Protein AF-A0A2E0E079-F1 (afdb_monomer_lite)

Structure (mmCIF, N/CA/C/O backbone):
data_AF-A0A2E0E079-F1
#
_entry.id   AF-A0A2E0E079-F1
#
loop_
_atom_site.group_PDB
_atom_site.id
_atom_site.type_symbol
_atom_site.label_atom_id
_atom_site.label_alt_id
_atom_site.label_comp_id
_atom_site.label_asym_id
_atom_site.label_entity_id
_atom_site.label_seq_id
_atom_site.pdbx_PDB_ins_code
_atom_site.Cartn_x
_atom_site.Cartn_y
_atom_site.Cartn_z
_atom_site.occupancy
_atom_site.B_iso_or_equiv
_atom_site.auth_seq_id
_atom_site.auth_comp_id
_atom_site.auth_asym_id
_atom_site.auth_atom_id
_atom_site.pdbx_PDB_model_num
ATOM 1 N N . MET A 1 1 ? -31.664 1.009 3.307 1.00 62.22 1 MET A N 1
ATOM 2 C CA . MET A 1 1 ? -31.036 -0.037 4.139 1.00 62.22 1 MET A CA 1
ATOM 3 C C . MET A 1 1 ? -30.702 0.589 5.479 1.00 62.22 1 MET A C 1
ATOM 5 O O . MET A 1 1 ? -30.611 1.810 5.529 1.00 62.22 1 MET A O 1
ATOM 9 N N . VAL A 1 2 ? -30.624 -0.203 6.547 1.00 82.69 2 VAL A N 1
ATOM 10 C CA . VAL A 1 2 ? -30.086 0.282 7.827 1.00 82.69 2 VAL A CA 1
ATOM 11 C C . VAL A 1 2 ? -28.586 0.503 7.622 1.00 82.69 2 VAL A C 1
ATOM 13 O O . VAL A 1 2 ? -27.961 -0.327 6.963 1.00 82.69 2 VAL A O 1
ATOM 16 N N . ALA A 1 3 ? -28.051 1.631 8.090 1.00 92.38 3 ALA A N 1
ATOM 17 C CA . ALA A 1 3 ? -26.624 1.921 7.981 1.00 92.38 3 ALA A CA 1
ATOM 18 C C . ALA A 1 3 ? -25.817 0.921 8.821 1.00 92.38 3 ALA A C 1
ATOM 20 O O . ALA A 1 3 ? -26.243 0.533 9.909 1.00 92.38 3 ALA A O 1
ATOM 21 N N . THR A 1 4 ? -24.658 0.511 8.317 1.00 97.06 4 THR A N 1
ATOM 22 C CA . THR A 1 4 ? -23.719 -0.346 9.040 1.00 97.06 4 THR A CA 1
ATOM 23 C C . THR A 1 4 ? -23.072 0.468 10.152 1.00 97.06 4 THR A C 1
ATOM 25 O O . THR A 1 4 ? -22.457 1.506 9.892 1.00 97.06 4 THR A O 1
ATOM 28 N N . THR A 1 5 ? -23.180 0.009 11.396 1.00 98.25 5 THR A N 1
ATOM 29 C CA . THR A 1 5 ? -22.562 0.717 12.520 1.00 98.25 5 THR A CA 1
ATOM 30 C C . THR A 1 5 ? -21.064 0.420 12.594 1.00 98.25 5 THR A C 1
ATOM 32 O O . THR A 1 5 ? -20.629 -0.723 12.429 1.00 98.25 5 THR A O 1
ATOM 35 N N . VAL A 1 6 ? -20.255 1.454 12.840 1.00 98.69 6 VAL A N 1
ATOM 36 C CA . VAL A 1 6 ? -18.789 1.376 12.833 1.00 98.69 6 VAL A CA 1
ATOM 37 C C . VAL A 1 6 ? -18.202 1.888 14.147 1.00 98.69 6 VAL A C 1
ATOM 39 O O . VAL A 1 6 ? -18.512 2.991 14.606 1.00 98.69 6 VAL A O 1
ATOM 42 N N . ALA A 1 7 ? -17.296 1.102 14.726 1.00 98.69 7 ALA A N 1
ATOM 43 C CA . ALA A 1 7 ? -16.427 1.499 15.825 1.00 98.69 7 ALA A CA 1
ATOM 44 C C . ALA A 1 7 ? -14.993 1.697 15.312 1.00 98.69 7 ALA A C 1
ATOM 46 O O . ALA A 1 7 ? -14.401 0.781 14.740 1.00 98.69 7 ALA A O 1
ATOM 47 N N . VAL A 1 8 ? -14.403 2.874 15.534 1.00 98.69 8 VAL A N 1
ATOM 48 C CA . VAL A 1 8 ? -13.041 3.197 15.070 1.00 98.69 8 VAL A CA 1
ATOM 49 C C . VAL A 1 8 ? -12.097 3.328 16.265 1.00 98.69 8 VAL A C 1
ATOM 51 O O . VAL A 1 8 ? -12.025 4.373 16.916 1.00 98.69 8 VAL A O 1
ATOM 54 N N . MET A 1 9 ? -11.342 2.266 16.551 1.00 98.25 9 MET A N 1
ATOM 55 C CA . MET A 1 9 ? -10.359 2.236 17.637 1.00 98.25 9 MET A CA 1
ATOM 56 C C . MET A 1 9 ? -8.981 2.643 17.115 1.00 98.25 9 MET A C 1
ATOM 58 O O . MET A 1 9 ? -8.453 2.045 16.179 1.00 98.25 9 MET A O 1
ATOM 62 N N . GLY A 1 10 ? -8.389 3.679 17.712 1.00 97.38 10 GLY A N 1
ATOM 63 C CA . GLY A 1 10 ? -7.248 4.382 17.114 1.00 97.38 10 GLY A CA 1
ATOM 64 C C . GLY A 1 10 ? -7.677 5.434 16.083 1.00 97.38 10 GLY A C 1
ATOM 65 O O . GLY A 1 10 ? -6.953 5.687 15.122 1.00 97.38 10 GLY A O 1
ATOM 66 N N . SER A 1 11 ? -8.847 6.050 16.290 1.00 98.12 11 SER A N 1
ATOM 67 C CA . SER A 1 11 ? -9.479 7.065 15.425 1.00 98.12 11 SER A CA 1
ATOM 68 C C . SER A 1 11 ? -8.588 8.270 15.096 1.00 98.12 11 SER A C 1
ATOM 70 O O . SER A 1 11 ? -8.676 8.831 14.007 1.00 98.12 11 SER A O 1
ATOM 72 N N . THR A 1 12 ? -7.682 8.642 15.999 1.00 97.44 12 THR A N 1
ATOM 73 C CA . THR A 1 12 ? -6.760 9.778 15.834 1.00 97.44 12 THR A CA 1
ATOM 74 C C . THR A 1 12 ? -5.439 9.405 15.149 1.00 97.44 12 THR A C 1
ATOM 76 O O . THR A 1 12 ? -4.561 10.254 15.008 1.00 97.44 12 THR A O 1
ATOM 79 N N . GLY A 1 13 ? -5.249 8.135 14.778 1.00 94.25 13 GLY A N 1
ATOM 80 C CA . GLY A 1 13 ? -4.102 7.656 14.001 1.00 94.25 13 GLY A CA 1
ATOM 81 C C . GLY A 1 13 ? -4.397 7.597 12.500 1.00 94.25 13 GLY A C 1
ATOM 82 O O . GLY A 1 13 ? -5.540 7.732 12.085 1.00 94.25 13 GLY A O 1
ATOM 83 N N . SER A 1 14 ? -3.369 7.327 11.688 1.00 92.38 14 SER A N 1
ATOM 84 C CA . SER A 1 14 ? -3.457 7.331 10.213 1.00 92.38 14 SER A CA 1
ATOM 85 C C . SER A 1 14 ? -4.583 6.449 9.642 1.00 92.38 14 SER A C 1
ATOM 87 O O . SER A 1 14 ? -5.299 6.884 8.743 1.00 92.38 14 SER A O 1
ATOM 89 N N . ILE A 1 15 ? -4.774 5.230 10.162 1.00 96.12 15 ILE A N 1
ATOM 90 C CA . ILE A 1 15 ? -5.867 4.342 9.724 1.00 96.12 15 ILE A CA 1
ATOM 91 C C . ILE A 1 15 ? -7.227 4.896 10.156 1.00 96.12 15 ILE A C 1
ATOM 93 O O . ILE A 1 15 ? -8.169 4.912 9.367 1.00 96.12 15 ILE A O 1
ATOM 97 N N . GLY A 1 16 ? -7.327 5.377 11.396 1.00 97.88 16 GLY A N 1
ATOM 98 C CA . GLY A 1 16 ? -8.561 5.923 11.949 1.00 97.88 16 GLY A CA 1
ATOM 99 C C . GLY A 1 16 ? -9.040 7.170 11.209 1.00 97.88 16 GLY A C 1
ATOM 100 O O . GLY A 1 16 ? -10.201 7.235 10.814 1.00 97.88 16 GLY A O 1
ATOM 101 N N . THR A 1 17 ? -8.145 8.121 10.934 1.00 97.50 17 THR A N 1
ATOM 102 C CA . THR A 1 17 ? -8.490 9.344 10.199 1.00 97.50 17 THR A CA 1
ATOM 103 C C . THR A 1 17 ? -8.937 9.032 8.774 1.00 97.50 17 THR A C 1
ATOM 105 O O . THR A 1 17 ? -9.964 9.546 8.345 1.00 97.50 17 THR A O 1
ATOM 108 N N . GLN A 1 18 ? -8.245 8.127 8.073 1.00 97.56 18 GLN A N 1
ATOM 109 C CA . GLN A 1 18 ? -8.638 7.685 6.727 1.00 97.56 18 GLN A CA 1
ATOM 110 C C . GLN A 1 18 ? -9.971 6.921 6.722 1.00 97.56 18 GLN A C 1
ATOM 112 O O . GLN A 1 18 ? -10.770 7.081 5.805 1.00 97.56 18 GLN A O 1
ATOM 117 N N . THR A 1 19 ? -10.248 6.129 7.762 1.00 98.50 19 THR A N 1
ATOM 118 C CA . THR A 1 19 ? -11.551 5.465 7.941 1.00 98.50 19 THR A CA 1
ATOM 119 C C . THR A 1 19 ? -12.671 6.496 8.041 1.00 98.50 19 THR A C 1
ATOM 121 O O . THR A 1 19 ? -13.687 6.387 7.360 1.00 98.50 19 THR A O 1
ATOM 124 N N . LEU A 1 20 ? -12.474 7.528 8.862 1.00 98.50 20 LEU A N 1
ATOM 125 C CA . LEU A 1 20 ? -13.449 8.600 9.032 1.00 98.50 20 LEU A CA 1
ATOM 126 C C . LEU A 1 20 ? -13.609 9.448 7.762 1.00 98.50 20 LEU A C 1
ATOM 128 O O . LEU A 1 20 ? -14.719 9.897 7.475 1.00 98.50 20 LEU A O 1
ATOM 132 N N . GLU A 1 21 ? -12.540 9.660 6.993 1.00 96.56 21 GLU A N 1
ATOM 133 C CA . GLU A 1 21 ? -12.604 10.299 5.671 1.00 96.56 21 GLU A CA 1
ATOM 134 C C . GLU A 1 21 ? -13.492 9.519 4.703 1.00 96.56 21 GLU A C 1
ATOM 136 O O . GLU A 1 21 ? -14.366 10.132 4.104 1.00 96.56 21 GLU A O 1
ATOM 141 N N . ILE A 1 22 ? -13.338 8.193 4.616 1.00 97.38 22 ILE A N 1
ATOM 142 C CA . ILE A 1 22 ? -14.220 7.345 3.800 1.00 97.38 22 ILE A CA 1
ATOM 143 C C . ILE A 1 22 ? -15.664 7.479 4.289 1.00 97.38 22 ILE A C 1
ATOM 145 O O . ILE A 1 22 ? -16.543 7.847 3.525 1.00 97.38 22 ILE A O 1
ATOM 149 N N . ILE A 1 23 ? -15.925 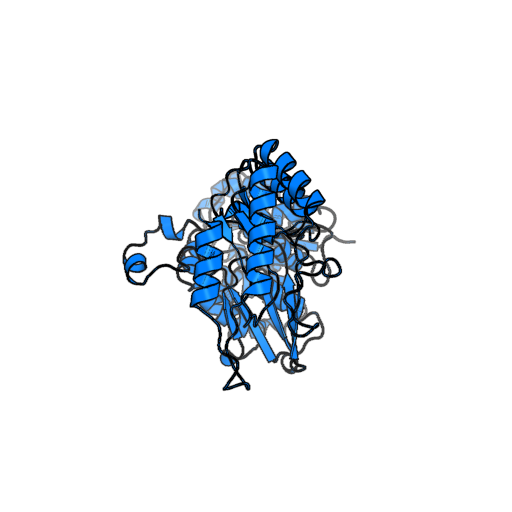7.270 5.583 1.00 97.56 23 ILE A N 1
ATOM 150 C CA . ILE A 1 23 ? -17.296 7.302 6.125 1.00 97.56 23 ILE A CA 1
ATOM 151 C C . ILE A 1 23 ? -17.985 8.654 5.889 1.00 97.56 23 ILE A C 1
ATOM 153 O O . ILE A 1 23 ? -19.190 8.702 5.644 1.00 97.56 23 ILE A O 1
ATOM 157 N N . LYS A 1 24 ? -17.229 9.757 5.917 1.00 96.25 24 LYS A N 1
ATOM 158 C CA . LYS A 1 24 ? -17.748 11.107 5.651 1.00 96.25 24 LYS A CA 1
ATOM 159 C C . LYS A 1 24 ? -18.464 11.202 4.300 1.00 96.25 24 LYS A C 1
ATOM 161 O O . LYS A 1 24 ? -19.452 11.928 4.203 1.00 96.25 24 LYS A O 1
ATOM 166 N N . ASP A 1 25 ? -17.963 10.500 3.289 1.00 95.06 25 ASP A N 1
ATOM 167 C CA . ASP A 1 25 ? -18.501 10.543 1.931 1.00 95.06 25 ASP A CA 1
ATOM 168 C C . ASP A 1 25 ? -19.649 9.524 1.731 1.00 95.06 25 ASP A C 1
ATOM 170 O O . ASP A 1 25 ? -20.378 9.599 0.743 1.00 95.06 25 ASP A O 1
ATOM 174 N N . HIS A 1 26 ? -19.903 8.657 2.727 1.00 95.94 26 HIS A N 1
ATOM 175 C CA . HIS A 1 26 ? -20.934 7.605 2.719 1.00 95.94 26 HIS A CA 1
ATOM 176 C C . HIS A 1 26 ? -21.857 7.618 3.961 1.00 95.94 26 HIS A C 1
ATOM 178 O O . HIS A 1 26 ? -22.083 6.577 4.588 1.00 95.94 26 HIS A O 1
ATOM 184 N N . PRO A 1 27 ? -22.470 8.762 4.324 1.00 93.75 27 PRO A N 1
ATOM 185 C CA . PRO A 1 27 ? -23.241 8.900 5.566 1.00 93.75 27 PRO A CA 1
ATOM 186 C C . PRO A 1 27 ? -24.548 8.089 5.598 1.00 93.75 27 PRO A C 1
ATOM 188 O O . PRO A 1 27 ? -25.141 7.917 6.656 1.00 93.75 27 PRO A O 1
ATOM 191 N N . ASN A 1 28 ? -25.028 7.611 4.444 1.00 93.94 28 ASN A N 1
ATOM 192 C CA . ASN A 1 28 ? -26.218 6.754 4.365 1.00 93.94 28 ASN A CA 1
ATOM 193 C C . ASN A 1 28 ? -25.882 5.257 4.481 1.00 93.94 28 ASN A C 1
ATOM 195 O O . ASN A 1 28 ? -26.793 4.441 4.617 1.00 93.94 28 ASN A O 1
ATOM 199 N N . GLU A 1 29 ? -24.601 4.897 4.365 1.00 95.81 29 GLU A N 1
ATOM 200 C CA . GLU A 1 29 ? -24.123 3.511 4.403 1.00 95.81 29 GLU A CA 1
ATOM 201 C C . GLU A 1 29 ? -23.478 3.177 5.748 1.00 95.81 29 GLU A C 1
ATOM 203 O O . GLU A 1 29 ? -23.593 2.040 6.199 1.00 95.81 29 GLU A O 1
ATOM 208 N N . PHE A 1 30 ? -22.853 4.162 6.404 1.00 97.69 30 PHE A N 1
ATOM 209 C CA . PHE A 1 30 ? -22.148 3.972 7.668 1.00 97.69 30 PHE A CA 1
ATOM 210 C C . PHE A 1 30 ? -22.578 4.970 8.738 1.00 97.69 30 PHE A C 1
ATOM 212 O O . PHE A 1 30 ? -22.716 6.165 8.480 1.00 97.69 30 PHE A O 1
ATOM 219 N N . GLU A 1 31 ? -22.687 4.477 9.967 1.00 97.94 31 GLU A N 1
ATOM 220 C CA . GLU A 1 31 ? -22.903 5.279 11.168 1.00 97.94 31 GLU A CA 1
ATOM 221 C C . GLU A 1 31 ? -21.751 5.038 12.148 1.00 97.94 31 GLU A C 1
ATOM 223 O O . GLU A 1 31 ? -21.512 3.907 12.569 1.00 97.94 31 GLU A O 1
ATOM 228 N N . VAL A 1 32 ? -21.017 6.086 12.528 1.00 98.31 32 VAL A N 1
ATOM 229 C CA . VAL A 1 32 ? -19.955 5.957 13.536 1.00 98.31 32 VAL A CA 1
ATOM 230 C C . VAL A 1 32 ? -20.590 5.980 14.918 1.00 98.31 32 VAL A C 1
ATOM 232 O O . VAL A 1 32 ? -21.025 7.030 15.376 1.00 98.31 32 VAL A O 1
ATOM 235 N N . ILE A 1 33 ? -20.601 4.844 15.611 1.00 98.12 33 ILE A N 1
ATOM 236 C CA . ILE A 1 33 ? -21.209 4.759 16.947 1.00 98.12 33 ILE A CA 1
ATOM 237 C C . ILE A 1 33 ? -20.179 4.815 18.078 1.00 98.12 33 ILE A C 1
ATOM 239 O O . ILE A 1 33 ? -20.540 5.145 19.208 1.00 98.12 33 ILE A O 1
ATOM 243 N N . ALA A 1 34 ? -18.903 4.539 17.783 1.00 98.44 34 ALA A N 1
ATOM 244 C CA . ALA A 1 34 ? -17.829 4.608 18.766 1.00 98.44 34 ALA A CA 1
ATOM 245 C C . ALA A 1 34 ? -16.508 5.126 18.179 1.00 98.44 34 ALA A C 1
ATOM 247 O O . ALA A 1 34 ? -16.043 4.658 17.137 1.00 98.44 34 ALA A O 1
ATOM 248 N N . LEU A 1 35 ? -15.863 6.048 18.897 1.00 98.69 35 LEU A N 1
ATOM 249 C CA . LEU A 1 35 ? -14.514 6.539 18.600 1.00 98.69 35 LEU A CA 1
ATOM 250 C C . LEU A 1 35 ? -13.582 6.259 19.775 1.00 98.69 35 LEU A C 1
ATOM 252 O O . LEU A 1 35 ? -13.890 6.612 20.907 1.00 98.69 35 LEU A O 1
ATOM 256 N N . GLY A 1 36 ? -12.421 5.663 19.511 1.00 97.94 36 GLY A N 1
ATOM 257 C CA . GLY A 1 36 ? -11.427 5.370 20.543 1.00 97.94 36 GLY A CA 1
ATOM 258 C C . GLY A 1 36 ? -10.063 5.975 20.236 1.00 97.94 36 GLY A C 1
ATOM 259 O O . GLY A 1 36 ? -9.600 5.889 19.095 1.00 97.94 36 GLY A O 1
ATOM 260 N N . ALA A 1 37 ? -9.380 6.530 21.237 1.00 97.69 37 ALA A N 1
ATOM 261 C CA . ALA A 1 37 ? -7.985 6.963 21.125 1.00 97.69 37 ALA A CA 1
ATOM 262 C C . ALA A 1 37 ? -7.209 6.768 22.436 1.00 97.69 37 ALA A C 1
ATOM 264 O O . ALA A 1 37 ? -7.786 6.636 23.508 1.00 97.69 37 ALA A O 1
ATOM 265 N N . ALA A 1 38 ? -5.875 6.774 22.369 1.00 95.06 38 ALA A N 1
ATOM 266 C CA . ALA A 1 38 ? -5.057 6.624 23.573 1.00 95.06 38 ALA A CA 1
ATOM 267 C C . ALA A 1 38 ? -5.036 7.904 24.428 1.00 95.06 38 ALA A C 1
ATOM 269 O O . ALA A 1 38 ? -5.307 7.848 25.624 1.00 95.06 38 ALA A O 1
ATOM 270 N N . LYS A 1 39 ? -4.693 9.047 23.810 1.00 95.38 39 LYS A N 1
ATOM 271 C CA . LYS A 1 39 ? -4.433 10.315 24.524 1.00 95.38 39 LYS A CA 1
ATOM 272 C C . LYS A 1 39 ? -4.737 11.613 23.759 1.00 95.38 39 LYS A C 1
ATOM 274 O O . LYS A 1 39 ? -4.578 12.689 24.319 1.00 95.38 39 LYS A O 1
ATOM 279 N N . SER A 1 40 ? -5.096 11.548 22.477 1.00 95.50 40 SER A N 1
ATOM 280 C CA . SER A 1 40 ? -5.242 12.735 21.616 1.00 95.50 40 SER A CA 1
ATOM 281 C C . SER A 1 40 ? -6.607 13.404 21.804 1.00 95.50 40 SER A C 1
ATOM 283 O O . SER A 1 40 ? -7.481 13.249 20.957 1.00 95.50 40 SER A O 1
ATOM 285 N N . VAL A 1 41 ? -6.792 14.117 22.919 1.00 97.50 41 VAL A N 1
ATOM 286 C CA . VAL A 1 41 ? -8.083 14.706 23.325 1.00 97.50 41 VAL A CA 1
ATOM 287 C C . VAL A 1 41 ? -8.630 15.668 22.275 1.00 97.50 41 VAL A C 1
ATOM 289 O O . VAL A 1 41 ? -9.780 15.527 21.884 1.00 97.50 41 VAL A O 1
ATOM 292 N N . GLU A 1 42 ? -7.828 16.617 21.792 1.00 97.81 42 GLU A N 1
ATOM 293 C CA . GLU A 1 42 ? -8.284 17.666 20.868 1.00 97.81 42 GLU A CA 1
ATOM 294 C C . GLU A 1 42 ? -8.867 17.073 19.585 1.00 97.81 42 GLU A C 1
ATOM 296 O O . GLU A 1 42 ? -10.017 17.336 19.247 1.00 97.81 42 GLU A O 1
ATOM 301 N N . LEU A 1 43 ? -8.102 16.208 18.914 1.00 97.88 43 LEU A N 1
ATOM 302 C CA . LEU A 1 43 ? -8.547 15.582 17.671 1.00 97.88 43 LEU A CA 1
ATOM 303 C C . LEU A 1 43 ? -9.735 14.639 17.903 1.00 97.88 43 LEU A C 1
ATOM 305 O O . LEU A 1 43 ? -10.622 14.554 17.060 1.00 97.88 43 LEU A O 1
ATOM 309 N N . LEU A 1 44 ? -9.781 13.948 19.045 1.00 98.00 44 LEU A N 1
ATOM 310 C CA . LEU A 1 44 ? -10.912 13.089 19.389 1.00 98.00 44 LEU A CA 1
ATOM 311 C C . LEU A 1 44 ? -12.198 13.903 19.603 1.00 98.00 44 LEU A C 1
ATOM 313 O O . LEU A 1 44 ? -13.264 13.461 19.185 1.00 98.00 44 LEU A O 1
ATOM 317 N N . VAL A 1 45 ? -12.102 15.097 20.199 1.00 98.44 45 VAL A N 1
ATOM 318 C CA . VAL A 1 45 ? -13.225 16.039 20.338 1.00 98.44 45 VAL A CA 1
ATOM 319 C C . VAL A 1 45 ? -13.694 16.524 18.970 1.00 98.44 45 VAL A C 1
ATOM 321 O O . VAL A 1 45 ? -14.879 16.411 18.678 1.00 98.44 45 VAL A O 1
ATOM 324 N N . GLU A 1 46 ? -12.781 16.972 18.103 1.00 98.06 46 GLU A N 1
ATOM 325 C CA . GLU A 1 46 ? -13.120 17.404 16.736 1.00 98.06 46 GLU A CA 1
ATOM 326 C C . GLU A 1 46 ? -13.838 16.298 15.943 1.00 98.06 46 GLU A C 1
ATOM 328 O O . GLU A 1 46 ? -14.814 16.545 15.232 1.00 98.06 46 GLU A O 1
ATOM 333 N N . GLN A 1 47 ? -13.374 15.053 16.075 1.00 98.38 47 GLN A N 1
ATOM 334 C CA . GLN A 1 47 ? -14.019 13.900 15.453 1.00 98.38 47 GLN A CA 1
ATOM 335 C C . GLN A 1 47 ? -15.400 13.632 16.071 1.00 98.38 47 GLN A C 1
ATOM 337 O O . GLN A 1 47 ? -16.370 13.443 15.340 1.00 98.38 47 GLN A O 1
ATOM 342 N N . ALA A 1 48 ? -15.525 13.651 17.396 1.00 98.06 48 ALA A N 1
ATOM 343 C CA . ALA A 1 48 ? -16.789 13.390 18.078 1.00 98.06 48 ALA A CA 1
ATOM 344 C C . ALA A 1 48 ? -17.860 14.458 17.797 1.00 98.06 48 ALA A C 1
ATOM 346 O O . ALA A 1 48 ? -19.028 14.117 17.644 1.00 98.06 48 ALA A O 1
ATOM 347 N N . GLU A 1 49 ? -17.484 15.731 17.666 1.00 96.50 49 GLU A N 1
ATOM 348 C CA . GLU A 1 49 ? -18.408 16.797 17.254 1.00 96.50 49 GLU A CA 1
ATOM 349 C C . GLU A 1 49 ? -18.924 16.598 15.826 1.00 96.50 49 GLU A C 1
ATOM 351 O O . GLU A 1 49 ? -20.068 16.927 15.524 1.00 96.50 49 GLU A O 1
ATOM 356 N N . LYS A 1 50 ? -18.083 16.055 14.941 1.00 96.50 50 LYS A N 1
ATOM 357 C CA . LYS A 1 50 ? -18.418 15.860 13.530 1.00 96.50 50 LYS A CA 1
ATOM 358 C C . LYS A 1 50 ? -19.272 14.619 13.276 1.00 96.50 50 LYS A C 1
ATOM 360 O O . LYS A 1 50 ? -20.150 14.666 12.420 1.00 96.50 50 LYS A O 1
ATOM 365 N N . TYR A 1 51 ? -18.961 13.511 13.944 1.00 97.12 51 TYR A N 1
ATOM 366 C CA . TYR A 1 51 ? -19.605 12.214 13.702 1.00 97.12 51 TYR A CA 1
ATOM 367 C C . TYR A 1 51 ? -20.665 11.855 14.748 1.00 97.12 51 TYR A C 1
ATOM 369 O O . TYR A 1 51 ? -21.391 10.891 14.545 1.00 97.12 51 TYR A O 1
ATOM 377 N N . GLU A 1 52 ? -20.754 12.620 15.841 1.00 96.69 52 GLU A N 1
ATOM 378 C CA . GLU A 1 52 ? -21.729 12.453 16.927 1.00 96.69 52 GLU A CA 1
ATOM 379 C C . GLU A 1 52 ? -21.895 11.000 17.427 1.00 96.69 52 GLU A C 1
ATOM 381 O O . GLU A 1 52 ? -23.025 10.519 17.538 1.00 96.69 52 GLU A O 1
ATOM 386 N N . PRO A 1 53 ? -20.800 10.279 17.748 1.00 97.69 53 PRO A N 1
ATOM 387 C CA . PRO A 1 53 ? -20.893 8.892 18.184 1.00 97.69 53 PRO A CA 1
ATOM 388 C C . PRO A 1 53 ? -21.630 8.770 19.520 1.00 97.69 53 PRO A C 1
ATOM 390 O O . PRO A 1 53 ? -21.641 9.690 20.342 1.00 97.69 53 PRO A O 1
ATOM 393 N N . GLN A 1 54 ? -22.173 7.583 19.782 1.00 97.69 54 GLN A N 1
ATOM 394 C CA . GLN A 1 54 ? -22.788 7.261 21.070 1.00 97.69 54 GLN A CA 1
ATOM 395 C C . GLN A 1 54 ? -21.734 7.186 22.181 1.00 97.69 54 GLN A C 1
ATOM 397 O O . GLN A 1 54 ? -21.981 7.645 23.297 1.00 97.69 54 GLN A O 1
ATOM 402 N N . THR A 1 55 ? -20.551 6.650 21.863 1.00 98.25 55 THR A N 1
ATOM 403 C CA . THR A 1 55 ? -19.469 6.441 22.829 1.00 98.25 55 THR A CA 1
ATOM 404 C C . THR A 1 55 ? -18.137 7.005 22.338 1.00 98.25 55 THR A C 1
ATOM 406 O O . THR A 1 55 ? -17.735 6.822 21.188 1.00 98.25 55 THR A O 1
ATOM 409 N N . VAL A 1 56 ? -17.404 7.656 23.238 1.00 98.44 56 VAL A N 1
ATOM 410 C CA . VAL A 1 56 ? -16.010 8.054 23.035 1.00 98.44 56 VAL A CA 1
ATOM 411 C C . VAL A 1 56 ? -15.142 7.422 24.122 1.00 98.44 56 VAL A C 1
ATOM 413 O O . VAL A 1 56 ? -15.336 7.659 25.313 1.00 98.44 56 VAL A O 1
ATOM 416 N N . ALA A 1 57 ? -14.157 6.629 23.706 1.00 98.00 57 ALA A N 1
ATOM 417 C CA . ALA A 1 57 ? -13.264 5.893 24.588 1.00 98.00 57 ALA A CA 1
ATOM 418 C C . ALA A 1 57 ? -11.853 6.497 24.611 1.00 98.00 57 ALA A C 1
ATOM 4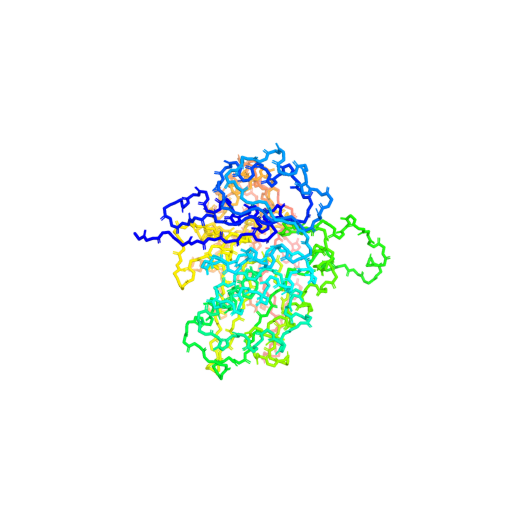20 O O . ALA A 1 57 ? -11.248 6.734 23.560 1.00 98.00 57 ALA A O 1
ATOM 421 N N . ILE A 1 58 ? -11.294 6.693 25.808 1.00 97.81 58 ILE A N 1
ATOM 422 C CA . ILE A 1 58 ? -9.911 7.152 25.987 1.00 97.81 58 ILE A CA 1
ATOM 423 C C . ILE A 1 58 ? -9.114 6.216 26.897 1.00 97.81 58 ILE A C 1
ATOM 425 O O . ILE A 1 58 ? -9.502 5.955 28.031 1.00 97.81 58 ILE A O 1
ATOM 429 N N . SER A 1 59 ? -7.979 5.692 26.425 1.00 96.38 59 SER A N 1
ATOM 430 C CA . SER A 1 59 ? -7.192 4.741 27.231 1.00 96.38 59 SER A CA 1
ATOM 431 C C . SER A 1 59 ? -6.613 5.377 28.499 1.00 96.38 59 SER A C 1
ATOM 433 O O . SER A 1 59 ? -6.529 4.732 29.542 1.00 96.38 59 SER A O 1
ATOM 435 N N . GLU A 1 60 ? -6.194 6.638 28.412 1.00 96.56 60 GLU A N 1
ATOM 436 C CA . GLU A 1 60 ? -5.575 7.370 29.515 1.00 96.56 60 GLU A CA 1
ATOM 437 C C . GLU A 1 60 ? -6.640 7.971 30.449 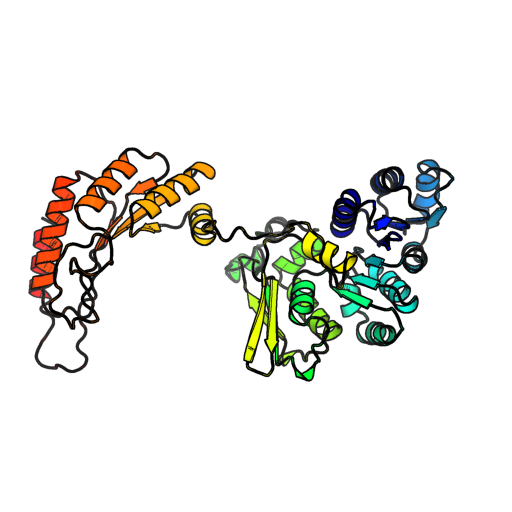1.00 96.56 60 GLU A C 1
ATOM 439 O O . GLU A 1 60 ? -7.195 9.040 30.183 1.00 96.56 60 GLU A O 1
ATOM 444 N N . SER A 1 61 ? -6.913 7.293 31.569 1.00 96.50 61 SER A N 1
ATOM 445 C CA . SER A 1 61 ? -7.943 7.700 32.539 1.00 96.50 61 SER A CA 1
ATOM 446 C C . SER A 1 61 ? -7.741 9.105 33.104 1.00 96.50 61 SER A C 1
ATOM 448 O O . SER A 1 61 ? -8.716 9.774 33.443 1.00 96.50 61 SER A O 1
ATOM 450 N N . SER A 1 62 ? -6.497 9.594 33.190 1.00 97.38 62 SER A N 1
ATOM 451 C CA . SER A 1 62 ? -6.237 10.958 33.671 1.00 97.38 62 SER A CA 1
ATOM 452 C C . SER A 1 62 ? -6.834 12.049 32.765 1.00 97.38 62 SER A C 1
ATOM 454 O O . SER A 1 62 ? -7.090 13.156 33.240 1.00 97.38 62 SER A O 1
ATOM 456 N N . LEU A 1 63 ? -7.129 11.730 31.499 1.00 97.38 63 LEU A N 1
ATOM 457 C CA . LEU A 1 63 ? -7.702 12.649 30.511 1.00 97.38 63 LEU A CA 1
ATOM 458 C C . LEU A 1 63 ? -9.237 12.610 30.450 1.00 97.38 63 LEU A C 1
ATOM 460 O O . LEU A 1 63 ? -9.841 13.446 29.779 1.00 97.38 63 LEU A O 1
ATOM 464 N N . GLU A 1 64 ? -9.896 11.693 31.168 1.00 97.00 64 GLU A N 1
ATOM 465 C CA . GLU A 1 64 ? -11.357 11.530 31.113 1.00 97.00 64 GLU A CA 1
ATOM 466 C C . GLU A 1 64 ? -12.098 12.824 31.458 1.00 97.00 64 GLU A C 1
ATOM 468 O O . GLU A 1 64 ? -13.018 13.237 30.751 1.00 97.00 64 GLU A O 1
ATOM 473 N N . LYS A 1 65 ? -11.691 13.483 32.548 1.00 97.06 65 LYS A N 1
ATOM 474 C CA . LYS A 1 65 ? -12.349 14.705 33.022 1.00 97.06 65 LYS A CA 1
ATOM 475 C C . LYS A 1 65 ? -12.262 15.822 31.986 1.00 97.06 65 LYS A C 1
ATOM 477 O O . LYS A 1 65 ? -13.238 16.539 31.788 1.00 97.06 65 LYS A O 1
ATOM 482 N N . GLU A 1 66 ? -11.103 15.969 31.352 1.00 97.38 66 GLU A N 1
ATOM 483 C CA . GLU A 1 66 ? -10.889 16.963 30.304 1.00 97.38 66 GLU A CA 1
ATOM 484 C C . GLU A 1 66 ? -11.758 16.660 29.079 1.00 97.38 66 GLU A C 1
ATOM 486 O O . GLU A 1 66 ? -12.458 17.541 28.580 1.00 97.38 66 GLU A O 1
ATOM 491 N N . LEU A 1 67 ? -11.774 15.400 28.641 1.00 97.00 67 LEU A N 1
ATOM 492 C CA . LEU A 1 67 ? -12.560 14.952 27.498 1.00 97.00 67 LEU A CA 1
ATOM 493 C C . LEU A 1 67 ? -14.067 15.158 27.726 1.00 97.00 67 LEU A C 1
ATOM 495 O O . LEU A 1 67 ? -14.742 15.740 26.880 1.00 97.00 67 LEU A O 1
ATOM 499 N N . ARG A 1 68 ? -14.589 14.786 28.904 1.00 96.81 68 ARG A N 1
ATOM 500 C CA . ARG A 1 68 ? -15.997 15.018 29.283 1.00 96.81 68 ARG A CA 1
ATOM 501 C C . ARG A 1 68 ? -16.385 16.495 29.301 1.00 96.81 68 ARG A C 1
ATOM 503 O O . ARG A 1 68 ? -17.531 16.814 29.021 1.00 96.81 68 ARG A O 1
ATOM 510 N N . GLN A 1 69 ? -15.466 17.391 29.662 1.00 97.31 69 GLN A N 1
ATOM 511 C CA . GLN A 1 69 ? -15.738 18.834 29.678 1.00 97.31 69 GLN A CA 1
ATOM 512 C C . GLN A 1 69 ? -15.835 19.434 28.273 1.00 97.31 69 GLN A C 1
ATOM 514 O O . GLN A 1 69 ? -16.529 20.433 28.095 1.00 97.31 69 GLN A O 1
ATOM 519 N N . LYS A 1 70 ? -15.127 18.849 27.301 1.00 97.69 70 LYS A N 1
ATOM 520 C CA . LYS A 1 70 ? -15.104 19.306 25.907 1.00 97.69 70 LYS A CA 1
ATOM 521 C C . LYS A 1 70 ? -16.216 18.680 25.055 1.00 97.69 70 LYS A C 1
ATOM 523 O O . LYS A 1 70 ? -16.592 19.268 24.050 1.00 97.69 70 LYS A O 1
ATOM 528 N N . LEU A 1 71 ? -16.748 17.519 25.442 1.00 96.88 71 LEU A N 1
ATOM 529 C CA . LEU A 1 71 ? -17.775 16.806 24.678 1.00 96.88 71 LEU A CA 1
ATOM 530 C C . LEU A 1 71 ? -19.214 17.149 25.106 1.00 96.88 71 LEU A C 1
ATOM 532 O O . LEU A 1 71 ? -19.471 17.432 26.279 1.00 96.88 71 LEU A O 1
ATOM 536 N N . PRO A 1 72 ? -20.192 17.064 24.183 1.00 93.25 72 PRO A N 1
ATOM 537 C CA . PRO A 1 72 ? -21.605 17.165 24.527 1.00 93.25 72 PRO A CA 1
ATOM 538 C C . PRO A 1 72 ? -22.039 16.100 25.556 1.00 93.25 72 PRO A C 1
ATOM 540 O O . PRO A 1 72 ? -21.682 14.935 25.391 1.00 93.25 72 PRO A O 1
ATOM 543 N N . PRO A 1 73 ? -22.918 16.420 26.533 1.00 92.44 73 PRO A N 1
ATOM 544 C CA . PRO A 1 73 ? -23.369 15.467 27.561 1.00 92.44 73 PRO A CA 1
ATOM 545 C C . PRO A 1 73 ? -24.096 14.215 27.047 1.00 92.44 73 PRO A C 1
ATOM 547 O O . PRO A 1 73 ? -24.327 13.289 27.816 1.00 92.44 73 PRO A O 1
ATOM 550 N N . ARG A 1 74 ? -24.515 14.213 25.774 1.00 94.81 74 ARG A N 1
ATOM 551 C CA . ARG A 1 74 ? -25.170 13.069 25.121 1.00 94.81 74 ARG A CA 1
ATOM 552 C C . ARG A 1 74 ? -24.194 11.958 24.725 1.00 94.81 74 ARG A C 1
ATOM 554 O O . ARG A 1 74 ? -24.643 10.845 24.495 1.00 94.81 74 ARG A O 1
ATOM 561 N N . ILE A 1 75 ? -22.905 12.278 24.607 1.00 97.25 75 ILE A N 1
ATOM 562 C CA . ILE A 1 75 ? -21.860 11.320 24.250 1.00 97.25 75 ILE A CA 1
ATOM 563 C C . ILE A 1 75 ? -21.377 10.661 25.536 1.00 97.25 75 ILE A C 1
ATOM 565 O O . ILE A 1 75 ? -20.906 11.350 26.447 1.00 97.25 75 ILE A O 1
ATOM 569 N N . ASP A 1 76 ? -21.479 9.337 25.612 1.00 97.12 76 ASP A N 1
ATOM 570 C CA . ASP A 1 76 ? -20.920 8.609 26.740 1.00 97.12 76 ASP A CA 1
ATOM 571 C C . ASP A 1 76 ? -19.397 8.561 26.617 1.00 97.12 76 ASP A C 1
ATOM 573 O O . ASP A 1 76 ? -18.847 8.157 25.593 1.00 97.12 76 ASP A O 1
ATOM 577 N N . VAL A 1 77 ? -18.707 8.994 27.665 1.00 97.81 77 VAL A N 1
ATOM 578 C CA . VAL A 1 77 ? -17.246 8.944 27.717 1.00 97.81 77 VAL A CA 1
ATOM 579 C C . VAL A 1 77 ? -16.857 7.788 28.609 1.00 97.81 77 VAL A C 1
ATOM 581 O O . VAL A 1 77 ? -17.286 7.726 29.760 1.00 97.81 77 VAL A O 1
ATOM 584 N N . ILE A 1 78 ? -16.002 6.908 28.113 1.00 96.56 78 ILE A N 1
ATOM 585 C CA . ILE A 1 78 ? -15.436 5.821 28.906 1.00 96.56 78 ILE A CA 1
ATOM 586 C C . ILE A 1 78 ? -13.914 5.919 28.905 1.00 96.56 78 ILE A C 1
ATOM 588 O O . ILE A 1 78 ? -13.306 6.348 27.921 1.00 96.56 78 ILE A O 1
ATOM 592 N N . SER A 1 79 ? -13.284 5.560 30.022 1.00 97.44 79 SER A N 1
ATOM 593 C CA . SER A 1 79 ? -11.835 5.667 30.156 1.00 97.44 79 SER A CA 1
ATOM 594 C C . SER A 1 79 ? -11.198 4.457 30.823 1.00 97.44 79 SER A C 1
ATOM 596 O O . SER A 1 79 ? -11.854 3.698 31.536 1.00 97.44 79 SER A O 1
ATOM 598 N N . GLY A 1 80 ? -9.899 4.291 30.586 1.00 95.94 80 GLY A N 1
ATOM 599 C CA . GLY A 1 80 ? -9.087 3.225 31.164 1.00 95.94 80 GLY A CA 1
ATOM 600 C C . GLY A 1 80 ? -8.618 2.196 30.148 1.00 95.94 80 GLY A C 1
ATOM 601 O O . GLY A 1 80 ? -8.913 2.269 28.955 1.00 95.94 80 GLY A O 1
ATOM 602 N N . SER A 1 81 ? -7.850 1.223 30.636 1.00 91.12 81 SER A N 1
ATOM 603 C CA . SER A 1 81 ? -7.147 0.255 29.788 1.00 91.12 81 SER A CA 1
ATOM 604 C C . SER A 1 81 ? -8.078 -0.602 28.928 1.00 91.12 81 SER A C 1
ATOM 606 O O . SER A 1 81 ? -7.704 -0.949 27.812 1.00 91.12 81 SER A O 1
ATOM 608 N N . GLU A 1 82 ? -9.288 -0.892 29.413 1.00 94.19 82 GLU A N 1
ATOM 609 C CA . GLU A 1 82 ? -10.285 -1.713 28.709 1.00 94.19 82 GLU A CA 1
ATOM 610 C C . GLU A 1 82 ? -11.269 -0.889 27.866 1.00 94.19 82 GLU A C 1
ATOM 612 O O . GLU A 1 82 ? -11.997 -1.450 27.053 1.00 94.19 82 GLU A O 1
ATOM 617 N N . ALA A 1 83 ? -11.260 0.444 27.983 1.00 96.25 83 ALA A N 1
ATOM 618 C CA . ALA A 1 83 ? -12.274 1.309 27.380 1.00 96.25 83 ALA A CA 1
ATOM 619 C C . ALA A 1 83 ? -12.429 1.086 25.864 1.00 96.25 83 ALA A C 1
ATOM 621 O O . ALA A 1 83 ? -13.534 0.935 25.348 1.00 96.25 83 ALA A O 1
ATOM 622 N N . LEU A 1 84 ? -11.319 1.006 25.128 1.00 96.88 84 LEU A N 1
ATOM 623 C CA . LEU A 1 84 ? -11.372 0.786 23.679 1.00 96.88 84 LEU A CA 1
ATOM 624 C C . LEU A 1 84 ? -11.914 -0.612 23.332 1.00 96.88 84 LEU A C 1
ATOM 626 O O . LEU A 1 84 ? -12.608 -0.767 22.330 1.00 96.88 84 LEU A O 1
ATOM 630 N N . ALA A 1 85 ? -11.609 -1.626 24.144 1.00 96.62 85 ALA A N 1
ATOM 631 C CA . ALA A 1 85 ? -12.100 -2.982 23.931 1.00 96.62 85 ALA A CA 1
ATOM 632 C C . ALA A 1 85 ? -13.608 -3.068 24.204 1.00 96.62 85 ALA A C 1
ATOM 634 O O . ALA A 1 85 ? -14.346 -3.570 23.356 1.00 96.62 85 ALA A O 1
ATOM 635 N N . ASP A 1 86 ? -14.079 -2.490 25.308 1.00 94.94 86 ASP A N 1
ATOM 636 C CA . ASP A 1 86 ? -15.500 -2.469 25.668 1.00 94.94 86 ASP A CA 1
ATOM 637 C C . ASP A 1 86 ? -16.341 -1.766 24.589 1.00 94.94 86 ASP A C 1
ATOM 639 O O . ASP A 1 86 ? -17.339 -2.316 24.115 1.00 94.94 86 ASP A O 1
ATOM 643 N N . SER A 1 87 ? -15.871 -0.608 24.102 1.00 94.81 87 SER A N 1
ATOM 644 C CA . SER A 1 87 ? -16.515 0.138 23.006 1.00 94.81 87 SER A CA 1
ATOM 645 C C . SER A 1 87 ? -16.516 -0.579 21.660 1.00 94.81 87 SER A C 1
ATOM 647 O O . SER A 1 87 ? -17.329 -0.255 20.801 1.00 94.81 87 SER A O 1
ATOM 649 N N . SER A 1 88 ? -15.594 -1.512 21.423 1.00 91.62 88 SER A N 1
ATOM 650 C CA . SER A 1 88 ? -15.499 -2.181 20.121 1.00 91.62 88 SER A CA 1
ATOM 651 C C . SER A 1 88 ? -16.635 -3.176 19.883 1.00 91.62 88 SER A C 1
ATOM 653 O O . SER A 1 88 ? -17.048 -3.389 18.750 1.00 91.62 88 SER A O 1
ATOM 655 N N . SER A 1 89 ? -17.182 -3.763 20.946 1.00 89.50 89 SER A N 1
ATOM 656 C CA . SER A 1 89 ? -18.160 -4.854 20.853 1.00 89.50 89 SER A CA 1
ATOM 657 C C . SER A 1 89 ? -19.564 -4.428 20.395 1.00 89.50 89 SER A C 1
ATOM 659 O O . SER A 1 89 ? -20.400 -5.284 20.097 1.00 89.50 89 SER A O 1
ATOM 661 N N . THR A 1 90 ? -19.841 -3.123 20.339 1.00 89.50 90 THR A N 1
ATOM 662 C CA . THR A 1 90 ? -21.188 -2.574 20.121 1.00 89.50 90 THR A CA 1
ATOM 663 C C . THR A 1 90 ? -21.536 -2.363 18.649 1.00 89.50 90 THR A C 1
ATOM 665 O O . THR A 1 90 ? -22.719 -2.338 18.316 1.00 89.50 90 THR A O 1
ATOM 668 N N . ALA A 1 91 ? -20.535 -2.250 17.772 1.00 96.31 91 ALA A N 1
ATOM 669 C CA . ALA A 1 91 ? -20.714 -1.978 16.345 1.00 96.31 91 ALA A CA 1
ATOM 670 C C . ALA A 1 91 ? -20.801 -3.258 15.508 1.00 96.31 91 ALA A C 1
ATOM 672 O O . ALA A 1 91 ? -20.404 -4.334 15.952 1.00 96.31 91 ALA A O 1
ATOM 673 N N . ASP A 1 92 ? -21.302 -3.148 14.280 1.00 97.31 92 ASP A N 1
ATOM 674 C CA . ASP A 1 92 ? -21.287 -4.233 13.294 1.00 97.31 92 ASP A CA 1
ATOM 675 C C . ASP A 1 92 ? -19.873 -4.453 12.744 1.00 97.31 92 ASP A C 1
ATOM 677 O O . ASP A 1 92 ? -19.417 -5.593 12.609 1.00 97.31 92 ASP A O 1
ATOM 681 N N . VAL A 1 93 ? -19.162 -3.348 12.486 1.00 98.25 93 VAL A N 1
ATOM 682 C CA . VAL A 1 93 ? -17.780 -3.334 12.000 1.00 98.25 93 VAL A CA 1
ATOM 683 C C . VAL A 1 93 ? -16.878 -2.574 12.967 1.00 98.25 93 VAL A C 1
ATOM 685 O O . VAL A 1 93 ? -17.154 -1.444 13.365 1.00 98.25 93 VAL A O 1
ATOM 688 N N . VAL A 1 94 ? -15.742 -3.173 13.306 1.00 98.62 94 VAL A N 1
ATOM 689 C CA . VAL A 1 94 ? -14.700 -2.579 14.143 1.00 98.62 94 VAL A CA 1
ATOM 690 C C . VAL A 1 94 ? -13.451 -2.371 13.304 1.00 98.62 94 VAL A C 1
ATOM 692 O O . VAL A 1 94 ? -12.912 -3.328 12.759 1.00 98.62 94 VAL A O 1
ATOM 695 N N . ILE A 1 95 ? -12.936 -1.146 13.245 1.00 98.69 95 ILE A N 1
ATOM 696 C CA . ILE A 1 95 ? -11.605 -0.870 12.699 1.00 98.69 95 ILE A CA 1
ATOM 697 C C . ILE A 1 95 ? -10.613 -0.760 13.853 1.00 98.69 95 ILE A C 1
ATOM 699 O O . ILE A 1 95 ? -10.701 0.151 14.678 1.00 98.69 95 ILE A O 1
ATOM 703 N N . ASN A 1 96 ? -9.647 -1.680 13.900 1.00 98.19 96 ASN A N 1
ATOM 704 C CA . ASN A 1 96 ? -8.560 -1.654 14.874 1.00 98.19 96 ASN A CA 1
ATOM 705 C C . ASN A 1 96 ? -7.292 -1.056 14.250 1.00 98.19 96 ASN A C 1
ATOM 707 O O . ASN A 1 96 ? -6.476 -1.769 13.660 1.00 98.19 96 ASN A O 1
ATOM 711 N N . GLY A 1 97 ? -7.148 0.263 14.393 1.00 96.44 97 GLY A N 1
ATOM 712 C CA . GLY A 1 97 ? -5.986 1.057 13.986 1.00 96.44 97 GLY A CA 1
ATOM 713 C C . GLY A 1 97 ? -5.012 1.372 15.129 1.00 96.44 97 GLY A C 1
ATOM 714 O O . GLY A 1 97 ? -4.150 2.240 14.975 1.00 96.44 97 GLY A O 1
ATOM 715 N N . VAL A 1 98 ? -5.151 0.718 16.288 1.00 95.00 98 VAL A N 1
ATOM 716 C CA . VAL A 1 98 ? -4.227 0.883 17.421 1.00 95.00 98 VAL A CA 1
ATOM 717 C C . VAL A 1 98 ? -2.878 0.246 17.083 1.00 95.00 98 VAL A C 1
ATOM 719 O O . VAL A 1 98 ? -2.813 -0.785 16.426 1.00 95.00 98 VAL A O 1
ATOM 722 N N . VAL A 1 99 ? -1.775 0.855 17.519 1.00 88.56 99 VAL A N 1
ATOM 723 C CA . VAL A 1 99 ? -0.415 0.360 17.244 1.00 88.56 99 VAL A CA 1
ATOM 724 C C . VAL A 1 99 ? 0.057 -0.579 18.356 1.00 88.56 99 VAL A C 1
ATOM 726 O O . VAL A 1 99 ? -0.103 -0.277 19.539 1.00 88.56 99 VAL A O 1
ATOM 729 N N . GLY A 1 100 ? 0.719 -1.679 17.984 1.00 88.69 100 GLY A N 1
ATOM 730 C CA . GLY A 1 100 ? 1.378 -2.577 18.932 1.00 88.69 100 GLY A CA 1
ATOM 731 C C . GLY A 1 100 ? 0.416 -3.451 19.738 1.00 88.69 100 GLY A C 1
ATOM 732 O O . GLY A 1 100 ? -0.766 -3.569 19.427 1.00 88.69 100 GLY A O 1
ATOM 733 N N . PHE A 1 101 ? 0.928 -4.065 20.807 1.00 89.31 101 PHE A N 1
ATOM 734 C CA . PHE A 1 101 ? 0.188 -5.045 21.615 1.00 89.31 101 PHE A CA 1
ATOM 735 C C . PHE A 1 101 ? -1.087 -4.486 22.275 1.00 89.31 101 PHE A C 1
ATOM 737 O O . PHE A 1 101 ? -2.004 -5.240 22.586 1.00 89.31 101 PHE A O 1
ATOM 744 N N . ALA A 1 102 ? -1.182 -3.162 22.435 1.00 92.62 102 ALA A N 1
ATOM 745 C CA . ALA A 1 102 ? -2.374 -2.492 22.953 1.00 92.62 102 ALA A CA 1
ATOM 746 C C . ALA A 1 102 ? -3.633 -2.731 22.094 1.00 92.62 102 ALA A C 1
ATOM 748 O O . ALA A 1 102 ? -4.743 -2.550 22.583 1.00 92.62 102 ALA A O 1
ATOM 749 N N . GLY A 1 103 ? -3.476 -3.154 20.833 1.00 95.75 103 GLY A N 1
A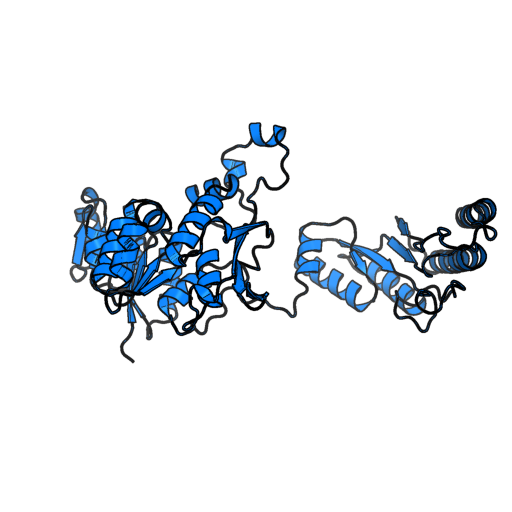TOM 750 C CA . GLY A 1 103 ? -4.591 -3.521 19.961 1.00 95.75 103 GLY A CA 1
ATOM 751 C C . GLY A 1 103 ? -5.232 -4.879 20.274 1.00 95.75 103 GLY A C 1
ATOM 752 O O . GLY A 1 103 ? -6.362 -5.116 19.850 1.00 95.75 103 GLY A O 1
ATOM 753 N N . LEU A 1 104 ? -4.558 -5.770 21.013 1.00 96.81 104 LEU A N 1
ATOM 754 C CA . LEU A 1 104 ? -5.024 -7.147 21.213 1.00 96.81 104 LEU A CA 1
ATOM 755 C C . LEU A 1 104 ? -6.377 -7.250 21.946 1.00 96.81 104 LEU A C 1
ATOM 757 O O . LEU A 1 104 ? -7.227 -8.008 21.474 1.00 96.81 104 LEU A O 1
ATOM 761 N N . PRO A 1 105 ? -6.638 -6.511 23.044 1.00 97.06 105 PRO A N 1
ATOM 762 C CA . PRO A 1 105 ? -7.937 -6.562 23.719 1.00 97.06 105 PRO A CA 1
ATOM 763 C C . PRO A 1 105 ? -9.108 -6.191 22.799 1.00 97.06 105 PRO A C 1
ATOM 765 O O . PRO A 1 105 ? -10.138 -6.858 22.833 1.00 97.06 105 PRO A O 1
ATOM 768 N N . ILE A 1 106 ? -8.919 -5.206 21.912 1.00 97.56 106 ILE A N 1
ATOM 769 C CA . ILE A 1 106 ? -9.916 -4.780 20.913 1.00 97.56 106 ILE A CA 1
ATOM 770 C C . ILE A 1 106 ? -10.195 -5.912 19.921 1.00 97.56 106 ILE A C 1
ATOM 772 O O . ILE A 1 106 ? -11.347 -6.258 19.677 1.00 97.56 106 ILE A O 1
ATOM 776 N N . THR A 1 107 ? -9.136 -6.530 19.388 1.00 97.56 107 THR A N 1
ATOM 777 C CA . THR A 1 107 ? -9.243 -7.677 18.475 1.00 97.56 107 THR A CA 1
ATOM 778 C C . THR A 1 107 ? -10.032 -8.823 19.109 1.00 97.56 107 THR A C 1
ATOM 780 O O . THR A 1 107 ? -10.922 -9.398 18.485 1.00 97.56 107 THR A O 1
ATOM 783 N N . ILE A 1 108 ? -9.731 -9.144 20.370 1.00 97.00 108 ILE A N 1
ATOM 784 C CA . ILE A 1 108 ? -10.420 -10.202 21.110 1.00 97.00 108 ILE A CA 1
ATOM 785 C C . ILE A 1 108 ? -11.886 -9.831 21.359 1.00 97.00 108 ILE A C 1
ATOM 787 O O . ILE A 1 108 ? -12.752 -10.681 21.168 1.00 97.00 108 ILE A O 1
ATOM 791 N N . ALA A 1 109 ? -12.168 -8.601 21.793 1.00 97.31 109 ALA A N 1
ATOM 792 C CA . ALA A 1 109 ? -13.519 -8.147 22.109 1.00 97.31 109 ALA A CA 1
ATOM 793 C C . ALA A 1 109 ? -14.432 -8.161 20.874 1.00 97.31 109 ALA A C 1
ATOM 795 O O . ALA A 1 109 ? -15.515 -8.741 20.935 1.00 97.31 109 ALA A O 1
ATOM 796 N N . ALA A 1 110 ? -13.963 -7.625 19.743 1.00 97.62 110 ALA A N 1
ATOM 797 C CA . ALA A 1 110 ? -14.707 -7.614 18.485 1.00 97.62 110 ALA A CA 1
ATOM 798 C C . ALA A 1 110 ? -15.053 -9.036 18.005 1.00 97.62 110 ALA A C 1
ATOM 800 O O . ALA A 1 110 ? -16.219 -9.354 17.770 1.00 97.62 110 ALA A O 1
ATOM 801 N N . LEU A 1 111 ? -14.056 -9.927 17.929 1.00 97.56 111 LEU A N 1
ATOM 802 C CA . LEU A 1 111 ? -14.272 -11.291 17.434 1.00 97.56 111 LEU A CA 1
ATOM 803 C C . LEU A 1 111 ? -15.109 -12.139 18.402 1.00 97.56 111 LEU A C 1
ATOM 805 O O . LEU A 1 111 ? -15.961 -12.907 17.966 1.00 97.56 111 LEU A O 1
ATOM 809 N N . LYS A 1 112 ? -14.928 -11.989 19.722 1.00 96.94 112 LYS A N 1
ATOM 810 C CA . LYS A 1 112 ? -15.778 -12.676 20.713 1.00 96.94 112 LYS A CA 1
ATOM 811 C C . LYS A 1 112 ? -17.239 -12.250 20.635 1.00 96.94 112 LYS A C 1
ATOM 813 O O . LYS A 1 112 ? -18.109 -13.060 20.939 1.00 96.94 112 LYS A O 1
ATOM 818 N N . ALA A 1 113 ? -17.495 -11.002 20.255 1.00 97.06 113 ALA A N 1
ATOM 819 C CA . ALA A 1 113 ? -18.836 -10.465 20.073 1.00 97.06 113 ALA A CA 1
ATOM 820 C C . ALA A 1 113 ? -19.456 -10.827 18.708 1.00 97.06 113 ALA A C 1
ATOM 822 O O . ALA A 1 113 ? -20.554 -10.360 18.410 1.00 97.06 113 ALA A O 1
ATOM 823 N N . GLY A 1 114 ? -18.780 -11.643 17.885 1.00 97.06 114 GLY A N 1
ATOM 824 C CA . GLY A 1 114 ? -19.284 -12.035 16.568 1.00 97.06 114 GLY A CA 1
ATOM 825 C C . GLY A 1 114 ? -19.341 -10.867 15.586 1.00 97.06 114 GLY A C 1
ATOM 826 O O . GLY A 1 114 ? -20.266 -10.794 14.783 1.00 97.06 114 GLY A O 1
ATOM 827 N N . LYS A 1 115 ? -18.413 -9.907 15.701 1.00 97.44 115 LYS A N 1
ATOM 828 C CA . LYS A 1 115 ? -18.363 -8.711 14.851 1.00 97.44 115 LYS A CA 1
ATOM 829 C C . LYS A 1 115 ? -17.331 -8.853 13.748 1.00 97.44 115 LYS A C 1
ATOM 831 O O . LYS A 1 115 ? -16.344 -9.581 13.893 1.00 97.44 115 LYS A O 1
ATOM 836 N N . ARG A 1 116 ? -17.510 -8.071 12.683 1.00 97.94 116 ARG A N 1
ATOM 837 C CA . ARG A 1 116 ? -16.467 -7.893 11.679 1.00 97.94 116 ARG A CA 1
ATOM 838 C C . ARG A 1 116 ? -15.366 -7.006 12.230 1.00 97.94 116 ARG A C 1
ATOM 840 O O . ARG A 1 116 ? -15.612 -5.896 12.688 1.00 97.94 116 ARG A O 1
ATOM 847 N N . LEU A 1 117 ? -14.135 -7.469 12.112 1.00 98.31 117 LEU A N 1
ATOM 848 C CA . LEU A 1 117 ? -12.934 -6.749 12.483 1.00 98.31 117 LEU A CA 1
ATOM 849 C C . LEU A 1 117 ? -12.109 -6.437 11.233 1.00 98.31 117 LEU A C 1
ATOM 851 O O . LEU A 1 117 ? -11.506 -7.332 10.644 1.00 98.31 117 LEU A O 1
ATOM 855 N N . GLY A 1 118 ? -12.030 -5.157 10.876 1.00 98.38 118 GLY A N 1
ATOM 856 C CA . GLY A 1 118 ? -10.984 -4.621 10.014 1.00 98.38 118 GLY A CA 1
ATOM 857 C C . GLY A 1 118 ? -9.686 -4.480 10.808 1.00 98.38 118 GLY A C 1
ATOM 858 O O . GLY A 1 118 ? -9.529 -3.551 11.606 1.00 98.38 118 GLY A O 1
ATOM 859 N N . LEU A 1 119 ? -8.757 -5.416 10.616 1.00 98.00 119 LEU A N 1
ATOM 860 C CA . LEU A 1 119 ? -7.519 -5.485 11.387 1.00 98.00 119 LEU A CA 1
ATOM 861 C C . LEU A 1 119 ? -6.363 -4.793 10.654 1.00 98.00 119 LEU A C 1
ATOM 863 O O . LEU A 1 119 ? -5.808 -5.349 9.709 1.00 98.00 119 LEU A O 1
ATOM 867 N N . ALA A 1 120 ? -5.963 -3.609 11.127 1.00 96.31 120 ALA A N 1
ATOM 868 C CA . ALA A 1 120 ? -4.696 -2.975 10.738 1.00 96.31 120 ALA A CA 1
ATOM 869 C C . ALA A 1 120 ? -3.566 -3.250 11.751 1.00 96.31 120 ALA A C 1
ATOM 871 O O . ALA A 1 120 ? -2.385 -3.094 11.446 1.00 96.31 120 ALA A O 1
ATOM 872 N N . ASN A 1 121 ? -3.921 -3.650 12.975 1.00 95.25 121 ASN A N 1
ATOM 873 C CA . ASN A 1 121 ? -2.983 -4.001 14.034 1.00 95.25 121 ASN A CA 1
ATOM 874 C C . ASN A 1 121 ? -2.415 -5.424 13.856 1.00 95.25 121 ASN A C 1
ATOM 876 O O . ASN A 1 121 ? -2.881 -6.372 14.492 1.00 95.25 121 ASN A O 1
ATOM 880 N N . LYS A 1 122 ? -1.372 -5.573 13.034 1.00 92.38 122 LYS A N 1
ATOM 881 C CA . LYS A 1 122 ? -0.693 -6.866 12.826 1.00 92.38 122 LYS A CA 1
ATOM 882 C C . LYS A 1 122 ? -0.143 -7.489 14.110 1.00 92.38 122 LYS A C 1
ATOM 884 O O . LYS A 1 122 ? -0.136 -8.710 14.266 1.00 92.38 122 LYS A O 1
ATOM 889 N N . GLU A 1 123 ? 0.285 -6.668 15.075 1.00 93.50 123 GLU A N 1
ATOM 890 C CA . GLU A 1 123 ? 0.881 -7.153 16.323 1.00 93.50 123 GLU A CA 1
ATOM 891 C C . GLU A 1 123 ? -0.068 -8.029 17.159 1.00 93.50 123 GLU A C 1
ATOM 893 O O . GLU A 1 123 ? 0.413 -8.904 17.881 1.00 93.50 123 GLU A O 1
ATOM 898 N N . SER A 1 124 ? -1.391 -7.864 17.023 1.00 94.50 124 SER A N 1
ATOM 899 C CA . SER A 1 124 ? -2.378 -8.767 17.634 1.00 94.50 124 SER A CA 1
ATOM 900 C C . SER A 1 124 ? -2.180 -10.215 17.180 1.00 94.50 124 SER A C 1
ATOM 902 O O . SER A 1 124 ? -2.141 -11.125 18.010 1.00 94.50 124 SER A O 1
ATOM 904 N N . LEU A 1 125 ? -2.024 -10.437 15.872 1.00 94.31 125 LEU A N 1
ATOM 905 C CA . LEU A 1 125 ? -1.852 -11.775 15.302 1.00 94.31 125 LEU A CA 1
ATOM 906 C C . LEU A 1 125 ? -0.484 -12.358 15.627 1.00 94.31 125 LEU A C 1
ATOM 908 O O . LEU A 1 125 ? -0.373 -13.532 15.957 1.00 94.31 125 LEU A O 1
ATOM 912 N N . ILE A 1 126 ? 0.549 -11.525 15.618 1.00 93.56 126 ILE A N 1
ATOM 913 C CA . ILE A 1 126 ? 1.914 -11.969 15.909 1.00 93.56 126 ILE A CA 1
ATOM 914 C C . ILE A 1 126 ? 2.038 -12.423 17.364 1.00 93.56 126 ILE A C 1
ATOM 916 O O . ILE A 1 126 ? 2.702 -13.415 17.654 1.00 93.56 126 ILE A O 1
ATOM 920 N N . ALA A 1 127 ? 1.394 -11.711 18.291 1.00 93.50 127 ALA A N 1
ATOM 921 C CA . ALA A 1 127 ? 1.474 -12.038 19.707 1.00 93.50 127 ALA A CA 1
ATOM 922 C C . ALA A 1 127 ? 0.504 -13.151 20.135 1.00 93.50 127 ALA A C 1
ATOM 924 O O . ALA A 1 127 ? 0.784 -13.862 21.100 1.00 93.50 127 ALA A O 1
ATOM 925 N N . ALA A 1 128 ? -0.646 -13.285 19.465 1.00 94.88 128 ALA A N 1
ATOM 926 C CA . ALA A 1 128 ? -1.744 -14.127 19.939 1.00 94.88 128 ALA A CA 1
ATOM 927 C C . ALA A 1 128 ? -2.498 -14.883 18.828 1.00 94.88 128 ALA A C 1
ATOM 929 O O . ALA A 1 128 ? -3.654 -15.255 19.027 1.00 94.88 128 ALA A O 1
ATOM 930 N N . GLY A 1 129 ? -1.862 -15.158 17.688 1.00 93.50 129 GLY A N 1
ATOM 931 C CA . GLY A 1 129 ? -2.457 -15.851 16.538 1.00 93.50 129 GLY A CA 1
ATOM 932 C C . GLY A 1 129 ? -3.260 -17.110 16.898 1.00 93.50 129 GLY A C 1
ATOM 933 O O . GLY A 1 129 ? -4.477 -17.115 16.691 1.00 93.50 129 GLY A O 1
ATOM 934 N N . PRO A 1 130 ? -2.680 -18.114 17.591 1.00 93.25 130 PRO A N 1
ATOM 935 C CA . PRO A 1 130 ? -3.405 -19.323 18.003 1.00 93.25 130 PRO A CA 1
ATOM 936 C C . PRO A 1 130 ? -4.607 -19.077 18.930 1.00 93.25 130 PRO A C 1
ATOM 938 O O . PRO A 1 130 ? -5.517 -19.905 19.014 1.00 93.25 130 PRO A O 1
ATOM 941 N N . LEU A 1 131 ? -4.620 -17.963 19.668 1.00 93.88 131 LEU A N 1
ATOM 942 C CA . LEU A 1 131 ? -5.771 -17.555 20.473 1.00 93.88 131 LEU A CA 1
ATOM 943 C C . LEU A 1 131 ? -6.852 -16.928 19.586 1.00 93.88 131 LEU A C 1
ATOM 945 O O . LEU A 1 131 ? -8.016 -17.304 19.702 1.00 93.88 131 LEU A O 1
ATOM 949 N N . ILE A 1 132 ? -6.465 -16.017 18.691 1.00 95.19 132 ILE A N 1
ATOM 950 C CA . ILE A 1 132 ? -7.365 -15.325 17.759 1.00 95.19 132 ILE A CA 1
ATOM 951 C C . ILE A 1 132 ? -8.049 -16.319 16.814 1.00 95.19 132 ILE A C 1
ATOM 953 O O . ILE A 1 132 ? -9.253 -16.213 16.585 1.00 95.19 132 ILE A O 1
ATOM 957 N N . GLN A 1 133 ? -7.326 -17.340 16.341 1.00 90.88 133 GLN A N 1
ATOM 958 C CA . GLN A 1 133 ? -7.872 -18.403 15.491 1.00 90.88 133 GLN A CA 1
ATOM 959 C C . GLN A 1 133 ? -9.103 -19.087 16.104 1.00 90.88 133 GLN A C 1
ATOM 961 O O . GLN A 1 133 ? -10.040 -19.418 15.382 1.00 90.88 133 GLN A O 1
ATOM 966 N N . LYS A 1 134 ? -9.156 -19.244 17.435 1.00 92.56 134 LYS A N 1
ATOM 967 C CA . LYS A 1 134 ? -10.302 -19.871 18.118 1.00 92.56 134 LYS A CA 1
ATOM 968 C C . LYS A 1 134 ? -11.585 -19.055 17.960 1.00 92.56 134 LYS A C 1
ATOM 970 O O . LYS A 1 134 ? -12.662 -19.637 17.860 1.00 92.56 134 LYS A O 1
ATOM 975 N N . PHE A 1 135 ? -11.478 -17.727 17.907 1.00 93.44 135 PHE A N 1
ATOM 976 C CA . PHE A 1 135 ? -12.637 -16.840 17.787 1.00 93.44 135 PHE A CA 1
ATOM 977 C C . PHE A 1 135 ? -13.207 -16.787 16.369 1.00 93.44 135 PHE A C 1
ATOM 979 O O . PHE A 1 135 ? -14.380 -16.483 16.220 1.00 93.44 135 PHE A O 1
ATOM 986 N N . ARG A 1 136 ? -12.442 -17.178 15.341 1.00 87.50 136 ARG A N 1
ATOM 987 C CA . ARG A 1 136 ? -12.920 -17.232 13.943 1.00 87.50 136 ARG A CA 1
ATOM 988 C C . ARG A 1 136 ? -14.039 -18.254 13.708 1.00 87.50 136 ARG A C 1
ATOM 990 O O . ARG A 1 136 ? -14.663 -18.243 12.657 1.00 87.50 136 ARG A O 1
ATOM 997 N N . SER A 1 137 ? -14.256 -19.161 14.661 1.00 90.25 137 SER A N 1
ATOM 998 C CA . SER A 1 137 ? -15.358 -20.131 14.628 1.00 90.25 137 SER A CA 1
ATOM 999 C C . SER A 1 137 ? -16.676 -19.583 15.187 1.00 90.25 137 SER A C 1
ATOM 1001 O O . SER A 1 137 ? -17.704 -20.247 15.074 1.00 90.25 137 SER A O 1
ATOM 1003 N N . ILE A 1 138 ? -16.651 -18.398 15.806 1.00 96.31 138 ILE A N 1
ATOM 1004 C CA . ILE A 1 138 ? -17.844 -17.733 16.331 1.00 96.31 138 ILE A CA 1
ATOM 1005 C C . ILE A 1 138 ? -18.643 -17.174 15.152 1.00 96.31 138 ILE A C 1
ATOM 1007 O O . ILE A 1 138 ? -18.089 -16.541 14.255 1.00 96.31 138 ILE A O 1
ATOM 1011 N N . GLU A 1 139 ? -19.954 -17.403 15.155 1.00 94.69 139 GLU A N 1
ATOM 1012 C CA . GLU A 1 139 ? -20.852 -16.888 14.122 1.00 94.69 139 GLU A CA 1
ATOM 1013 C C . GLU A 1 139 ? -20.774 -15.352 14.041 1.00 94.69 139 GLU A C 1
ATOM 1015 O O . GLU A 1 139 ? -20.808 -14.666 15.062 1.00 94.69 139 GLU A O 1
ATOM 1020 N N . GLY A 1 140 ? -20.616 -14.819 12.825 1.00 91.56 140 GLY A N 1
ATOM 1021 C CA . GLY A 1 140 ? -20.450 -13.382 12.562 1.00 91.56 140 GLY A CA 1
ATOM 1022 C C . GLY A 1 140 ? -19.038 -12.823 12.796 1.00 91.56 140 GLY A C 1
ATOM 1023 O O . GLY A 1 140 ? -18.747 -11.713 12.354 1.00 91.56 140 GLY A O 1
ATOM 1024 N N . ALA A 1 141 ? -18.134 -13.571 13.441 1.00 96.31 141 ALA A N 1
ATOM 1025 C CA . ALA A 1 141 ? -16.766 -13.123 13.698 1.00 96.31 141 ALA A CA 1
ATOM 1026 C C . ALA A 1 141 ? -15.910 -13.161 12.421 1.00 96.31 141 ALA A C 1
ATOM 1028 O O . ALA A 1 141 ? -15.224 -14.141 12.124 1.00 96.31 141 ALA A O 1
ATOM 1029 N N . GLU A 1 142 ? -15.931 -12.068 11.665 1.00 95.62 142 GLU A N 1
ATOM 1030 C CA . GLU A 1 142 ? -15.159 -11.919 10.434 1.00 95.62 142 GLU A CA 1
ATOM 1031 C C . GLU A 1 142 ? -13.853 -11.169 10.705 1.00 95.62 142 GLU A C 1
ATOM 1033 O O . GLU A 1 142 ? -13.858 -10.077 11.264 1.00 95.62 142 GLU A O 1
ATOM 1038 N N . LEU A 1 143 ? -12.721 -11.728 10.279 1.00 96.31 143 LEU A N 1
ATOM 1039 C CA . LEU A 1 143 ? -11.419 -11.071 10.374 1.00 96.31 143 LEU A CA 1
ATOM 1040 C C . LEU A 1 143 ? -10.966 -10.638 8.980 1.00 96.31 143 LEU A C 1
ATOM 1042 O O . LEU A 1 143 ? -10.510 -11.472 8.200 1.00 96.31 143 LEU A O 1
ATOM 1046 N N . ILE A 1 144 ? -11.082 -9.343 8.685 1.00 97.56 144 ILE A N 1
ATOM 1047 C CA . ILE A 1 144 ? -10.734 -8.773 7.383 1.00 97.56 144 ILE A CA 1
ATOM 1048 C C . ILE A 1 144 ? -9.421 -7.987 7.510 1.00 97.56 144 ILE A C 1
ATOM 1050 O O . ILE A 1 144 ? -9.361 -7.016 8.270 1.00 97.56 144 ILE A O 1
ATOM 1054 N N . PRO A 1 145 ? -8.347 -8.385 6.806 1.00 97.62 145 PRO A N 1
ATOM 1055 C CA . PRO A 1 145 ? -7.070 -7.692 6.899 1.00 97.62 145 PRO A CA 1
ATOM 1056 C C . PRO A 1 145 ? -7.133 -6.308 6.246 1.00 97.62 145 PRO A C 1
ATOM 1058 O O . PRO A 1 145 ? -7.589 -6.166 5.112 1.00 97.62 145 PRO A O 1
ATOM 1061 N N . VAL A 1 146 ? -6.627 -5.297 6.955 1.00 98.19 146 VAL A N 1
ATOM 1062 C CA . VAL A 1 146 ? -6.451 -3.928 6.441 1.00 98.19 146 VAL A CA 1
ATOM 1063 C C . VAL A 1 146 ? -5.013 -3.688 5.986 1.00 98.19 146 VAL A C 1
ATOM 1065 O O . VAL A 1 146 ? -4.794 -2.810 5.156 1.00 98.19 146 VAL A O 1
ATOM 1068 N N . ASP A 1 147 ? -4.041 -4.462 6.480 1.00 96.69 147 ASP A N 1
ATOM 1069 C CA . ASP A 1 147 ? -2.670 -4.414 5.964 1.00 96.69 147 ASP A CA 1
ATOM 1070 C C . ASP A 1 147 ? -2.648 -4.701 4.451 1.00 96.69 147 ASP A C 1
ATOM 1072 O O . ASP A 1 147 ? -3.378 -5.570 3.969 1.00 96.69 147 ASP A O 1
ATOM 1076 N N . SER A 1 148 ? -1.865 -3.938 3.686 1.00 96.25 148 SER A N 1
ATOM 1077 C CA . SER A 1 148 ? -2.040 -3.815 2.234 1.00 96.25 148 SER A CA 1
ATOM 1078 C C . SER A 1 148 ? -1.789 -5.135 1.507 1.00 96.25 148 SER A C 1
ATOM 1080 O O . SER A 1 148 ? -2.553 -5.544 0.631 1.00 96.25 148 SER A O 1
ATOM 1082 N N . GLU A 1 149 ? -0.756 -5.852 1.936 1.00 98.12 149 GLU A N 1
ATOM 1083 C CA . GLU A 1 149 ? -0.355 -7.148 1.424 1.00 98.12 149 GLU A CA 1
ATOM 1084 C C . GLU A 1 149 ? -1.400 -8.227 1.726 1.00 98.12 149 GLU A C 1
ATOM 1086 O O . GLU A 1 149 ? -1.763 -9.021 0.858 1.00 98.12 149 GLU A O 1
ATOM 1091 N N . HIS A 1 150 ? -1.913 -8.265 2.954 1.00 98.12 150 HIS A N 1
ATOM 1092 C CA . HIS A 1 150 ? -2.873 -9.283 3.376 1.00 98.12 150 HIS A CA 1
ATOM 1093 C C . HIS A 1 150 ? -4.271 -8.988 2.856 1.00 98.12 150 HIS A C 1
ATOM 1095 O O . HIS A 1 150 ? -4.978 -9.921 2.493 1.00 98.12 150 HIS A O 1
ATOM 1101 N N . CYS A 1 151 ? -4.646 -7.717 2.723 1.00 98.00 151 CYS A N 1
ATOM 1102 C CA . CYS A 1 151 ? -5.831 -7.294 1.984 1.00 98.00 151 CYS A CA 1
ATOM 1103 C C . CYS A 1 151 ? -5.753 -7.758 0.522 1.00 98.00 151 CYS A C 1
ATOM 1105 O O . CYS A 1 151 ? -6.710 -8.332 -0.002 1.00 98.00 151 CYS A O 1
ATOM 1107 N N . ALA A 1 152 ? -4.598 -7.587 -0.127 1.00 98.25 152 ALA A N 1
ATOM 1108 C CA . ALA A 1 152 ? -4.355 -8.077 -1.480 1.00 98.25 152 ALA A CA 1
ATOM 1109 C C . ALA A 1 152 ? -4.481 -9.605 -1.585 1.00 98.25 152 ALA A C 1
ATOM 1111 O O . ALA A 1 152 ? -5.153 -10.100 -2.492 1.00 98.25 152 ALA A O 1
ATOM 1112 N N . ILE A 1 153 ? -3.893 -10.352 -0.644 1.00 98.19 153 ILE A N 1
ATOM 1113 C CA . ILE A 1 153 ? -4.035 -11.815 -0.568 1.00 98.19 153 ILE A CA 1
ATOM 1114 C C . ILE A 1 153 ? -5.506 -12.194 -0.380 1.00 98.19 153 ILE A C 1
ATOM 1116 O O . ILE A 1 153 ? -6.024 -12.997 -1.150 1.00 98.19 153 ILE A O 1
ATOM 1120 N N . HIS A 1 154 ? -6.201 -11.578 0.576 1.00 97.50 154 HIS A N 1
ATOM 1121 C CA . HIS A 1 154 ? -7.606 -11.857 0.872 1.00 97.50 154 HIS A CA 1
ATOM 1122 C C . HIS A 1 154 ? -8.511 -11.615 -0.347 1.00 97.50 154 HIS A C 1
ATOM 1124 O O . HIS A 1 154 ? -9.354 -12.449 -0.676 1.00 97.50 154 HIS A O 1
ATOM 1130 N N . GLN A 1 155 ? -8.284 -10.526 -1.087 1.00 96.94 155 GLN A N 1
ATOM 1131 C CA . GLN A 1 155 ? -8.989 -10.252 -2.342 1.00 96.94 155 GLN A CA 1
ATOM 1132 C C . GLN A 1 155 ? -8.680 -11.273 -3.446 1.00 96.94 155 GLN A C 1
ATOM 1134 O O . GLN A 1 155 ? -9.564 -11.567 -4.248 1.00 96.94 155 GLN A O 1
ATOM 1139 N N . CYS A 1 156 ? -7.456 -11.809 -3.501 1.00 97.06 156 CYS A N 1
ATOM 1140 C CA . CYS A 1 156 ? -7.096 -12.860 -4.458 1.00 97.06 156 CYS A CA 1
ATOM 1141 C C . CYS A 1 156 ? -7.757 -14.203 -4.122 1.00 97.06 156 CYS A C 1
ATOM 1143 O O . CYS A 1 156 ? -8.116 -14.936 -5.038 1.00 97.06 156 CYS A O 1
ATOM 1145 N N . LEU A 1 157 ? -7.908 -14.529 -2.833 1.00 94.69 157 LEU A N 1
ATOM 1146 C CA . LEU A 1 157 ? -8.566 -15.759 -2.387 1.00 94.69 157 LEU A CA 1
ATOM 1147 C C . LEU A 1 157 ? -10.078 -15.710 -2.661 1.00 94.69 157 LEU A C 1
ATOM 1149 O O . LEU A 1 157 ? -10.654 -16.687 -3.131 1.00 94.69 157 LEU A O 1
ATOM 1153 N N . GLY A 1 158 ? -10.744 -14.580 -2.421 1.00 85.62 158 GLY A N 1
ATOM 1154 C CA . GLY A 1 158 ? -12.202 -14.502 -2.560 1.00 85.62 158 GLY A CA 1
ATOM 1155 C C . GLY A 1 158 ? -12.947 -15.438 -1.590 1.00 85.62 158 GLY A C 1
ATOM 1156 O O . GLY A 1 158 ? -12.367 -15.975 -0.652 1.00 85.62 158 GLY A O 1
ATOM 1157 N N . LEU A 1 159 ? -14.256 -15.624 -1.799 1.00 79.19 159 LEU A N 1
ATOM 1158 C CA . LEU A 1 159 ? -15.142 -16.260 -0.804 1.00 79.19 159 LEU A CA 1
ATOM 1159 C C . LEU A 1 159 ? -15.055 -17.793 -0.726 1.00 79.19 159 LEU A C 1
ATOM 1161 O O . LEU A 1 159 ? -15.401 -18.364 0.301 1.00 79.19 159 LEU A O 1
ATOM 1165 N N . ASN A 1 160 ? -14.632 -18.462 -1.803 1.00 80.62 160 ASN A N 1
ATOM 1166 C CA . ASN A 1 160 ? -14.758 -19.921 -1.944 1.00 80.62 160 ASN A CA 1
ATOM 1167 C C . ASN A 1 160 ? -13.413 -20.660 -1.974 1.00 80.62 160 ASN A C 1
ATOM 1169 O O . ASN A 1 160 ? -13.390 -21.854 -2.261 1.00 80.62 160 ASN A O 1
ATOM 1173 N N . THR A 1 161 ? -12.303 -19.966 -1.721 1.00 85.38 161 THR A N 1
ATOM 1174 C CA . THR A 1 161 ? -10.977 -20.590 -1.744 1.00 85.38 161 THR A CA 1
ATOM 1175 C C . THR A 1 161 ? -10.705 -21.321 -0.440 1.00 85.38 161 THR A C 1
ATOM 1177 O O . THR A 1 161 ? -10.863 -20.768 0.649 1.00 85.38 161 THR A O 1
ATOM 1180 N N . THR A 1 162 ? -10.249 -22.562 -0.556 1.00 87.25 162 THR A N 1
ATOM 1181 C CA . THR A 1 162 ? -9.789 -23.371 0.568 1.00 87.25 162 THR A CA 1
ATOM 1182 C C . THR A 1 162 ? -8.268 -23.322 0.686 1.00 87.25 162 THR A C 1
ATOM 1184 O O . THR A 1 162 ? -7.553 -22.925 -0.233 1.00 87.25 162 THR A O 1
ATOM 1187 N N . GLN A 1 163 ? -7.741 -23.753 1.831 1.00 85.69 163 GLN A N 1
ATOM 1188 C CA . GLN A 1 163 ? -6.296 -23.814 2.044 1.00 85.69 163 GLN A CA 1
ATOM 1189 C C . GLN A 1 163 ? -5.595 -24.768 1.058 1.00 85.69 163 GLN A C 1
ATOM 1191 O O . GLN A 1 163 ? -4.451 -24.518 0.685 1.00 85.69 163 GLN A O 1
ATOM 1196 N N . GLU A 1 164 ? -6.272 -25.834 0.614 1.00 88.75 164 GLU A N 1
ATOM 1197 C CA . GLU A 1 164 ? -5.731 -26.822 -0.333 1.00 88.75 164 GLU A CA 1
ATOM 1198 C C . GLU A 1 164 ? -5.534 -26.242 -1.740 1.00 88.75 164 GLU A C 1
ATOM 1200 O O . GLU A 1 164 ? -4.653 -26.686 -2.479 1.00 88.75 164 GLU A O 1
ATOM 1205 N N . ASP A 1 165 ? -6.302 -25.208 -2.089 1.00 92.81 165 ASP A N 1
ATOM 1206 C CA . ASP A 1 165 ? -6.179 -24.513 -3.368 1.00 92.81 165 ASP A CA 1
ATOM 1207 C C . ASP A 1 165 ? -4.919 -23.634 -3.422 1.00 92.81 165 ASP A C 1
ATOM 1209 O O . ASP A 1 165 ? -4.434 -23.306 -4.507 1.00 92.81 165 ASP A O 1
ATOM 1213 N N . ILE A 1 166 ? -4.360 -23.249 -2.268 1.00 96.06 166 ILE A N 1
ATOM 1214 C CA . ILE A 1 166 ? -3.216 -22.340 -2.174 1.00 96.06 166 ILE A CA 1
ATOM 1215 C C . ILE A 1 166 ? -1.909 -23.128 -2.268 1.00 96.06 166 ILE A C 1
ATOM 1217 O O . ILE A 1 166 ? -1.537 -23.885 -1.373 1.00 96.06 166 ILE A O 1
ATOM 1221 N N . LYS A 1 167 ? -1.126 -22.870 -3.319 1.00 96.81 167 LYS A N 1
ATOM 1222 C CA . LYS A 1 167 ? 0.228 -23.421 -3.460 1.00 96.81 167 LYS A CA 1
ATOM 1223 C C . LYS A 1 167 ? 1.276 -22.549 -2.778 1.00 96.81 167 LYS A C 1
ATOM 1225 O O . LYS A 1 167 ? 2.137 -23.065 -2.075 1.00 96.81 167 LYS A O 1
ATOM 1230 N N . ASN A 1 168 ? 1.258 -21.241 -3.034 1.00 97.81 168 ASN A N 1
ATOM 1231 C CA . ASN A 1 168 ? 2.142 -20.275 -2.378 1.00 97.81 168 ASN A CA 1
ATOM 1232 C C . ASN A 1 168 ? 1.446 -18.925 -2.209 1.00 97.81 168 ASN A C 1
ATOM 1234 O O . ASN A 1 168 ? 0.729 -18.478 -3.102 1.00 97.81 168 ASN A O 1
ATOM 1238 N N . ILE A 1 169 ? 1.782 -18.226 -1.131 1.00 98.38 169 ILE A N 1
ATOM 1239 C CA . ILE A 1 169 ? 1.601 -16.777 -1.031 1.00 98.38 169 ILE A CA 1
ATOM 1240 C C . ILE A 1 169 ? 2.889 -16.112 -1.514 1.00 98.38 169 ILE A C 1
ATOM 1242 O O . ILE A 1 169 ? 3.983 -16.517 -1.120 1.00 98.38 169 ILE A O 1
ATOM 1246 N N . VAL A 1 170 ? 2.774 -15.080 -2.347 1.00 98.31 170 VAL A N 1
ATOM 1247 C CA . VAL A 1 170 ? 3.901 -14.213 -2.703 1.00 98.31 170 VAL A CA 1
ATOM 1248 C C . VAL A 1 170 ? 3.689 -12.853 -2.053 1.00 98.31 170 VAL A C 1
ATOM 1250 O O . VAL A 1 170 ? 2.889 -12.042 -2.519 1.00 98.31 170 VAL A O 1
ATOM 1253 N N . LEU A 1 171 ? 4.423 -12.625 -0.968 1.00 98.31 171 LEU A N 1
ATOM 1254 C CA . LEU A 1 171 ? 4.358 -11.427 -0.148 1.00 98.31 171 LEU A CA 1
ATOM 1255 C C . LEU A 1 171 ? 5.345 -10.387 -0.687 1.00 98.31 171 LEU A C 1
ATOM 1257 O O . LEU A 1 171 ? 6.566 -10.548 -0.591 1.00 98.31 171 LEU A O 1
ATOM 1261 N N . THR A 1 172 ? 4.839 -9.322 -1.298 1.00 97.81 172 THR A N 1
ATOM 1262 C CA . THR A 1 172 ? 5.700 -8.288 -1.891 1.00 97.81 172 THR A CA 1
ATOM 1263 C C . THR A 1 172 ? 6.205 -7.301 -0.850 1.00 97.81 172 THR A C 1
ATOM 1265 O O . THR A 1 172 ? 5.521 -7.058 0.128 1.00 97.81 172 THR A O 1
ATOM 1268 N N . ALA A 1 173 ? 7.379 -6.701 -1.050 1.00 94.31 173 ALA A N 1
ATOM 1269 C CA . ALA A 1 173 ? 7.939 -5.647 -0.199 1.00 94.31 173 ALA A CA 1
ATOM 1270 C C . ALA A 1 173 ? 8.518 -4.502 -1.043 1.00 94.31 173 ALA A C 1
ATOM 1272 O O . ALA A 1 173 ? 9.176 -4.761 -2.050 1.00 94.31 173 ALA A O 1
ATOM 1273 N N . SER A 1 174 ? 8.403 -3.247 -0.600 1.00 87.44 174 SER A N 1
ATOM 1274 C CA . SER A 1 174 ? 9.058 -2.108 -1.279 1.00 87.44 174 SER A CA 1
ATOM 1275 C C . SER A 1 174 ? 10.598 -2.217 -1.270 1.00 87.44 174 SER A C 1
ATOM 1277 O O . SER A 1 174 ? 11.290 -1.727 -2.170 1.00 87.44 174 SER A O 1
ATOM 1279 N N . GLY A 1 175 ? 11.136 -2.880 -0.240 1.00 88.31 175 GLY A N 1
ATOM 1280 C CA . GLY A 1 175 ? 12.563 -2.975 0.066 1.00 88.31 175 GLY A CA 1
ATOM 1281 C C . GLY A 1 175 ? 13.103 -1.837 0.942 1.00 88.31 175 GLY A C 1
ATOM 1282 O O . GLY A 1 175 ? 14.279 -1.876 1.293 1.00 88.31 175 GLY A O 1
ATOM 1283 N N . GLY A 1 176 ? 12.272 -0.846 1.284 1.00 87.44 176 GLY A N 1
ATOM 1284 C CA . GLY A 1 176 ? 12.643 0.285 2.138 1.00 87.44 176 GLY A CA 1
ATOM 1285 C C . GLY A 1 176 ? 13.661 1.262 1.515 1.00 87.44 176 GLY A C 1
ATOM 1286 O O . GLY A 1 176 ? 14.152 1.052 0.398 1.00 87.44 176 GLY A O 1
ATOM 1287 N N . PRO A 1 177 ? 13.998 2.357 2.224 1.00 83.75 177 PRO A N 1
ATOM 1288 C CA . PRO A 1 177 ? 14.952 3.372 1.759 1.00 83.75 177 PRO A CA 1
ATOM 1289 C C . PRO A 1 177 ? 16.380 2.842 1.579 1.00 83.75 177 PRO A C 1
ATOM 1291 O O . PRO A 1 177 ? 17.137 3.372 0.766 1.00 83.75 177 PRO A O 1
ATOM 1294 N N . PHE A 1 178 ? 16.751 1.773 2.288 1.00 91.69 178 PHE A N 1
ATOM 1295 C CA . PHE A 1 178 ? 18.106 1.218 2.253 1.00 91.69 178 PHE A CA 1
ATOM 1296 C C . PHE A 1 178 ? 18.337 0.205 1.125 1.00 91.69 178 PHE A C 1
ATOM 1298 O O . PHE A 1 178 ? 19.434 -0.346 0.989 1.00 91.69 178 PHE A O 1
ATOM 1305 N N . ARG A 1 179 ? 17.332 -0.041 0.276 1.00 88.00 179 ARG A N 1
ATOM 1306 C CA . ARG A 1 179 ? 17.460 -0.939 -0.873 1.00 88.00 179 ARG A CA 1
ATOM 1307 C C . ARG A 1 179 ? 18.618 -0.507 -1.779 1.00 88.00 179 ARG A C 1
ATOM 1309 O O . ARG A 1 179 ? 18.613 0.579 -2.354 1.00 88.00 179 ARG A O 1
ATOM 1316 N N . GLY A 1 180 ? 19.583 -1.408 -1.964 1.00 87.12 180 GLY A N 1
ATOM 1317 C CA . GLY A 1 180 ? 20.771 -1.178 -2.791 1.00 87.12 180 GLY A CA 1
ATOM 1318 C C . GLY A 1 180 ? 21.940 -0.504 -2.065 1.00 87.12 180 GLY A C 1
ATOM 1319 O O . GLY A 1 180 ? 22.945 -0.206 -2.707 1.00 87.12 180 GLY A O 1
ATOM 1320 N N . PHE A 1 181 ? 21.846 -0.261 -0.753 1.00 90.62 181 PHE A N 1
ATOM 1321 C CA . PHE A 1 181 ? 22.987 0.207 0.036 1.00 90.62 181 PHE A CA 1
ATOM 1322 C C . PHE A 1 181 ? 24.005 -0.923 0.226 1.00 90.62 181 PHE A C 1
ATOM 1324 O O . PHE A 1 181 ? 23.647 -2.095 0.338 1.00 90.62 181 PHE A O 1
ATOM 1331 N N . SER A 1 182 ? 25.290 -0.564 0.274 1.00 94.25 182 SER A N 1
ATOM 1332 C CA . SER A 1 182 ? 26.349 -1.502 0.642 1.00 94.25 182 SER A CA 1
ATOM 1333 C C . SER A 1 182 ? 26.336 -1.774 2.148 1.00 94.25 182 SER A C 1
ATOM 1335 O O . SER A 1 182 ? 25.896 -0.937 2.938 1.00 94.25 182 SER A O 1
ATOM 1337 N N . SER A 1 183 ? 26.900 -2.911 2.564 1.00 94.00 183 SER A N 1
ATOM 1338 C CA . SER A 1 183 ? 27.050 -3.250 3.985 1.00 94.00 183 SER A CA 1
ATOM 1339 C C . SER A 1 183 ? 27.849 -2.209 4.773 1.00 94.00 183 SER A C 1
ATOM 1341 O O . SER A 1 183 ? 27.624 -2.045 5.965 1.00 94.00 183 SER A O 1
ATOM 1343 N N . GLU A 1 184 ? 28.783 -1.506 4.128 1.00 95.38 184 GLU A N 1
ATOM 1344 C CA . GLU A 1 184 ? 29.522 -0.397 4.737 1.00 95.38 184 GLU A CA 1
ATOM 1345 C C . GLU A 1 184 ? 28.612 0.813 4.966 1.00 95.38 184 GLU A C 1
ATOM 1347 O O . GLU A 1 184 ? 28.547 1.321 6.082 1.00 95.38 184 GLU A O 1
ATOM 1352 N N . ARG A 1 185 ? 27.832 1.208 3.950 1.00 91.88 185 ARG A N 1
ATOM 1353 C CA . ARG A 1 185 ? 26.886 2.326 4.052 1.00 91.88 185 ARG A CA 1
ATOM 1354 C C . ARG A 1 185 ? 25.804 2.077 5.103 1.00 91.88 185 ARG A C 1
ATOM 1356 O O . ARG A 1 185 ? 25.410 3.006 5.797 1.00 91.88 185 ARG A O 1
ATOM 1363 N N . LEU A 1 186 ? 25.349 0.832 5.254 1.00 94.50 186 LEU A N 1
ATOM 1364 C CA . LEU A 1 186 ? 24.367 0.456 6.277 1.00 94.50 186 LEU A CA 1
ATOM 1365 C C . LEU A 1 186 ? 24.861 0.690 7.715 1.00 94.50 186 LEU A C 1
ATOM 1367 O O . LEU A 1 186 ? 24.039 0.875 8.603 1.00 94.50 186 LEU A O 1
ATOM 1371 N N . ARG A 1 187 ? 26.179 0.717 7.969 1.00 94.88 187 ARG A N 1
ATOM 1372 C CA . ARG A 1 187 ? 26.726 0.945 9.322 1.00 94.88 187 ARG A CA 1
ATOM 1373 C C . ARG A 1 187 ? 26.577 2.387 9.803 1.00 94.88 187 ARG A C 1
ATOM 1375 O O . ARG A 1 187 ? 26.715 2.627 10.997 1.00 94.88 187 ARG A O 1
ATOM 1382 N N . SER A 1 188 ? 26.338 3.327 8.892 1.00 94.62 188 SER A N 1
ATOM 1383 C CA . SER A 1 188 ? 26.287 4.761 9.184 1.00 94.62 188 SER A CA 1
ATOM 1384 C C . SER A 1 188 ? 24.912 5.384 8.938 1.00 94.62 188 SER A C 1
ATOM 1386 O O . SER A 1 188 ? 24.823 6.607 8.882 1.00 94.62 188 SER A O 1
ATOM 1388 N N . VAL A 1 189 ? 23.862 4.581 8.729 1.00 95.12 189 VAL A N 1
ATOM 1389 C CA . VAL A 1 189 ? 22.507 5.111 8.502 1.00 95.12 189 VAL A CA 1
ATOM 1390 C C . VAL A 1 189 ? 21.953 5.750 9.772 1.00 95.12 189 VAL A C 1
ATOM 1392 O O . VAL A 1 189 ? 22.169 5.262 10.882 1.00 95.12 189 VAL A O 1
ATOM 1395 N N . SER A 1 190 ? 21.229 6.847 9.597 1.00 91.69 190 SER A N 1
ATOM 1396 C CA . SER A 1 190 ? 20.577 7.596 10.666 1.00 91.69 190 SER A CA 1
ATOM 1397 C C . SER A 1 190 ? 19.077 7.288 10.751 1.00 91.69 190 SER A C 1
ATOM 1399 O O . SER A 1 190 ? 18.496 6.626 9.888 1.00 91.69 190 SER A O 1
ATOM 1401 N N . ILE A 1 191 ? 18.424 7.809 11.796 1.00 91.50 191 ILE A N 1
ATOM 1402 C CA . ILE A 1 191 ? 16.958 7.775 11.919 1.00 91.50 191 ILE A CA 1
ATOM 1403 C C . ILE A 1 191 ? 16.305 8.563 10.775 1.00 91.50 191 ILE A C 1
ATOM 1405 O O . ILE A 1 191 ? 15.299 8.121 10.230 1.00 91.50 191 ILE A O 1
ATOM 1409 N N . GLU A 1 192 ? 16.884 9.695 10.373 1.00 86.94 192 GLU A N 1
ATOM 1410 C CA . GLU A 1 192 ? 16.371 10.514 9.268 1.00 86.94 192 GLU A CA 1
ATOM 1411 C C . GLU A 1 192 ? 16.404 9.753 7.932 1.00 86.94 192 GLU A C 1
ATOM 1413 O O . GLU A 1 192 ? 15.434 9.789 7.169 1.00 86.94 192 GLU A O 1
ATOM 1418 N N . ASP A 1 193 ? 17.467 8.976 7.692 1.00 85.50 193 ASP A N 1
ATOM 1419 C CA . ASP A 1 193 ? 17.555 8.114 6.510 1.00 85.50 193 ASP A CA 1
ATOM 1420 C C . ASP A 1 193 ? 16.463 7.030 6.519 1.00 85.50 193 ASP A C 1
ATOM 1422 O O . ASP A 1 193 ? 15.881 6.732 5.476 1.00 85.50 193 ASP A O 1
ATOM 1426 N N . ALA A 1 194 ? 16.169 6.448 7.689 1.00 87.56 194 ALA A N 1
ATOM 1427 C CA . ALA A 1 194 ? 15.112 5.447 7.837 1.00 87.56 194 ALA A CA 1
ATOM 1428 C C . ALA A 1 194 ? 13.715 6.051 7.617 1.00 87.56 194 ALA A C 1
ATOM 1430 O O . ALA A 1 194 ? 12.867 5.431 6.982 1.00 87.56 194 ALA A O 1
ATOM 1431 N N . LEU A 1 195 ? 13.471 7.271 8.107 1.00 79.69 195 LEU A N 1
ATOM 1432 C CA . LEU A 1 195 ? 12.174 7.946 7.985 1.00 79.69 195 LEU A CA 1
ATOM 1433 C C . LEU A 1 195 ? 11.867 8.452 6.563 1.00 79.69 195 LEU A C 1
ATOM 1435 O O . LEU A 1 195 ? 10.718 8.756 6.253 1.00 79.69 195 LEU A O 1
ATOM 1439 N N . SER A 1 196 ? 12.860 8.478 5.672 1.00 77.56 196 SER A N 1
ATOM 1440 C CA . SER A 1 196 ? 12.733 8.941 4.284 1.00 77.56 196 SER A CA 1
ATOM 1441 C C . SER A 1 196 ? 12.208 7.848 3.333 1.00 77.56 196 SER A C 1
ATOM 1443 O O . SER A 1 196 ? 12.885 7.444 2.383 1.00 77.56 196 SER A O 1
ATOM 1445 N N . HIS A 1 197 ? 11.002 7.328 3.589 1.00 73.19 197 HIS A N 1
ATOM 1446 C CA . HIS A 1 197 ? 10.452 6.188 2.846 1.00 73.19 197 HIS A CA 1
ATOM 1447 C C . HIS A 1 197 ? 10.076 6.546 1.386 1.00 73.19 197 HIS A C 1
ATOM 1449 O O . HIS A 1 197 ? 9.420 7.556 1.139 1.00 73.19 197 HIS A O 1
ATOM 1455 N N . PRO A 1 198 ? 10.441 5.720 0.380 1.00 68.50 198 PRO A N 1
ATOM 1456 C CA . PRO A 1 198 ? 10.312 6.094 -1.035 1.00 68.50 198 PRO A CA 1
ATOM 1457 C C . PRO A 1 198 ? 8.892 6.013 -1.616 1.00 68.50 198 PRO A C 1
ATOM 1459 O O . PRO A 1 198 ? 8.689 6.486 -2.736 1.00 68.50 198 PRO A O 1
ATOM 1462 N N . THR A 1 199 ? 7.951 5.369 -0.919 1.00 66.62 199 THR A N 1
ATOM 1463 C CA . THR A 1 199 ? 6.654 4.975 -1.508 1.00 66.62 199 THR A CA 1
ATOM 1464 C C . THR A 1 199 ? 5.436 5.259 -0.637 1.00 66.62 199 THR A C 1
ATOM 1466 O O . THR A 1 199 ? 4.354 5.462 -1.167 1.00 66.62 199 THR A O 1
ATOM 1469 N N . TRP A 1 200 ? 5.602 5.275 0.681 1.00 68.81 200 TRP A N 1
ATOM 1470 C CA . TRP A 1 200 ? 4.499 5.281 1.641 1.00 68.81 200 TRP A CA 1
ATOM 1471 C C . TRP A 1 200 ? 4.765 6.373 2.664 1.00 68.81 200 TRP A C 1
ATOM 1473 O O . TRP A 1 200 ? 5.898 6.477 3.135 1.00 68.81 200 TRP A O 1
ATOM 1483 N N . ASP A 1 201 ? 3.736 7.143 2.996 1.00 70.81 201 ASP A N 1
ATOM 1484 C CA . ASP A 1 201 ? 3.744 8.066 4.127 1.00 70.81 201 ASP A CA 1
ATOM 1485 C C . ASP A 1 201 ? 3.100 7.360 5.326 1.00 70.81 201 ASP A C 1
ATOM 1487 O O . ASP A 1 201 ? 1.937 6.959 5.270 1.00 70.81 201 ASP A O 1
ATOM 1491 N N . MET A 1 202 ? 3.889 7.092 6.366 1.00 78.62 202 MET A N 1
ATOM 1492 C CA . MET A 1 202 ? 3.500 6.213 7.469 1.00 78.62 202 MET A CA 1
ATOM 1493 C C . MET A 1 202 ? 4.084 6.687 8.801 1.00 78.62 202 MET A C 1
ATOM 1495 O O . MET A 1 202 ? 5.050 7.449 8.857 1.00 78.62 202 MET A O 1
ATOM 1499 N N . GLY A 1 203 ? 3.535 6.164 9.901 1.00 75.75 203 GLY A N 1
ATOM 1500 C CA . GLY A 1 203 ? 4.050 6.430 11.242 1.00 75.75 203 GLY A CA 1
ATOM 1501 C C . GLY A 1 203 ? 5.508 5.970 11.442 1.00 75.75 203 GLY A C 1
ATOM 1502 O O . GLY A 1 203 ? 5.971 5.027 10.800 1.00 75.75 203 GLY A O 1
ATOM 1503 N N . PRO A 1 204 ? 6.248 6.572 12.388 1.00 78.38 204 PRO A N 1
ATOM 1504 C CA . PRO A 1 204 ? 7.696 6.379 12.509 1.00 78.38 204 PRO A CA 1
ATOM 1505 C C . PRO A 1 204 ? 8.113 4.929 12.798 1.00 78.38 204 PRO A C 1
ATOM 1507 O O . PRO A 1 204 ? 9.111 4.464 12.254 1.00 78.38 204 PRO A O 1
ATOM 1510 N N . LYS A 1 205 ? 7.342 4.187 13.609 1.00 84.75 205 LYS A N 1
ATOM 1511 C CA . LYS A 1 205 ? 7.642 2.784 13.953 1.00 84.75 205 LYS A CA 1
ATOM 1512 C C . LYS A 1 205 ? 7.622 1.884 12.716 1.00 84.75 205 LYS A C 1
ATOM 1514 O O . LYS A 1 205 ? 8.611 1.214 12.437 1.00 84.75 205 LYS A O 1
ATOM 1519 N N . ILE A 1 206 ? 6.528 1.906 11.950 1.00 82.38 206 ILE A N 1
ATOM 1520 C CA . ILE A 1 206 ? 6.394 1.086 10.735 1.00 82.38 206 ILE A CA 1
ATOM 1521 C C . ILE A 1 206 ? 7.395 1.514 9.654 1.00 82.38 206 ILE A C 1
ATOM 1523 O O . ILE A 1 206 ? 7.935 0.671 8.943 1.00 82.38 206 ILE A O 1
ATOM 1527 N N . THR A 1 207 ? 7.728 2.804 9.574 1.00 79.44 207 THR A N 1
ATOM 1528 C CA . THR A 1 207 ? 8.739 3.304 8.638 1.00 79.44 207 THR A CA 1
ATOM 1529 C C . THR A 1 207 ? 10.145 2.765 8.948 1.00 79.44 207 THR A C 1
ATOM 1531 O O . THR A 1 207 ? 10.865 2.340 8.038 1.00 79.44 207 THR A O 1
ATOM 1534 N N . VAL A 1 208 ? 10.529 2.692 10.227 1.00 89.19 208 VAL A N 1
ATOM 1535 C CA . VAL A 1 208 ? 11.791 2.056 10.655 1.00 89.19 208 VAL A CA 1
ATOM 1536 C C . VAL A 1 208 ? 11.760 0.542 10.421 1.00 89.19 208 VAL A C 1
ATOM 1538 O O . VAL A 1 208 ? 12.726 -0.022 9.898 1.00 89.19 208 VAL A O 1
ATOM 1541 N N . ASP A 1 209 ? 10.645 -0.121 10.725 1.00 89.44 209 ASP A N 1
ATOM 1542 C CA . ASP A 1 209 ? 10.491 -1.559 10.479 1.00 89.44 209 ASP A CA 1
ATOM 1543 C C . ASP A 1 209 ? 10.570 -1.894 8.979 1.00 89.44 209 ASP A C 1
ATOM 1545 O O . ASP A 1 209 ? 11.170 -2.899 8.598 1.00 89.44 209 ASP A O 1
ATOM 1549 N N . SER A 1 210 ? 10.015 -1.047 8.106 1.00 87.88 210 SER A N 1
ATOM 1550 C CA . SER A 1 210 ? 10.137 -1.177 6.648 1.00 87.88 210 SER A CA 1
ATOM 1551 C C . SER A 1 210 ? 11.593 -1.021 6.199 1.00 87.88 210 SER A C 1
ATOM 1553 O O . SER A 1 210 ? 12.096 -1.811 5.400 1.00 87.88 210 SER A O 1
ATOM 1555 N N . SER A 1 211 ? 12.313 -0.057 6.782 1.00 88.38 211 SER A N 1
ATOM 1556 C CA . SER A 1 211 ? 13.728 0.201 6.482 1.00 88.38 211 SER A CA 1
ATOM 1557 C C . SER A 1 211 ? 14.654 -0.956 6.852 1.00 88.38 211 SER A C 1
ATOM 1559 O O . SER A 1 211 ? 15.663 -1.176 6.184 1.00 88.38 211 SER A O 1
ATOM 1561 N N . THR A 1 212 ? 14.304 -1.717 7.888 1.00 92.00 212 THR A N 1
ATOM 1562 C CA . THR A 1 212 ? 15.054 -2.898 8.345 1.00 92.00 212 THR A CA 1
ATOM 1563 C C . THR A 1 212 ? 14.525 -4.214 7.771 1.00 92.00 212 THR A C 1
ATOM 1565 O O . THR A 1 212 ? 15.087 -5.270 8.054 1.00 92.00 212 THR A O 1
ATOM 1568 N N . LEU A 1 213 ? 13.447 -4.167 6.978 1.00 93.62 213 LEU A N 1
ATOM 1569 C CA . LEU A 1 213 ? 12.640 -5.316 6.547 1.00 93.62 213 LEU A CA 1
ATOM 1570 C C . LEU A 1 213 ? 12.022 -6.135 7.693 1.00 93.62 213 LEU A C 1
ATOM 1572 O O . LEU A 1 213 ? 11.385 -7.155 7.424 1.00 93.62 213 LEU A O 1
ATOM 1576 N N . MET A 1 214 ? 12.125 -5.678 8.947 1.00 94.81 214 MET A N 1
ATOM 1577 C CA . MET A 1 214 ? 11.433 -6.297 10.077 1.00 94.81 214 MET A CA 1
ATOM 1578 C C . MET A 1 214 ? 9.922 -6.289 9.849 1.00 94.81 214 MET A C 1
ATOM 1580 O O . MET A 1 214 ? 9.270 -7.292 10.117 1.00 94.81 214 MET A O 1
ATOM 1584 N N . ASN A 1 215 ? 9.386 -5.216 9.251 1.00 93.56 215 ASN A N 1
ATOM 1585 C CA . ASN A 1 215 ? 7.969 -5.135 8.892 1.00 93.56 215 ASN A CA 1
ATOM 1586 C C . ASN A 1 215 ? 7.548 -6.350 8.055 1.00 93.56 215 ASN A C 1
ATOM 1588 O O . ASN A 1 215 ? 6.574 -7.016 8.374 1.00 93.56 215 ASN A O 1
ATOM 1592 N N . LYS A 1 216 ? 8.355 -6.719 7.053 1.00 96.31 216 LYS A N 1
ATOM 1593 C CA . LYS A 1 216 ? 8.061 -7.872 6.200 1.00 96.31 216 LYS A CA 1
ATOM 1594 C C . LYS A 1 216 ? 8.182 -9.202 6.947 1.00 96.31 216 LYS A C 1
ATOM 1596 O O . LYS A 1 216 ? 7.426 -10.121 6.667 1.00 96.31 216 LYS A O 1
ATOM 1601 N N . GLY A 1 217 ? 9.104 -9.309 7.906 1.00 96.25 217 GLY A N 1
ATOM 1602 C CA . GLY A 1 217 ? 9.209 -10.482 8.781 1.00 96.25 217 GLY A CA 1
ATOM 1603 C C . GLY A 1 217 ? 7.968 -10.678 9.657 1.00 96.25 217 GLY A C 1
ATOM 1604 O O . GLY A 1 217 ? 7.465 -11.793 9.772 1.00 96.25 217 GLY A O 1
ATOM 1605 N N . LEU A 1 218 ? 7.437 -9.588 10.215 1.00 95.31 218 LEU A N 1
ATOM 1606 C CA . LEU A 1 218 ? 6.181 -9.577 10.968 1.00 95.31 218 LEU A CA 1
ATOM 1607 C C . LEU A 1 218 ? 4.990 -9.984 10.083 1.00 95.31 218 LEU A C 1
ATOM 1609 O O . LEU A 1 218 ? 4.176 -10.814 10.479 1.00 95.31 218 LEU A O 1
ATOM 1613 N N . GLU A 1 219 ? 4.939 -9.477 8.855 1.00 97.19 219 GLU A N 1
ATOM 1614 C CA . GLU A 1 219 ? 3.868 -9.773 7.896 1.00 97.19 219 GLU A CA 1
ATOM 1615 C C . GLU A 1 219 ? 3.908 -11.216 7.362 1.00 97.19 219 GLU A C 1
ATOM 1617 O O . GLU A 1 219 ? 2.875 -11.754 6.966 1.00 97.19 219 GLU A O 1
ATOM 1622 N N . VAL A 1 220 ? 5.072 -11.880 7.380 1.00 98.19 220 VAL A N 1
ATOM 1623 C CA . VAL A 1 220 ? 5.173 -13.325 7.102 1.00 98.19 220 VAL A CA 1
ATOM 1624 C C . VAL A 1 220 ? 4.457 -14.138 8.185 1.00 98.19 220 VAL A C 1
ATOM 1626 O O . VAL A 1 220 ? 3.722 -15.066 7.854 1.00 98.19 220 VAL A O 1
ATOM 1629 N N . ILE A 1 221 ? 4.637 -13.781 9.462 1.00 97.12 221 ILE A N 1
ATOM 1630 C CA . ILE A 1 221 ? 3.919 -14.416 10.582 1.00 97.12 221 ILE A CA 1
ATOM 1631 C C . ILE A 1 221 ? 2.422 -14.139 10.451 1.00 97.12 221 ILE A C 1
ATOM 1633 O O . ILE A 1 221 ? 1.609 -15.052 10.524 1.00 97.12 221 ILE A O 1
ATOM 1637 N N . GLU A 1 222 ? 2.051 -12.894 10.177 1.00 96.94 222 GLU A N 1
ATOM 1638 C CA . GLU A 1 222 ? 0.656 -12.510 9.973 1.00 96.94 222 GLU A CA 1
ATOM 1639 C C . GLU A 1 222 ? -0.012 -13.275 8.819 1.00 96.94 222 GLU A C 1
ATOM 1641 O O . GLU A 1 222 ? -1.135 -13.749 8.969 1.00 96.94 222 GLU A O 1
ATOM 1646 N N . ALA A 1 223 ? 0.680 -13.470 7.691 1.00 97.00 223 ALA A N 1
ATOM 1647 C CA . ALA A 1 223 ? 0.153 -14.242 6.567 1.00 97.00 223 ALA A CA 1
ATOM 1648 C C . ALA A 1 223 ? -0.061 -15.721 6.930 1.00 97.00 223 ALA A C 1
ATOM 1650 O O . ALA A 1 223 ? -1.064 -16.312 6.522 1.00 97.00 223 ALA A O 1
ATOM 1651 N N . HIS A 1 224 ? 0.842 -16.306 7.723 1.00 95.94 224 HIS A N 1
ATOM 1652 C CA . HIS A 1 224 ? 0.661 -17.652 8.264 1.00 95.94 224 HIS A CA 1
ATOM 1653 C C . HIS A 1 224 ? -0.597 -17.734 9.141 1.00 95.94 224 HIS A C 1
ATOM 1655 O O . HIS A 1 224 ? -1.444 -18.598 8.926 1.00 95.94 224 HIS A O 1
ATOM 1661 N N . GLU A 1 225 ? -0.756 -16.799 10.078 1.00 95.44 225 GLU A N 1
ATOM 1662 C CA . GLU A 1 225 ? -1.873 -16.789 11.030 1.00 95.44 225 GLU A CA 1
ATOM 1663 C C . GLU A 1 225 ? -3.233 -16.480 10.373 1.00 95.44 225 GLU A C 1
ATOM 1665 O O . GLU A 1 225 ? -4.263 -17.030 10.773 1.00 95.44 225 GLU A O 1
ATOM 1670 N N . LEU A 1 226 ? -3.263 -15.627 9.344 1.00 94.19 226 LEU A N 1
ATOM 1671 C CA . LEU A 1 226 ? -4.491 -15.280 8.620 1.00 94.19 226 LEU A CA 1
ATOM 1672 C C . LEU A 1 226 ? -4.962 -16.397 7.689 1.00 94.19 226 LEU A C 1
ATOM 1674 O O . LEU A 1 226 ? -6.159 -16.701 7.651 1.00 94.19 226 LEU A O 1
ATOM 1678 N N . PHE A 1 227 ? -4.040 -17.000 6.939 1.00 93.62 227 PHE A N 1
ATOM 1679 C CA . PHE A 1 227 ? -4.381 -17.855 5.798 1.00 93.62 227 PHE A CA 1
ATOM 1680 C C . PHE A 1 227 ? -4.014 -19.331 5.999 1.00 93.62 227 PHE A C 1
ATOM 1682 O O . PHE A 1 227 ? -4.280 -20.148 5.123 1.00 93.62 227 PHE A O 1
ATOM 1689 N N . GLY A 1 228 ? -3.394 -19.689 7.128 1.00 92.25 228 GLY A N 1
ATOM 1690 C CA . GLY A 1 228 ? -3.007 -21.067 7.453 1.00 92.25 228 GLY A CA 1
ATOM 1691 C C . GLY A 1 228 ? -1.875 -21.624 6.584 1.00 92.25 228 GLY A C 1
ATOM 1692 O O . GLY A 1 228 ? -1.563 -22.811 6.651 1.00 92.25 228 GLY A O 1
ATOM 1693 N N . VAL A 1 229 ? -1.242 -20.801 5.747 1.00 94.00 229 VAL A N 1
ATOM 1694 C CA . VAL A 1 229 ? -0.216 -21.250 4.798 1.00 94.00 229 VAL A CA 1
ATOM 1695 C C . VAL A 1 229 ? 1.104 -21.511 5.538 1.00 94.00 229 VAL A C 1
ATOM 1697 O O . VAL A 1 229 ? 1.561 -20.627 6.263 1.00 94.00 229 VAL A O 1
ATOM 1700 N N . PRO A 1 230 ? 1.758 -22.679 5.369 1.00 95.94 230 PRO A N 1
ATOM 1701 C CA . PRO A 1 230 ? 3.060 -22.956 5.980 1.00 95.94 230 PRO A CA 1
ATOM 1702 C C . PRO A 1 230 ? 4.126 -21.927 5.588 1.00 95.94 230 PRO A C 1
ATOM 1704 O O . PRO A 1 230 ? 4.130 -21.437 4.457 1.00 95.94 230 PRO A O 1
ATOM 1707 N N . TYR A 1 231 ? 5.067 -21.634 6.489 1.00 97.62 231 TYR A N 1
ATOM 1708 C CA . TYR A 1 231 ? 6.110 -20.623 6.268 1.00 97.62 231 TYR A CA 1
ATOM 1709 C C . TYR A 1 231 ? 6.928 -20.866 4.996 1.00 97.62 231 TYR A C 1
ATOM 1711 O O . TYR A 1 231 ? 7.239 -19.928 4.264 1.00 97.62 231 TYR A O 1
ATOM 1719 N N . GLU A 1 232 ? 7.242 -22.123 4.683 1.00 97.19 232 GLU A N 1
ATOM 1720 C CA . GLU A 1 232 ? 7.955 -22.503 3.466 1.00 97.19 232 GLU A CA 1
ATOM 1721 C C . GLU A 1 232 ? 7.200 -22.144 2.179 1.00 97.19 232 GLU A C 1
ATOM 1723 O O . GLU A 1 232 ? 7.838 -21.993 1.134 1.00 97.19 232 GLU A O 1
ATOM 1728 N N . ASN A 1 233 ? 5.882 -21.947 2.247 1.00 97.69 233 ASN A N 1
ATOM 1729 C CA . ASN A 1 233 ? 5.016 -21.579 1.128 1.00 97.69 233 ASN A CA 1
ATOM 1730 C C . ASN A 1 233 ? 4.717 -20.068 1.077 1.00 97.69 233 ASN A C 1
ATOM 1732 O O . ASN A 1 233 ? 3.967 -19.621 0.210 1.00 97.69 233 ASN A O 1
ATOM 1736 N N . ILE A 1 234 ? 5.331 -19.265 1.952 1.00 98.38 234 ILE A N 1
ATOM 1737 C CA . ILE A 1 234 ? 5.258 -17.799 1.923 1.00 98.38 234 ILE A CA 1
ATOM 1738 C C . ILE A 1 234 ? 6.562 -17.265 1.321 1.00 98.38 234 ILE A C 1
ATOM 1740 O O . ILE A 1 234 ? 7.640 -17.349 1.910 1.00 98.38 234 ILE A O 1
ATOM 1744 N N . LYS A 1 235 ? 6.490 -16.733 0.099 1.00 98.06 235 LYS A N 1
ATOM 1745 C CA . LYS A 1 235 ? 7.645 -16.235 -0.659 1.00 98.06 235 LYS A CA 1
ATOM 1746 C C . LYS A 1 235 ? 7.708 -14.717 -0.587 1.00 98.06 235 LYS A C 1
ATOM 1748 O O . LYS A 1 235 ? 6.824 -14.044 -1.103 1.00 98.06 235 LYS A O 1
ATOM 1753 N N . VAL A 1 236 ? 8.774 -14.170 -0.007 1.00 97.94 236 VAL A N 1
ATOM 1754 C CA . VAL A 1 236 ? 8.989 -12.716 0.031 1.00 97.94 236 VAL A CA 1
ATOM 1755 C C . VAL A 1 236 ? 9.684 -12.242 -1.247 1.00 97.94 236 VAL A C 1
ATOM 1757 O O . VAL A 1 236 ? 10.740 -12.763 -1.607 1.00 97.94 236 VAL A O 1
ATOM 1760 N N . VAL A 1 237 ? 9.121 -11.235 -1.922 1.00 96.81 237 VAL A N 1
ATOM 1761 C CA . VAL A 1 237 ? 9.669 -10.662 -3.166 1.00 96.81 237 VAL A CA 1
ATOM 1762 C C . VAL A 1 237 ? 9.776 -9.143 -3.065 1.00 96.81 237 VAL A C 1
ATOM 1764 O O . VAL A 1 237 ? 8.831 -8.465 -2.680 1.00 96.81 237 VAL A O 1
ATOM 1767 N N . ILE A 1 238 ? 10.917 -8.576 -3.461 1.00 93.12 238 ILE A N 1
ATOM 1768 C CA . ILE A 1 238 ? 11.075 -7.119 -3.527 1.00 93.12 238 ILE A CA 1
ATOM 1769 C C . ILE A 1 238 ? 10.391 -6.579 -4.792 1.00 93.12 238 ILE A C 1
ATOM 1771 O O . ILE A 1 238 ? 10.823 -6.868 -5.907 1.00 93.12 238 ILE A O 1
ATOM 1775 N N . HIS A 1 239 ? 9.363 -5.752 -4.612 1.00 90.00 239 HIS A N 1
ATOM 1776 C CA . HIS A 1 239 ? 8.615 -5.051 -5.653 1.00 90.00 239 HIS A CA 1
ATOM 1777 C C . HIS A 1 239 ? 8.633 -3.530 -5.380 1.00 90.00 239 HIS A C 1
ATOM 1779 O O . HIS A 1 239 ? 7.719 -2.989 -4.757 1.00 90.00 239 HIS A O 1
ATOM 1785 N N . PRO A 1 240 ? 9.681 -2.803 -5.821 1.00 83.50 240 PRO A N 1
ATOM 1786 C CA . PRO A 1 240 ? 9.912 -1.410 -5.419 1.00 83.50 240 PRO A CA 1
ATOM 1787 C C . PRO A 1 240 ? 8.837 -0.411 -5.849 1.00 83.50 240 PRO A C 1
ATOM 1789 O O . PRO A 1 240 ? 8.770 0.687 -5.303 1.00 83.50 240 PRO A O 1
ATOM 1792 N N . GLN A 1 241 ? 8.037 -0.756 -6.857 1.00 81.44 241 GLN A N 1
ATOM 1793 C CA . GLN A 1 241 ? 6.947 0.078 -7.349 1.00 81.44 241 GLN A CA 1
ATOM 1794 C C . GLN A 1 241 ? 5.755 0.076 -6.385 1.00 81.44 241 GLN A C 1
ATOM 1796 O O . GLN A 1 241 ? 5.003 1.042 -6.386 1.00 81.44 241 GLN A O 1
ATOM 1801 N N . SER A 1 242 ? 5.615 -0.974 -5.561 1.00 88.19 242 SER A N 1
ATOM 1802 C CA . SER A 1 242 ? 4.460 -1.210 -4.677 1.00 88.19 242 SER A CA 1
ATOM 1803 C C . SER A 1 242 ? 3.113 -1.095 -5.406 1.00 88.19 242 SER A C 1
ATOM 1805 O O . SER A 1 242 ? 2.163 -0.564 -4.852 1.00 88.19 242 SER A O 1
ATOM 1807 N N . ILE A 1 243 ? 3.063 -1.553 -6.665 1.00 91.12 243 ILE A N 1
ATOM 1808 C CA . ILE A 1 243 ? 1.830 -1.606 -7.465 1.00 91.12 243 ILE A CA 1
ATOM 1809 C C . ILE A 1 243 ? 1.145 -2.956 -7.287 1.00 91.12 243 ILE A C 1
ATOM 1811 O O . ILE A 1 243 ? -0.057 -3.024 -7.072 1.00 91.12 243 ILE A O 1
ATOM 1815 N N . VAL A 1 244 ? 1.915 -4.042 -7.382 1.00 95.69 244 VAL A N 1
ATOM 1816 C CA . VAL A 1 244 ? 1.461 -5.363 -6.944 1.00 95.69 244 VAL A CA 1
ATOM 1817 C C . VAL A 1 244 ? 1.622 -5.403 -5.431 1.00 95.69 244 VAL A C 1
ATOM 1819 O O . VAL A 1 244 ? 2.756 -5.364 -4.950 1.00 95.69 244 VAL A O 1
ATOM 1822 N N . HIS A 1 245 ? 0.507 -5.452 -4.703 1.00 97.31 245 HIS A N 1
ATOM 1823 C CA . HIS A 1 245 ? 0.516 -5.435 -3.238 1.00 97.31 245 HIS A CA 1
ATOM 1824 C C . HIS A 1 245 ? 0.720 -6.817 -2.627 1.00 97.31 245 HIS A C 1
ATOM 1826 O O . HIS A 1 245 ? 1.252 -6.901 -1.530 1.00 97.31 245 HIS A O 1
ATOM 1832 N N . SER A 1 246 ? 0.315 -7.894 -3.305 1.00 98.56 246 SER A N 1
ATOM 1833 C CA . SER A 1 246 ? 0.724 -9.289 -3.067 1.00 98.56 246 SER A CA 1
ATOM 1834 C C . SER A 1 246 ? 0.060 -10.201 -4.097 1.00 98.56 246 SER A C 1
ATOM 1836 O O . SER A 1 246 ? -0.748 -9.753 -4.917 1.00 98.56 246 SER A O 1
ATOM 1838 N N . MET A 1 247 ? 0.434 -11.481 -4.091 1.00 98.50 247 MET A N 1
ATOM 1839 C CA . MET A 1 247 ? -0.105 -12.476 -5.016 1.00 98.50 247 MET A CA 1
ATOM 1840 C C . MET A 1 247 ? -0.385 -13.803 -4.313 1.00 98.50 247 MET A C 1
ATOM 1842 O O . MET A 1 247 ? 0.256 -14.147 -3.318 1.00 98.50 247 MET A O 1
ATOM 1846 N N . VAL A 1 248 ? -1.289 -14.583 -4.895 1.00 98.50 248 VAL A N 1
ATOM 1847 C CA . VAL A 1 248 ? -1.550 -15.974 -4.517 1.00 98.50 248 VAL A CA 1
ATOM 1848 C C . VAL A 1 248 ? -1.322 -16.851 -5.736 1.00 98.50 248 VAL A C 1
ATOM 1850 O O . VAL A 1 248 ? -1.923 -16.634 -6.786 1.00 98.50 248 VAL A O 1
ATOM 1853 N N . THR A 1 249 ? -0.445 -17.840 -5.596 1.00 97.94 249 THR A N 1
ATOM 1854 C CA . THR A 1 249 ? -0.262 -18.908 -6.578 1.00 97.94 249 THR A CA 1
ATOM 1855 C C . THR A 1 249 ? -1.064 -20.120 -6.132 1.00 97.94 249 THR A C 1
ATOM 1857 O O . THR A 1 249 ? -0.836 -20.636 -5.037 1.00 97.94 249 THR A O 1
ATOM 1860 N N . PHE A 1 250 ? -1.956 -20.591 -6.992 1.00 97.56 250 PHE A N 1
ATOM 1861 C CA . PHE A 1 250 ? -2.867 -21.698 -6.736 1.00 97.56 250 PHE A CA 1
ATOM 1862 C C . PHE A 1 250 ? -2.266 -23.052 -7.143 1.00 97.56 250 PHE A C 1
ATOM 1864 O O . PHE A 1 250 ? -1.219 -23.128 -7.802 1.00 97.56 250 PHE A O 1
ATOM 1871 N N . ALA A 1 251 ? -2.902 -24.140 -6.706 1.00 95.38 251 ALA A N 1
ATOM 1872 C CA . ALA A 1 251 ? -2.474 -25.519 -6.944 1.00 95.38 251 ALA A CA 1
ATOM 1873 C C . ALA A 1 251 ? -2.398 -25.877 -8.440 1.00 95.38 251 ALA A C 1
ATOM 1875 O O . ALA A 1 251 ? -1.503 -26.621 -8.850 1.00 95.38 251 ALA A O 1
ATOM 1876 N N . ASP A 1 252 ? -3.269 -25.287 -9.259 1.00 95.06 252 ASP A N 1
ATOM 1877 C CA . ASP A 1 252 ? -3.292 -25.424 -10.721 1.00 95.06 252 ASP A CA 1
ATOM 1878 C C . ASP A 1 252 ? -2.166 -24.649 -11.441 1.00 95.06 252 ASP A C 1
ATOM 1880 O O . ASP A 1 252 ? -1.945 -24.826 -12.640 1.00 95.06 252 ASP A O 1
ATOM 1884 N N . GLY A 1 253 ? -1.410 -23.828 -10.705 1.00 92.81 253 GLY A N 1
ATOM 1885 C CA . GLY A 1 253 ? -0.307 -23.018 -11.212 1.00 92.81 253 GLY A CA 1
ATOM 1886 C C . GLY A 1 253 ? -0.692 -21.603 -11.643 1.00 92.81 253 GLY A C 1
ATOM 1887 O O . GLY A 1 253 ? 0.210 -20.849 -12.014 1.00 92.81 253 GLY A O 1
ATOM 1888 N N . ALA A 1 254 ? -1.969 -21.216 -11.576 1.00 96.31 254 ALA A N 1
ATOM 1889 C CA . ALA A 1 254 ? -2.378 -19.836 -11.798 1.00 96.31 254 ALA A CA 1
ATOM 1890 C C . ALA A 1 254 ? -1.870 -18.936 -10.662 1.00 96.31 254 ALA A C 1
ATOM 1892 O O . ALA A 1 254 ? -1.854 -19.329 -9.496 1.00 96.31 254 ALA A O 1
ATOM 1893 N N . THR A 1 255 ? -1.474 -17.707 -10.992 1.00 97.69 255 THR A N 1
ATOM 1894 C CA . THR A 1 255 ? -1.145 -16.679 -9.999 1.00 97.69 255 THR A CA 1
ATOM 1895 C C . THR A 1 255 ? -2.089 -15.505 -10.180 1.00 97.69 255 THR A C 1
ATOM 1897 O O . THR A 1 255 ? -2.131 -14.907 -11.255 1.00 97.69 255 THR A O 1
ATOM 1900 N N . LEU A 1 256 ? -2.821 -15.165 -9.121 1.00 98.06 256 LEU A N 1
ATOM 1901 C CA . LEU A 1 256 ? -3.621 -13.947 -9.052 1.00 98.06 256 LEU A CA 1
ATOM 1902 C C . LEU A 1 256 ? -2.866 -12.889 -8.255 1.00 98.06 256 LEU A C 1
ATOM 1904 O O . LEU A 1 256 ? -2.196 -13.198 -7.270 1.00 98.06 256 LEU A O 1
ATOM 1908 N N . ALA A 1 257 ? -2.971 -11.645 -8.705 1.00 97.81 257 ALA A N 1
ATOM 1909 C CA . ALA A 1 257 ? -2.322 -10.489 -8.111 1.00 97.81 257 ALA A CA 1
ATOM 1910 C C . ALA A 1 257 ? -3.360 -9.388 -7.905 1.00 97.81 257 ALA A C 1
ATOM 1912 O O . ALA A 1 257 ? -4.108 -9.076 -8.833 1.00 97.81 257 ALA A O 1
ATOM 1913 N N . GLN A 1 258 ? -3.364 -8.760 -6.731 1.00 97.62 258 GLN A N 1
ATOM 1914 C CA . GLN A 1 258 ? -4.081 -7.502 -6.544 1.00 97.62 258 GLN A CA 1
ATOM 1915 C C . GLN A 1 258 ? -3.120 -6.349 -6.850 1.00 97.62 258 GLN A C 1
ATOM 1917 O O . GLN A 1 258 ? -1.959 -6.348 -6.425 1.00 97.62 258 GLN A O 1
ATOM 1922 N N . MET A 1 259 ? -3.602 -5.404 -7.660 1.00 95.81 259 MET A N 1
ATOM 1923 C CA . MET A 1 259 ? -2.821 -4.277 -8.156 1.00 95.81 259 MET A CA 1
ATOM 1924 C C . MET A 1 259 ? -3.569 -2.964 -7.940 1.00 95.81 259 MET A C 1
ATOM 1926 O O . MET A 1 259 ? -4.732 -2.853 -8.323 1.00 95.81 259 MET A O 1
ATOM 1930 N N . SER A 1 260 ? -2.886 -1.966 -7.387 1.00 94.31 260 SER A N 1
ATOM 1931 C CA . SER A 1 260 ? -3.379 -0.591 -7.245 1.00 94.31 260 SER A CA 1
ATOM 1932 C C . SER A 1 260 ? -2.209 0.379 -7.081 1.00 94.31 260 SER A C 1
ATOM 1934 O O . SER A 1 260 ? -1.077 -0.030 -6.837 1.00 94.31 260 SER A O 1
ATOM 1936 N N . ASN A 1 261 ? -2.457 1.679 -7.233 1.00 90.50 261 ASN A N 1
ATOM 1937 C CA . ASN A 1 261 ? -1.550 2.670 -6.665 1.00 90.50 261 ASN A CA 1
ATOM 1938 C C . ASN A 1 261 ? -1.577 2.565 -5.123 1.00 90.50 261 ASN A C 1
ATOM 1940 O O . ASN A 1 261 ? -2.641 2.276 -4.573 1.00 90.50 261 ASN A O 1
ATOM 1944 N N . PRO A 1 262 ? -0.456 2.832 -4.423 1.00 88.56 262 PRO A N 1
ATOM 1945 C CA . PRO A 1 262 ? -0.402 2.831 -2.960 1.00 88.56 262 PRO A CA 1
ATOM 1946 C C . PRO A 1 262 ? -1.435 3.774 -2.326 1.00 88.56 262 PRO A C 1
ATOM 1948 O O . PRO A 1 262 ? -1.259 4.992 -2.335 1.00 88.56 262 PRO A O 1
ATOM 1951 N N . ASP A 1 263 ? -2.514 3.211 -1.782 1.00 92.38 263 ASP A N 1
ATOM 1952 C CA . ASP A 1 263 ? -3.585 3.947 -1.109 1.00 92.38 263 ASP A CA 1
ATOM 1953 C C . ASP A 1 263 ? -4.279 3.040 -0.080 1.00 92.38 263 ASP A C 1
ATOM 1955 O O . ASP A 1 263 ? -4.988 2.097 -0.437 1.00 92.38 263 ASP A O 1
ATOM 1959 N N . MET A 1 264 ? -4.079 3.311 1.214 1.00 94.12 264 MET A N 1
ATOM 1960 C CA . MET A 1 264 ? -4.647 2.479 2.284 1.00 94.12 264 MET A CA 1
ATOM 1961 C C . MET A 1 264 ? -6.173 2.544 2.343 1.00 94.12 264 MET A C 1
ATOM 1963 O O . MET A 1 264 ? -6.796 1.608 2.851 1.00 94.12 264 MET A O 1
ATOM 1967 N N . ARG A 1 265 ? -6.792 3.594 1.788 1.00 96.94 265 ARG A N 1
ATOM 1968 C CA . ARG A 1 265 ? -8.253 3.725 1.754 1.00 96.94 265 ARG A CA 1
ATOM 1969 C C . ARG A 1 265 ? -8.913 2.582 0.996 1.00 96.94 265 ARG A C 1
ATOM 1971 O O . ARG A 1 265 ? -10.000 2.177 1.384 1.00 96.94 265 ARG A O 1
ATOM 1978 N N . LEU A 1 266 ? -8.232 1.987 0.012 1.00 97.06 266 LEU A N 1
ATOM 1979 C CA . LEU A 1 266 ? -8.713 0.782 -0.670 1.00 97.06 266 LEU A CA 1
ATOM 1980 C C . LEU A 1 266 ? -8.912 -0.377 0.318 1.00 97.06 266 LEU A C 1
ATOM 1982 O O . LEU A 1 266 ? -9.957 -1.023 0.310 1.00 97.06 266 LEU A O 1
ATOM 1986 N N . CYS A 1 267 ? -7.929 -0.633 1.185 1.00 97.81 267 CYS A N 1
ATOM 1987 C CA . CYS A 1 267 ? -7.973 -1.754 2.128 1.00 97.81 267 CYS A CA 1
ATOM 1988 C C . CYS A 1 267 ? -8.935 -1.486 3.289 1.00 97.81 267 CYS A C 1
ATOM 1990 O O . CYS A 1 267 ? -9.660 -2.382 3.717 1.00 97.81 267 CYS A O 1
ATOM 1992 N N . ILE A 1 268 ? -8.989 -0.237 3.757 1.00 98.50 268 ILE A N 1
ATOM 1993 C CA . ILE A 1 268 ? -9.946 0.196 4.779 1.00 98.50 268 ILE A CA 1
ATOM 1994 C C . ILE A 1 268 ? -11.379 0.068 4.247 1.00 98.50 268 ILE A C 1
ATOM 1996 O O . ILE A 1 268 ? -12.216 -0.558 4.893 1.00 98.50 268 ILE A O 1
ATOM 2000 N N . ALA A 1 269 ? -11.662 0.597 3.052 1.00 98.06 269 ALA A N 1
ATOM 2001 C CA . ALA A 1 269 ? -12.983 0.504 2.439 1.00 98.06 269 ALA A CA 1
ATOM 2002 C C . ALA A 1 269 ? -13.386 -0.948 2.159 1.00 98.06 269 ALA A C 1
ATOM 2004 O O . ALA A 1 269 ? -14.544 -1.308 2.366 1.00 98.06 269 ALA A O 1
ATOM 2005 N N . TYR A 1 270 ? -12.436 -1.800 1.756 1.00 97.81 270 TYR A N 1
ATOM 2006 C CA . TYR A 1 270 ? -12.670 -3.236 1.613 1.00 97.81 270 TYR A CA 1
ATOM 2007 C C . TYR A 1 270 ? -13.105 -3.877 2.938 1.00 97.81 270 TYR A C 1
ATOM 2009 O O . TYR A 1 270 ? -14.095 -4.599 2.960 1.00 97.81 270 TYR A O 1
ATOM 2017 N N . ALA A 1 271 ? -12.445 -3.560 4.057 1.00 97.94 271 ALA A N 1
ATOM 2018 C CA . ALA A 1 271 ? -12.851 -4.059 5.371 1.00 97.94 271 ALA A CA 1
ATOM 2019 C C . ALA A 1 271 ? -14.227 -3.539 5.825 1.00 97.94 271 ALA A C 1
ATOM 2021 O O . ALA A 1 271 ? -14.981 -4.279 6.455 1.00 97.94 271 ALA A O 1
ATOM 2022 N N . LEU A 1 272 ? -14.576 -2.295 5.482 1.00 98.06 272 LEU A N 1
ATOM 2023 C CA . LEU A 1 272 ? -15.889 -1.716 5.785 1.00 98.06 272 LEU A CA 1
ATOM 2024 C C . LEU A 1 272 ? -17.018 -2.386 4.985 1.00 98.06 272 LEU A C 1
ATOM 2026 O O . LEU A 1 272 ? -18.072 -2.681 5.544 1.00 98.06 272 LEU A O 1
ATOM 2030 N N . THR A 1 273 ? -16.793 -2.641 3.693 1.00 96.44 273 THR A N 1
ATOM 2031 C CA . THR A 1 273 ? -17.843 -3.052 2.739 1.00 96.44 273 THR A CA 1
ATOM 2032 C C . THR A 1 273 ? -17.902 -4.545 2.443 1.00 96.44 273 THR A C 1
ATOM 2034 O O . THR A 1 273 ? -18.866 -4.979 1.823 1.00 96.44 273 THR A O 1
ATOM 2037 N N . TYR A 1 274 ? -16.927 -5.340 2.895 1.00 95.81 274 TYR A N 1
ATOM 2038 C CA . TYR A 1 274 ? -16.860 -6.776 2.616 1.00 95.81 274 TYR A CA 1
ATOM 2039 C C . TYR A 1 274 ? -18.228 -7.484 2.791 1.00 95.81 274 TYR A C 1
ATOM 2041 O O . TYR A 1 274 ? -18.943 -7.202 3.751 1.00 95.81 274 TYR A O 1
ATOM 2049 N N . PRO A 1 275 ? -18.638 -8.406 1.904 1.00 94.31 275 PRO A N 1
ATOM 2050 C CA . PRO A 1 275 ? -17.947 -8.886 0.706 1.00 94.31 275 PRO A CA 1
ATOM 2051 C C . PRO A 1 275 ? -18.089 -7.973 -0.523 1.00 94.31 275 PRO A C 1
ATOM 2053 O O . PRO A 1 275 ? -17.533 -8.291 -1.577 1.00 94.31 275 PRO A O 1
ATOM 2056 N N . ASP A 1 276 ? -18.815 -6.864 -0.399 1.00 93.94 276 ASP A N 1
ATOM 2057 C CA . ASP A 1 276 ? -19.034 -5.909 -1.478 1.00 93.94 276 ASP A CA 1
ATOM 2058 C C . ASP A 1 276 ? -17.826 -4.979 -1.670 1.00 93.94 276 ASP A C 1
ATOM 2060 O O . ASP A 1 276 ? -16.814 -5.046 -0.965 1.00 93.94 276 ASP A O 1
ATOM 2064 N N . ARG A 1 277 ? -17.909 -4.125 -2.694 1.00 92.75 277 ARG A N 1
ATOM 2065 C CA . ARG A 1 277 ? -16.914 -3.091 -2.985 1.00 92.75 277 ARG A CA 1
ATOM 2066 C C . ARG A 1 277 ? -17.578 -1.726 -2.950 1.00 92.75 277 ARG A C 1
ATOM 2068 O O . ARG A 1 277 ? -18.656 -1.551 -3.513 1.00 92.75 277 ARG A O 1
ATOM 2075 N N . ILE A 1 278 ? -16.887 -0.763 -2.351 1.00 93.12 278 ILE A N 1
ATOM 2076 C CA . ILE A 1 278 ? -17.272 0.646 -2.411 1.00 93.12 278 ILE A CA 1
ATOM 2077 C C . ILE A 1 278 ? -17.103 1.194 -3.839 1.00 93.12 278 ILE A C 1
ATOM 2079 O O . ILE A 1 278 ? -16.261 0.709 -4.601 1.00 93.12 278 ILE A O 1
ATOM 2083 N N . ASN A 1 279 ? -17.881 2.212 -4.203 1.00 91.94 279 ASN A N 1
ATOM 2084 C CA . ASN A 1 279 ? -17.829 2.845 -5.524 1.00 91.94 279 ASN A CA 1
ATOM 2085 C C . ASN A 1 279 ? -16.906 4.077 -5.549 1.00 91.94 279 ASN A C 1
ATOM 2087 O O . ASN A 1 279 ? -17.269 5.121 -6.090 1.00 91.94 279 ASN A O 1
ATOM 2091 N N . ASP A 1 280 ? -15.704 3.931 -4.991 1.00 94.31 280 ASP A N 1
ATOM 2092 C CA . ASP A 1 280 ? -14.679 4.973 -4.957 1.00 94.31 280 ASP A CA 1
ATOM 2093 C C . ASP A 1 280 ? -13.368 4.432 -5.517 1.00 94.31 280 ASP A C 1
ATOM 2095 O O . ASP A 1 280 ? -12.900 3.369 -5.093 1.00 94.31 280 ASP A O 1
ATOM 2099 N N . PRO A 1 281 ? -12.737 5.147 -6.462 1.00 92.75 281 PRO A N 1
ATOM 2100 C CA . PRO A 1 281 ? -11.574 4.661 -7.195 1.00 92.75 281 PRO A CA 1
ATOM 2101 C C . PRO A 1 281 ? -10.268 4.810 -6.391 1.00 92.75 281 PRO A C 1
ATOM 2103 O O . PRO A 1 281 ? -9.250 5.270 -6.916 1.00 92.75 281 PRO A O 1
ATOM 2106 N N . PHE A 1 282 ? -10.268 4.449 -5.103 1.00 94.25 282 PHE A N 1
ATOM 2107 C CA . PHE A 1 282 ? -9.057 4.478 -4.281 1.00 94.25 282 PHE A CA 1
ATOM 2108 C C . PHE A 1 282 ? -7.971 3.615 -4.922 1.00 94.25 282 PHE A C 1
ATOM 2110 O O . PHE A 1 282 ? -8.186 2.446 -5.230 1.00 94.25 282 PHE A O 1
ATOM 2117 N N . GLY A 1 283 ? -6.800 4.206 -5.158 1.00 90.31 283 GLY A N 1
ATOM 2118 C CA . GLY A 1 283 ? -5.690 3.512 -5.806 1.00 90.31 283 GLY A CA 1
ATOM 2119 C C . GLY A 1 283 ? -5.922 3.119 -7.275 1.00 90.31 283 GLY A C 1
ATOM 2120 O O . GLY A 1 283 ? -5.159 2.294 -7.782 1.00 90.31 283 GLY A O 1
ATOM 2121 N N . GLU A 1 284 ? -6.916 3.678 -7.981 1.00 92.62 284 GLU A N 1
ATOM 2122 C CA . GLU A 1 284 ? -7.141 3.380 -9.403 1.00 92.62 284 GLU A CA 1
ATOM 2123 C C . GLU A 1 284 ? -5.871 3.633 -10.229 1.00 92.62 284 GLU A C 1
ATOM 2125 O O . GLU A 1 284 ? -5.192 4.659 -10.104 1.00 92.62 284 GLU A O 1
ATOM 2130 N N . ILE A 1 285 ? -5.538 2.661 -11.080 1.00 86.94 285 ILE A N 1
ATOM 2131 C CA . ILE A 1 285 ? -4.434 2.763 -12.027 1.00 86.94 285 ILE A CA 1
ATOM 2132 C C . ILE A 1 285 ? -5.006 3.209 -13.367 1.00 86.94 285 ILE A C 1
ATOM 2134 O O . ILE A 1 285 ? -5.717 2.460 -14.035 1.00 86.94 285 ILE A O 1
ATOM 2138 N N . ASP A 1 286 ? -4.623 4.406 -13.802 1.00 83.50 286 ASP A N 1
ATOM 2139 C CA . ASP A 1 286 ? -4.866 4.839 -15.172 1.00 83.50 286 ASP A CA 1
ATOM 2140 C C . ASP A 1 286 ? -3.902 4.112 -16.122 1.00 83.50 286 ASP A C 1
ATOM 2142 O O . ASP A 1 286 ? -2.788 4.567 -16.400 1.00 83.50 286 ASP A O 1
ATOM 2146 N N . TRP A 1 287 ? -4.344 2.962 -16.629 1.00 79.88 287 TRP A N 1
ATOM 2147 C CA . TRP A 1 287 ? -3.595 2.144 -17.587 1.00 79.88 287 TRP A CA 1
ATOM 2148 C C . TRP A 1 287 ? -3.386 2.825 -18.943 1.00 79.88 287 TRP A C 1
ATOM 2150 O O . TRP A 1 287 ? -2.568 2.364 -19.740 1.00 79.88 287 TRP A O 1
ATOM 2160 N N . THR A 1 288 ? -4.094 3.925 -19.223 1.00 77.88 288 THR A N 1
ATOM 2161 C CA . THR A 1 288 ? -3.836 4.735 -20.419 1.00 77.88 288 THR A CA 1
ATOM 2162 C C . THR A 1 288 ? -2.577 5.592 -20.260 1.00 77.88 288 THR A C 1
ATOM 2164 O O . THR A 1 288 ? -1.988 6.023 -21.256 1.00 77.88 288 THR A O 1
ATOM 2167 N N . GLN A 1 289 ? -2.103 5.801 -19.025 1.00 70.75 289 GLN A N 1
ATOM 2168 C CA . GLN A 1 289 ? -0.839 6.474 -18.754 1.00 70.75 289 GLN A CA 1
ATOM 2169 C C . GLN A 1 289 ? 0.347 5.515 -18.859 1.00 70.75 289 GLN A C 1
ATOM 2171 O O . GLN A 1 289 ? 0.358 4.409 -18.327 1.00 70.75 289 GLN A O 1
ATOM 2176 N N . MET A 1 290 ? 1.430 5.987 -19.480 1.00 71.12 290 MET A N 1
ATOM 2177 C CA . MET A 1 290 ? 2.684 5.237 -19.557 1.00 71.12 290 MET A CA 1
ATOM 2178 C C . MET A 1 290 ? 3.465 5.321 -18.236 1.00 71.12 290 MET A C 1
ATOM 2180 O O . MET A 1 290 ? 4.388 6.129 -18.093 1.00 71.12 290 MET A O 1
ATOM 2184 N N . ILE A 1 291 ? 3.094 4.477 -17.267 1.00 77.81 291 ILE A N 1
ATOM 2185 C CA . ILE A 1 291 ? 3.690 4.406 -15.917 1.00 77.81 291 ILE A CA 1
ATOM 2186 C C . ILE A 1 291 ? 5.217 4.251 -15.983 1.00 77.81 291 ILE A C 1
ATOM 2188 O O . ILE A 1 291 ? 5.944 4.953 -15.278 1.00 77.81 291 ILE A O 1
ATOM 2192 N N . GLU A 1 292 ? 5.723 3.401 -16.878 1.00 81.19 292 GLU A N 1
ATOM 2193 C CA . GLU A 1 292 ? 7.164 3.174 -17.039 1.00 81.19 292 GLU A CA 1
ATOM 2194 C C . GLU A 1 292 ? 7.905 4.415 -17.550 1.00 81.19 292 GLU A C 1
ATOM 2196 O O . GLU A 1 292 ? 8.966 4.759 -17.025 1.00 81.19 292 GLU A O 1
ATOM 2201 N N . LEU A 1 293 ? 7.336 5.145 -18.518 1.00 84.88 293 LEU A N 1
ATOM 2202 C CA . LEU A 1 293 ? 7.921 6.407 -18.981 1.00 84.88 293 LEU A CA 1
ATOM 2203 C C . LEU A 1 293 ? 7.876 7.470 -17.885 1.00 84.88 293 LEU A C 1
ATOM 2205 O O . LEU A 1 293 ? 8.859 8.180 -17.678 1.00 84.88 293 LEU A O 1
ATOM 2209 N N . ASN A 1 294 ? 6.769 7.561 -17.147 1.00 83.31 294 ASN A N 1
ATOM 2210 C CA . ASN A 1 294 ? 6.654 8.460 -16.002 1.00 83.31 294 ASN A CA 1
ATOM 2211 C C . ASN A 1 294 ? 7.747 8.176 -14.963 1.00 83.31 294 ASN A C 1
ATOM 2213 O O . ASN A 1 294 ? 8.419 9.103 -14.501 1.00 83.31 294 ASN A O 1
ATOM 2217 N N . PHE A 1 295 ? 7.974 6.901 -14.644 1.00 83.12 295 PHE A N 1
ATOM 2218 C CA . PHE A 1 295 ? 9.040 6.467 -13.750 1.00 83.12 295 PHE A CA 1
ATOM 2219 C C . PHE A 1 295 ? 10.431 6.806 -14.303 1.00 83.12 295 PHE A C 1
ATOM 2221 O O . PHE A 1 295 ? 11.231 7.422 -13.597 1.00 83.12 295 PHE A O 1
ATOM 2228 N N . ALA A 1 296 ? 10.710 6.483 -15.569 1.00 88.44 296 ALA A N 1
ATOM 2229 C CA . ALA A 1 296 ? 11.980 6.770 -16.239 1.00 88.44 296 ALA A CA 1
ATOM 2230 C C . ALA A 1 296 ? 12.324 8.271 -16.229 1.00 88.44 296 ALA A C 1
ATOM 2232 O O . ALA A 1 296 ? 13.447 8.660 -15.895 1.00 88.44 296 ALA A O 1
ATOM 2233 N N . ILE A 1 297 ? 11.341 9.126 -16.528 1.00 91.19 297 ILE A N 1
ATOM 2234 C CA . ILE A 1 297 ? 11.470 10.589 -16.496 1.00 91.19 297 ILE A CA 1
ATOM 2235 C C . ILE A 1 297 ? 11.707 11.077 -15.062 1.00 91.19 297 ILE A C 1
ATOM 2237 O O . ILE A 1 297 ? 12.580 11.914 -14.814 1.00 91.19 297 ILE A O 1
ATOM 2241 N N . ASN A 1 298 ? 10.967 10.538 -14.091 1.00 86.19 298 ASN A N 1
ATOM 2242 C CA . ASN A 1 298 ? 11.126 10.892 -12.683 1.00 86.19 298 ASN A CA 1
ATOM 2243 C C . ASN A 1 298 ? 12.513 10.522 -12.152 1.00 86.19 298 ASN A C 1
ATOM 2245 O O . ASN A 1 298 ? 13.137 11.354 -11.494 1.00 86.19 298 ASN A O 1
ATOM 2249 N N . LYS A 1 299 ? 13.022 9.335 -12.488 1.00 87.19 299 LYS A N 1
ATOM 2250 C CA . LYS A 1 299 ? 14.361 8.873 -12.100 1.00 87.19 299 LYS A CA 1
ATOM 2251 C C . LYS A 1 299 ? 15.497 9.477 -12.928 1.00 87.19 299 LYS A C 1
ATOM 2253 O O . LYS A 1 299 ? 16.646 9.204 -12.610 1.00 87.19 299 LYS A O 1
ATOM 2258 N N . GLN A 1 300 ? 15.190 10.301 -13.936 1.00 90.19 300 GLN A N 1
ATOM 2259 C CA . GLN A 1 300 ? 16.174 10.923 -14.831 1.00 90.19 300 GLN A CA 1
ATOM 2260 C C . GLN A 1 300 ? 17.185 9.905 -15.367 1.00 90.19 300 GLN A C 1
ATOM 2262 O O . GLN A 1 300 ? 18.398 10.102 -15.289 1.00 90.19 300 GLN A O 1
ATOM 2267 N N . ILE A 1 301 ? 16.674 8.791 -15.898 1.00 92.19 301 ILE A N 1
ATOM 2268 C CA . ILE A 1 301 ? 17.537 7.792 -16.527 1.00 92.19 301 ILE A CA 1
ATOM 2269 C C . ILE A 1 301 ? 18.348 8.424 -17.668 1.00 92.19 301 ILE A C 1
ATOM 2271 O O . ILE A 1 301 ? 17.950 9.440 -18.242 1.00 92.19 301 ILE A O 1
ATOM 2275 N N . LEU A 1 302 ? 19.484 7.809 -18.006 1.00 93.00 302 LEU A N 1
ATOM 2276 C CA . LEU A 1 302 ? 20.454 8.372 -18.950 1.00 93.00 302 LEU A CA 1
ATOM 2277 C C . LEU A 1 302 ? 19.827 8.804 -20.287 1.00 93.00 302 LEU A C 1
ATOM 2279 O O . LEU A 1 302 ? 20.137 9.884 -20.793 1.00 93.00 302 LEU A O 1
ATOM 2283 N N . LEU A 1 303 ? 18.987 7.945 -20.870 1.00 93.75 303 LEU A N 1
ATOM 2284 C CA . LEU A 1 303 ? 18.428 8.120 -22.206 1.00 93.75 303 LEU A CA 1
ATOM 2285 C C . LEU A 1 303 ? 17.155 7.274 -22.366 1.00 93.75 303 LEU A C 1
ATOM 2287 O O . LEU A 1 303 ? 17.144 6.112 -21.968 1.00 93.75 303 LEU A O 1
ATOM 2291 N N . ILE A 1 304 ? 16.121 7.823 -23.007 1.00 94.69 304 ILE A N 1
ATOM 2292 C CA . ILE A 1 304 ? 14.961 7.056 -23.493 1.00 94.69 304 ILE A CA 1
ATOM 2293 C C . ILE A 1 304 ? 15.089 6.900 -25.010 1.00 94.69 304 ILE A C 1
ATOM 2295 O O . ILE A 1 304 ? 15.113 7.900 -25.726 1.00 94.69 304 ILE A O 1
ATOM 2299 N N . ASN A 1 305 ? 15.192 5.669 -25.513 1.00 93.00 305 ASN A N 1
ATOM 2300 C CA . ASN A 1 305 ? 15.242 5.422 -26.954 1.00 93.00 305 ASN A CA 1
ATOM 2301 C C . ASN A 1 305 ? 13.823 5.281 -27.521 1.00 93.00 305 ASN A C 1
ATOM 2303 O O . ASN A 1 305 ? 13.081 4.412 -27.077 1.00 93.00 305 ASN A O 1
ATOM 2307 N N . ALA A 1 306 ? 13.476 6.116 -28.497 1.00 91.44 306 ALA A N 1
ATOM 2308 C CA . ALA A 1 306 ? 12.184 6.120 -29.167 1.00 91.44 306 ALA A CA 1
ATOM 2309 C C . ALA A 1 306 ? 12.286 5.564 -30.595 1.00 91.44 306 ALA A C 1
ATOM 2311 O O . ALA A 1 306 ? 13.294 5.729 -31.295 1.00 91.44 306 ALA A O 1
ATOM 2312 N N . GLU A 1 307 ? 11.202 4.953 -31.055 1.00 89.62 307 GLU A N 1
ATOM 2313 C CA . GLU A 1 307 ? 11.053 4.386 -32.395 1.00 89.62 307 GLU A CA 1
ATOM 2314 C C . GLU A 1 307 ? 9.940 5.055 -33.209 1.00 89.62 307 GLU A C 1
ATOM 2316 O O . GLU A 1 307 ? 9.670 4.665 -34.346 1.00 89.62 307 GLU A O 1
ATOM 2321 N N . SER A 1 308 ? 9.324 6.115 -32.678 1.00 89.56 308 SER A N 1
ATOM 2322 C CA . SER A 1 308 ? 8.301 6.882 -33.384 1.00 89.56 308 SER A CA 1
ATOM 2323 C C . SER A 1 308 ? 8.291 8.368 -33.008 1.00 89.56 308 SER A C 1
ATOM 2325 O O . SER A 1 308 ? 8.787 8.787 -31.963 1.00 89.56 308 SER A O 1
ATOM 2327 N N . LEU A 1 309 ? 7.705 9.201 -33.879 1.00 90.31 309 LEU A N 1
ATOM 2328 C CA . LEU A 1 309 ? 7.481 10.619 -33.568 1.00 90.31 309 LEU A CA 1
ATOM 2329 C C . LEU A 1 309 ? 6.454 10.784 -32.441 1.00 90.31 309 LEU A C 1
ATOM 2331 O O . LEU A 1 309 ? 6.622 11.658 -31.597 1.00 90.31 309 LEU A O 1
ATOM 2335 N N . SER A 1 310 ? 5.424 9.936 -32.407 1.00 86.19 310 SER A N 1
ATOM 2336 C CA . SER A 1 310 ? 4.412 9.925 -31.347 1.00 86.19 310 SER A CA 1
ATOM 2337 C C . SER A 1 310 ? 5.027 9.675 -29.972 1.00 86.19 310 SER A C 1
ATOM 2339 O O . SER A 1 310 ? 4.705 10.401 -29.038 1.00 86.19 310 SER A O 1
ATOM 2341 N N . GLU A 1 311 ? 5.966 8.731 -29.852 1.00 90.06 311 GLU A N 1
ATOM 2342 C CA . GLU A 1 311 ? 6.694 8.502 -28.596 1.00 90.06 311 GLU A CA 1
ATOM 2343 C C . GLU A 1 311 ? 7.479 9.737 -28.159 1.00 90.06 311 GLU A C 1
ATOM 2345 O O . GLU A 1 311 ? 7.398 10.138 -27.004 1.00 90.06 311 GLU A O 1
ATOM 2350 N N . ILE A 1 312 ? 8.196 10.393 -29.076 1.00 93.75 312 ILE A N 1
ATOM 2351 C CA . ILE A 1 312 ? 8.947 11.616 -28.760 1.00 93.75 312 ILE A CA 1
ATOM 2352 C C . ILE A 1 312 ? 8.017 12.746 -28.301 1.00 93.75 312 ILE A C 1
ATOM 2354 O O . ILE A 1 312 ? 8.332 13.460 -27.345 1.00 93.75 312 ILE A O 1
ATOM 2358 N N . MET A 1 313 ? 6.873 12.918 -28.968 1.00 92.50 313 MET A N 1
ATOM 2359 C CA . MET A 1 313 ? 5.873 13.918 -28.587 1.00 92.50 313 MET A CA 1
ATOM 2360 C C . MET A 1 313 ? 5.304 13.631 -27.197 1.00 92.50 313 MET A C 1
ATOM 2362 O O . MET A 1 313 ? 5.141 14.559 -26.402 1.00 92.50 313 MET A O 1
ATOM 2366 N N . GLU A 1 314 ? 5.067 12.361 -26.882 1.00 88.69 314 GLU A N 1
ATOM 2367 C CA . GLU A 1 314 ? 4.533 11.947 -25.591 1.00 88.69 314 GLU A CA 1
ATOM 2368 C C . GLU A 1 314 ? 5.568 12.073 -24.467 1.00 88.69 314 GLU A C 1
ATOM 2370 O O . GLU A 1 314 ? 5.267 12.657 -23.428 1.00 88.69 314 GLU A O 1
ATOM 2375 N N . ILE A 1 315 ? 6.825 11.674 -24.696 1.00 93.88 315 ILE A N 1
ATOM 2376 C CA . ILE A 1 315 ? 7.933 11.928 -23.760 1.00 93.88 315 ILE A CA 1
ATOM 2377 C C . ILE A 1 315 ? 8.044 13.431 -23.476 1.00 93.88 315 ILE A C 1
ATOM 2379 O O . ILE A 1 315 ? 8.163 13.831 -22.319 1.00 93.88 315 ILE A O 1
ATOM 2383 N N . ASN A 1 316 ? 7.950 14.282 -24.504 1.00 95.12 316 ASN A N 1
ATOM 2384 C CA . ASN A 1 316 ? 7.955 15.734 -24.332 1.00 95.12 316 ASN A CA 1
ATOM 2385 C C . ASN A 1 316 ? 6.765 16.233 -23.498 1.00 95.12 316 ASN A C 1
ATOM 2387 O O . ASN A 1 316 ? 6.956 17.068 -22.612 1.00 95.12 316 ASN A O 1
ATOM 2391 N N . ARG A 1 317 ? 5.553 15.720 -23.741 1.00 92.94 317 ARG A N 1
ATOM 2392 C CA . ARG A 1 317 ? 4.354 16.064 -22.964 1.00 92.94 317 ARG A CA 1
ATOM 2393 C C . ARG A 1 317 ? 4.519 15.682 -21.489 1.00 92.94 317 ARG A C 1
ATOM 2395 O O . ARG A 1 317 ? 4.318 16.527 -20.616 1.00 92.94 317 ARG A O 1
ATOM 2402 N N . LEU A 1 318 ? 4.944 14.449 -21.212 1.00 90.44 318 LEU A N 1
ATOM 2403 C CA . LEU A 1 318 ? 5.157 13.928 -19.858 1.00 90.44 318 LEU A CA 1
ATOM 2404 C C . LEU A 1 318 ? 6.297 14.644 -19.122 1.00 90.44 318 LEU A C 1
ATOM 2406 O O . LEU A 1 318 ? 6.192 14.887 -17.918 1.00 90.44 318 LEU A O 1
ATOM 2410 N N . ALA A 1 319 ? 7.366 15.006 -19.835 1.00 93.62 319 ALA A N 1
ATOM 2411 C CA . ALA A 1 319 ? 8.475 15.793 -19.307 1.00 93.62 319 ALA A CA 1
ATOM 2412 C C . ALA A 1 319 ? 8.042 17.227 -18.967 1.00 93.62 319 ALA A C 1
ATOM 2414 O O . ALA A 1 319 ? 8.408 17.743 -17.909 1.00 93.62 319 ALA A O 1
ATOM 2415 N N . LYS A 1 320 ? 7.209 17.846 -19.819 1.00 93.25 320 LYS A N 1
ATOM 2416 C CA . LYS A 1 320 ? 6.632 19.177 -19.585 1.00 93.25 320 LYS A CA 1
ATOM 2417 C C . LYS A 1 320 ? 5.773 19.211 -18.323 1.00 93.25 320 LYS A C 1
ATOM 2419 O O . LYS A 1 320 ? 5.970 20.102 -17.504 1.00 93.25 320 LYS A O 1
ATOM 2424 N N . LEU A 1 321 ? 4.881 18.234 -18.136 1.00 88.00 321 LEU A N 1
ATOM 2425 C CA . LEU A 1 321 ? 4.034 18.133 -16.936 1.00 88.00 321 LEU A CA 1
ATOM 2426 C C . LEU A 1 321 ? 4.842 18.047 -15.632 1.00 88.00 321 LEU A C 1
ATOM 2428 O O . LEU A 1 321 ? 4.364 18.455 -14.582 1.00 88.00 321 LEU A O 1
ATOM 2432 N N . ARG A 1 322 ? 6.075 17.540 -15.704 1.00 88.25 322 ARG A N 1
ATOM 2433 C CA . ARG A 1 322 ? 6.967 17.341 -14.553 1.00 88.25 322 ARG A CA 1
ATOM 2434 C C . ARG A 1 322 ? 8.037 18.414 -14.411 1.00 88.25 322 ARG A C 1
ATOM 2436 O O . ARG A 1 322 ? 8.920 18.275 -13.571 1.00 88.25 322 ARG A O 1
ATOM 2443 N N . ASN A 1 323 ? 8.007 19.439 -15.264 1.00 92.44 323 ASN A N 1
ATOM 2444 C CA . ASN A 1 323 ? 9.051 20.456 -15.356 1.00 92.44 323 ASN A CA 1
ATOM 2445 C C . ASN A 1 323 ? 10.471 19.856 -15.476 1.00 92.44 323 ASN A C 1
ATOM 2447 O O . ASN A 1 323 ? 11.429 20.344 -14.878 1.00 92.44 323 ASN A O 1
ATOM 2451 N N . LYS A 1 324 ? 10.610 18.759 -16.235 1.00 94.31 324 LYS A N 1
ATOM 2452 C CA . LYS A 1 324 ? 11.895 18.097 -16.495 1.00 94.31 324 LYS A CA 1
ATOM 2453 C C . LYS A 1 324 ? 12.314 18.258 -17.951 1.00 94.31 324 LYS A C 1
ATOM 2455 O O . LYS A 1 324 ? 11.494 18.496 -18.843 1.00 94.31 324 LYS A O 1
ATOM 2460 N N . LYS A 1 325 ? 13.617 18.096 -18.182 1.00 95.81 325 LYS A N 1
ATOM 2461 C CA . LYS A 1 325 ? 14.213 17.934 -19.507 1.00 95.81 325 LYS A CA 1
ATOM 2462 C C . LYS A 1 325 ? 14.741 16.508 -19.630 1.00 95.81 325 LYS A C 1
ATOM 2464 O O . LYS A 1 325 ? 15.468 16.046 -18.756 1.00 95.81 325 LYS A O 1
ATOM 2469 N N . VAL A 1 326 ? 14.346 15.814 -20.691 1.00 96.81 326 VAL A N 1
ATOM 2470 C CA . VAL A 1 326 ? 14.605 14.383 -20.886 1.00 96.81 326 VAL A CA 1
ATOM 2471 C C . VAL A 1 326 ? 15.511 14.182 -22.086 1.00 96.81 326 VAL A C 1
ATOM 2473 O O . VAL A 1 326 ? 15.308 14.780 -23.141 1.00 96.81 326 VAL A O 1
ATOM 2476 N N . ARG A 1 327 ? 16.518 13.327 -21.929 1.00 97.31 327 ARG A N 1
ATOM 2477 C CA . ARG A 1 327 ? 17.440 12.960 -23.004 1.00 97.31 327 ARG A CA 1
ATOM 2478 C C . ARG A 1 327 ? 16.828 11.810 -23.794 1.00 97.31 327 ARG A C 1
ATOM 2480 O O . ARG A 1 327 ? 16.470 10.787 -23.211 1.00 97.31 327 ARG A O 1
ATOM 2487 N N . VAL A 1 328 ? 16.709 11.976 -25.106 1.00 97.31 328 VAL A N 1
ATOM 2488 C CA . VAL A 1 328 ? 16.089 10.983 -25.991 1.00 97.31 328 VAL A CA 1
ATOM 2489 C C . VAL A 1 328 ? 17.047 10.520 -27.081 1.00 97.31 328 VAL A C 1
ATOM 2491 O O . VAL A 1 328 ? 17.876 11.287 -27.581 1.00 97.31 328 VAL A O 1
ATOM 2494 N N . GLY A 1 329 ? 16.946 9.241 -27.422 1.00 96.31 329 GLY A N 1
ATOM 2495 C CA . GLY A 1 329 ? 17.547 8.636 -28.602 1.00 96.31 329 GLY A CA 1
ATOM 2496 C C . GLY A 1 329 ? 16.474 8.292 -29.622 1.00 96.31 329 GLY A C 1
ATOM 2497 O O . GLY A 1 329 ? 15.320 8.093 -29.251 1.00 96.31 329 GLY A O 1
ATOM 2498 N N . VAL A 1 330 ? 16.833 8.241 -30.901 1.00 94.94 330 VAL A N 1
ATOM 2499 C CA . VAL A 1 330 ? 15.907 7.820 -31.958 1.00 94.94 330 VAL A CA 1
ATOM 2500 C C . VAL A 1 330 ? 16.573 6.762 -32.807 1.00 94.94 330 VAL A C 1
ATOM 2502 O O . VAL A 1 330 ? 17.659 6.988 -33.350 1.00 94.94 330 VAL A O 1
ATOM 2505 N N . ARG A 1 331 ? 15.895 5.625 -32.972 1.00 92.69 331 ARG A N 1
ATOM 2506 C CA . ARG A 1 331 ? 16.358 4.579 -33.879 1.00 92.69 331 ARG A CA 1
ATOM 2507 C C . ARG A 1 331 ? 15.986 4.907 -35.318 1.00 92.69 331 ARG A C 1
ATOM 2509 O O . ARG A 1 331 ? 14.811 4.949 -35.659 1.00 92.69 331 ARG A O 1
ATOM 2516 N N . LEU A 1 332 ? 16.979 5.094 -36.176 1.00 89.75 332 LEU A N 1
ATOM 2517 C CA . LEU A 1 332 ? 16.832 5.211 -37.620 1.00 89.75 332 LEU A CA 1
ATOM 2518 C C . LEU A 1 332 ? 16.838 3.816 -38.261 1.00 89.75 332 LEU A C 1
ATOM 2520 O O . LEU A 1 332 ? 17.775 3.040 -38.080 1.00 89.75 332 LEU A O 1
ATOM 2524 N N . ASN A 1 333 ? 15.839 3.538 -39.095 1.00 87.12 333 ASN A N 1
ATOM 2525 C CA . ASN A 1 333 ? 15.895 2.468 -40.083 1.00 87.12 333 ASN A CA 1
ATOM 2526 C C . ASN A 1 333 ? 16.581 3.010 -41.357 1.00 87.12 333 ASN A C 1
ATOM 2528 O O . ASN A 1 333 ? 16.007 3.862 -42.051 1.00 87.12 333 ASN A O 1
ATOM 2532 N N . PRO A 1 334 ? 17.800 2.548 -41.696 1.00 80.62 334 PRO A N 1
ATOM 2533 C CA . PRO A 1 334 ? 18.563 3.095 -42.812 1.00 80.62 334 PRO A CA 1
ATOM 2534 C C . PRO A 1 334 ? 18.107 2.560 -44.180 1.00 80.62 334 PRO A C 1
ATOM 2536 O O . PRO A 1 334 ? 18.614 3.032 -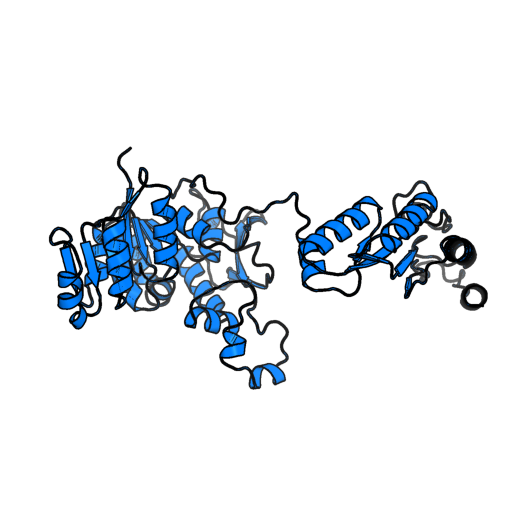45.197 1.00 80.62 334 PRO A O 1
ATOM 2539 N N . ASN A 1 335 ? 17.148 1.623 -44.222 1.00 79.44 335 ASN A N 1
ATOM 2540 C CA . ASN A 1 335 ? 16.765 0.868 -45.416 1.00 79.44 335 ASN A CA 1
ATOM 2541 C C . ASN A 1 335 ? 17.957 0.123 -46.058 1.00 79.44 335 ASN A C 1
ATOM 2543 O O . ASN A 1 335 ? 18.191 0.205 -47.265 1.00 79.44 335 ASN A O 1
ATOM 2547 N N . THR A 1 336 ? 18.731 -0.580 -45.233 1.00 68.50 336 THR A N 1
ATOM 2548 C CA . THR A 1 336 ? 19.897 -1.365 -45.645 1.00 68.50 336 THR A CA 1
ATOM 2549 C C . THR A 1 336 ? 19.645 -2.839 -45.353 1.00 68.50 336 THR A C 1
ATOM 2551 O O . THR A 1 336 ? 19.495 -3.225 -44.195 1.00 68.50 336 THR A O 1
ATOM 2554 N N . ASP A 1 337 ? 19.640 -3.678 -46.390 1.00 70.06 337 ASP A N 1
ATOM 2555 C CA . ASP A 1 337 ? 19.575 -5.130 -46.214 1.00 70.06 337 ASP A CA 1
ATOM 2556 C C . ASP A 1 337 ? 20.898 -5.660 -45.642 1.00 70.06 337 ASP A C 1
ATOM 2558 O O . ASP A 1 337 ? 21.954 -5.518 -46.267 1.00 70.06 337 ASP A O 1
ATOM 2562 N N . ALA A 1 338 ? 20.835 -6.288 -44.467 1.00 59.81 338 ALA A N 1
ATOM 2563 C CA . ALA A 1 338 ? 21.978 -6.917 -43.815 1.00 59.81 338 ALA A CA 1
ATOM 2564 C C . ALA A 1 338 ? 22.497 -8.174 -44.539 1.00 59.81 338 ALA A C 1
ATOM 2566 O O . ALA A 1 338 ? 23.547 -8.684 -44.152 1.00 59.81 338 ALA A O 1
ATOM 2567 N N . LYS A 1 339 ? 21.801 -8.675 -45.578 1.00 60.88 339 LYS A N 1
ATOM 2568 C CA . LYS A 1 339 ? 22.122 -9.939 -46.278 1.00 60.88 339 LYS A CA 1
ATOM 2569 C C . LYS A 1 339 ? 22.263 -11.130 -45.307 1.00 60.88 339 LYS A C 1
ATOM 2571 O O . LYS A 1 339 ? 23.061 -12.042 -45.526 1.00 60.88 339 LYS A O 1
ATOM 2576 N N . THR A 1 340 ? 21.514 -11.100 -44.208 1.00 55.62 340 THR A N 1
ATOM 2577 C CA . THR A 1 340 ? 21.401 -12.172 -43.210 1.00 55.62 340 THR A CA 1
ATOM 2578 C C . THR A 1 340 ? 20.137 -12.999 -43.473 1.00 55.62 340 THR A C 1
ATOM 2580 O O . THR A 1 340 ? 19.399 -12.718 -44.420 1.00 55.62 340 THR A O 1
ATOM 2583 N N . LEU A 1 341 ? 19.877 -14.048 -42.678 1.00 52.31 341 LEU A N 1
ATOM 2584 C CA . LEU A 1 341 ? 18.610 -14.789 -42.770 1.00 52.31 341 LEU A CA 1
ATOM 2585 C C . LEU A 1 341 ? 17.431 -13.804 -42.657 1.00 52.31 341 LEU A C 1
ATOM 2587 O O . LEU A 1 341 ? 17.449 -12.916 -41.804 1.00 52.31 341 LEU A O 1
ATOM 2591 N N . ASN A 1 342 ? 16.398 -13.960 -43.494 1.00 53.06 342 ASN A N 1
ATOM 2592 C CA . ASN A 1 342 ? 15.271 -13.014 -43.556 1.00 53.06 342 ASN A CA 1
ATOM 2593 C C . ASN A 1 342 ? 14.593 -12.785 -42.189 1.00 53.06 342 ASN A C 1
ATOM 2595 O O . ASN A 1 342 ? 14.098 -11.693 -41.941 1.00 53.06 342 ASN A O 1
ATOM 2599 N N . GLN A 1 343 ? 14.631 -13.773 -41.289 1.00 44.72 343 GLN A N 1
ATOM 2600 C CA . GLN A 1 343 ? 14.056 -13.708 -39.937 1.00 44.72 343 GLN A CA 1
ATOM 2601 C C . GLN A 1 343 ? 14.822 -12.790 -38.960 1.00 44.72 343 GLN A C 1
ATOM 2603 O O . GLN A 1 343 ? 14.304 -12.490 -37.891 1.00 44.72 343 GLN A O 1
ATOM 2608 N N . ILE A 1 344 ? 16.041 -12.346 -39.297 1.00 53.00 344 ILE A N 1
ATOM 2609 C CA . ILE A 1 344 ? 16.904 -11.503 -38.436 1.00 53.00 344 ILE A CA 1
ATOM 2610 C C . ILE A 1 344 ? 17.418 -10.235 -39.141 1.00 53.00 344 ILE A C 1
ATOM 2612 O O . ILE A 1 344 ? 18.277 -9.522 -38.613 1.00 53.00 344 ILE A O 1
ATOM 2616 N N . SER A 1 345 ? 16.922 -9.951 -40.347 1.00 56.16 345 SER A N 1
ATOM 2617 C CA . SER A 1 345 ? 17.189 -8.702 -41.065 1.00 56.16 345 SER A CA 1
ATOM 2618 C C . SER A 1 345 ? 16.163 -7.671 -40.608 1.00 56.16 345 SER A C 1
ATOM 2620 O O . SER A 1 345 ? 14.977 -7.861 -40.843 1.00 56.16 345 SER A O 1
ATOM 2622 N N . THR A 1 346 ? 16.593 -6.594 -39.944 1.00 59.97 346 THR A N 1
ATOM 2623 C CA . THR A 1 346 ? 15.700 -5.527 -39.439 1.00 59.97 346 THR A CA 1
ATOM 2624 C C . THR A 1 346 ? 15.807 -4.240 -40.251 1.00 59.97 346 THR A C 1
ATOM 2626 O O . THR A 1 346 ? 14.943 -3.380 -40.150 1.00 59.97 346 THR A O 1
ATOM 2629 N N . GLY A 1 347 ? 16.845 -4.105 -41.079 1.00 54.50 347 GLY A N 1
ATOM 2630 C CA . GLY A 1 347 ? 17.147 -2.874 -41.808 1.00 54.50 347 GLY A CA 1
ATOM 2631 C C . GLY A 1 347 ? 16.376 -2.663 -43.112 1.00 54.50 347 GLY A C 1
ATOM 2632 O O . GLY A 1 347 ? 16.622 -1.661 -43.767 1.00 54.50 347 GLY A O 1
ATOM 2633 N N . LYS A 1 348 ? 15.481 -3.568 -43.535 1.00 60.34 348 LYS A N 1
ATOM 2634 C CA . LYS A 1 348 ? 14.641 -3.378 -44.737 1.00 60.34 348 LYS A CA 1
ATOM 2635 C C . LYS A 1 348 ? 13.483 -2.411 -44.453 1.00 60.34 348 LYS A C 1
ATOM 2637 O O . LYS A 1 348 ? 12.957 -2.386 -43.344 1.00 60.34 348 LYS A O 1
ATOM 2642 N N . LYS A 1 349 ? 13.035 -1.658 -45.469 1.00 58.12 349 LYS A N 1
ATOM 2643 C CA . LYS A 1 349 ? 11.867 -0.746 -45.401 1.00 58.12 349 LYS A CA 1
ATOM 2644 C C . LYS A 1 349 ? 10.569 -1.434 -44.957 1.00 58.12 349 LYS A C 1
ATOM 2646 O O . LYS A 1 349 ? 9.688 -0.778 -44.413 1.00 58.12 349 LYS A O 1
ATOM 2651 N N . GLU A 1 350 ? 10.458 -2.732 -45.215 1.00 52.97 350 GLU A N 1
ATOM 2652 C CA . GLU A 1 350 ? 9.315 -3.573 -44.845 1.00 52.97 350 GLU A CA 1
ATOM 2653 C C . GLU A 1 350 ? 9.251 -3.849 -43.332 1.00 52.97 350 GLU A C 1
ATOM 2655 O O . GLU A 1 350 ? 8.182 -4.151 -42.806 1.00 52.97 350 GLU A O 1
ATOM 2660 N N . ASN A 1 351 ? 10.365 -3.674 -42.611 1.00 60.97 351 ASN A N 1
ATOM 2661 C CA . ASN A 1 351 ? 10.452 -3.919 -41.177 1.00 60.97 351 ASN A CA 1
ATOM 2662 C C . ASN A 1 351 ? 10.230 -2.629 -40.378 1.00 60.97 351 ASN A C 1
ATOM 2664 O O . ASN A 1 351 ? 10.933 -1.631 -40.558 1.00 60.97 351 ASN A O 1
ATOM 2668 N N . LYS A 1 352 ? 9.290 -2.666 -39.430 1.00 62.34 352 LYS A N 1
ATOM 2669 C CA . LYS A 1 352 ? 8.999 -1.563 -38.499 1.00 62.34 352 LYS A CA 1
ATOM 2670 C C . LYS A 1 352 ? 9.992 -1.535 -37.323 1.00 62.34 352 LYS A C 1
ATOM 2672 O O . LYS A 1 352 ? 9.577 -1.638 -36.178 1.00 62.34 352 LYS A O 1
ATOM 2677 N N . PHE A 1 353 ? 11.291 -1.461 -37.614 1.00 75.88 353 PHE A N 1
ATOM 2678 C CA . PHE A 1 353 ? 12.355 -1.403 -36.603 1.00 75.88 353 PHE A CA 1
ATOM 2679 C C . PHE A 1 353 ? 13.102 -0.069 -36.707 1.00 75.88 353 PHE A C 1
ATOM 2681 O O . PHE A 1 353 ? 14.012 0.084 -37.525 1.00 75.88 353 PHE A O 1
ATOM 2688 N N . GLY A 1 354 ? 12.673 0.918 -35.921 1.00 84.69 354 GLY A N 1
ATOM 2689 C CA . GLY A 1 354 ? 13.060 2.322 -36.065 1.00 84.69 354 GLY A CA 1
ATOM 2690 C C . GLY A 1 354 ? 12.294 3.113 -37.136 1.00 84.69 354 GLY A C 1
ATOM 2691 O O . GLY A 1 354 ? 11.494 2.593 -37.917 1.00 84.69 354 GLY A O 1
ATOM 2692 N N . VAL A 1 355 ? 12.568 4.418 -37.191 1.00 88.19 355 VAL A N 1
ATOM 2693 C CA . VAL A 1 355 ? 11.916 5.376 -38.090 1.00 88.19 355 VAL A CA 1
ATOM 2694 C C . VAL A 1 355 ? 12.623 5.487 -39.436 1.00 88.19 355 VAL A C 1
ATOM 2696 O O . VAL A 1 355 ? 13.845 5.440 -39.529 1.00 88.19 355 VAL A O 1
ATOM 2699 N N . ASN A 1 356 ? 11.867 5.723 -40.506 1.00 88.06 356 ASN A N 1
ATOM 2700 C CA . ASN A 1 356 ? 12.462 6.064 -41.799 1.00 88.06 356 ASN A CA 1
ATOM 2701 C C . ASN A 1 356 ? 13.087 7.479 -41.788 1.00 88.06 356 ASN A C 1
ATOM 2703 O O . ASN A 1 356 ? 12.783 8.308 -40.928 1.00 88.06 356 ASN A O 1
ATOM 2707 N N . LYS A 1 357 ? 13.900 7.791 -42.807 1.00 86.44 357 LYS A N 1
ATOM 2708 C CA . LYS A 1 357 ? 14.580 9.094 -42.956 1.00 86.44 357 LYS A CA 1
ATOM 2709 C C . LYS A 1 357 ? 13.649 10.314 -42.880 1.00 86.44 357 LYS A C 1
ATOM 2711 O O . LYS A 1 357 ? 14.029 11.337 -42.317 1.00 86.44 357 LYS A O 1
ATOM 2716 N N . ASN A 1 358 ? 12.445 10.235 -43.448 1.00 86.62 358 ASN A N 1
ATOM 2717 C CA . ASN A 1 358 ? 11.513 11.367 -43.460 1.00 86.62 358 ASN A CA 1
ATOM 2718 C C . ASN A 1 358 ? 10.976 11.648 -42.055 1.00 86.62 358 ASN A C 1
ATOM 2720 O O . ASN A 1 358 ? 10.955 12.797 -41.621 1.00 86.62 358 ASN A O 1
ATOM 2724 N N . THR A 1 359 ? 10.578 10.600 -41.336 1.00 88.62 359 THR A N 1
ATOM 2725 C CA . THR A 1 359 ? 10.134 10.706 -39.944 1.00 88.62 359 THR A CA 1
ATOM 2726 C C . THR A 1 359 ? 11.281 11.132 -39.028 1.00 88.62 359 THR A C 1
ATOM 2728 O O . THR A 1 359 ? 11.068 11.987 -38.175 1.00 88.62 359 THR A O 1
ATOM 2731 N N . PHE A 1 360 ? 12.504 10.637 -39.249 1.00 92.25 360 PHE A N 1
ATOM 2732 C CA . PHE A 1 360 ? 13.689 11.059 -38.497 1.00 92.25 360 PHE A CA 1
ATOM 2733 C C . PHE A 1 360 ? 13.909 12.577 -38.570 1.00 92.25 360 PHE A C 1
ATOM 2735 O O . PHE A 1 360 ? 14.034 13.233 -37.541 1.00 92.25 360 PHE A O 1
ATOM 2742 N N . ASN A 1 361 ? 13.853 13.166 -39.771 1.00 91.00 361 ASN A N 1
ATOM 2743 C CA . ASN A 1 361 ? 13.984 14.619 -39.937 1.00 91.00 361 ASN A CA 1
ATOM 2744 C C . ASN A 1 361 ? 12.879 15.396 -39.201 1.00 91.00 361 ASN A C 1
ATOM 2746 O O . ASN A 1 361 ? 13.154 16.426 -38.587 1.00 91.00 361 ASN A O 1
ATOM 2750 N N . LYS A 1 362 ? 11.633 14.899 -39.228 1.00 92.19 362 LYS A N 1
ATOM 2751 C CA . LYS A 1 362 ? 10.526 15.503 -38.466 1.00 92.19 362 LYS A CA 1
ATOM 2752 C C . LYS A 1 362 ? 10.800 15.469 -36.962 1.00 92.19 362 LYS A C 1
ATOM 2754 O O . LYS A 1 362 ? 10.552 16.466 -36.290 1.00 92.19 362 LYS A O 1
ATOM 2759 N N . ILE A 1 363 ? 11.341 14.361 -36.454 1.00 95.00 363 ILE A N 1
ATOM 2760 C CA . ILE A 1 363 ? 11.708 14.217 -35.042 1.00 95.00 363 ILE A CA 1
ATOM 2761 C C . ILE A 1 363 ? 12.821 15.193 -34.658 1.00 95.00 363 ILE A C 1
ATOM 2763 O O . ILE A 1 363 ? 12.668 15.903 -33.670 1.00 95.00 363 ILE A O 1
ATOM 2767 N N . VAL A 1 364 ? 13.896 15.293 -35.447 1.00 95.25 364 VAL A N 1
ATOM 2768 C CA . VAL A 1 364 ? 14.984 16.254 -35.184 1.00 95.25 364 VAL A CA 1
ATOM 2769 C C . VAL A 1 364 ? 14.435 17.677 -35.074 1.00 95.25 364 VAL A C 1
ATOM 2771 O O . VAL A 1 364 ? 14.736 18.384 -34.113 1.00 95.25 364 VAL A O 1
ATOM 2774 N N . ASN A 1 365 ? 13.590 18.089 -36.022 1.00 94.69 365 ASN A N 1
ATOM 2775 C CA . ASN A 1 365 ? 12.984 19.421 -36.013 1.00 94.69 365 ASN A CA 1
ATOM 2776 C C . ASN A 1 365 ? 12.087 19.636 -34.787 1.00 94.69 365 ASN A C 1
ATOM 2778 O O . ASN A 1 365 ? 12.185 20.671 -34.129 1.00 94.69 365 ASN A O 1
ATOM 2782 N N . PHE A 1 366 ? 11.258 18.647 -34.445 1.00 95.94 366 PHE A N 1
ATOM 2783 C CA . PHE A 1 366 ? 10.420 18.699 -33.251 1.00 95.94 366 PHE A CA 1
ATOM 2784 C C . PHE A 1 366 ? 11.262 18.854 -31.978 1.00 95.94 366 PHE A C 1
ATOM 2786 O O . PHE A 1 366 ? 10.994 19.753 -31.179 1.00 95.94 366 PHE A O 1
ATOM 2793 N N . CYS A 1 367 ? 12.315 18.048 -31.811 1.00 95.94 367 CYS A N 1
ATOM 2794 C CA . CYS A 1 367 ? 13.213 18.127 -30.661 1.00 95.94 367 CYS A CA 1
ATOM 2795 C C . CYS A 1 367 ? 13.925 19.483 -30.576 1.00 95.94 367 CYS A C 1
ATOM 2797 O O . CYS A 1 367 ? 13.972 20.058 -29.496 1.00 95.94 367 CYS A O 1
ATOM 2799 N N . LYS A 1 368 ? 14.403 20.041 -31.699 1.00 93.94 368 LYS A N 1
ATOM 2800 C CA . LYS A 1 368 ? 15.006 21.389 -31.740 1.00 93.94 368 LYS A CA 1
ATOM 2801 C C . LYS A 1 368 ? 14.035 22.484 -31.278 1.00 93.94 368 LYS A C 1
ATOM 2803 O O . LYS A 1 368 ? 14.457 23.442 -30.641 1.00 93.94 368 LYS A O 1
ATOM 2808 N N . SER A 1 369 ? 12.744 22.340 -31.586 1.00 94.06 369 SER A N 1
ATOM 2809 C CA . SER A 1 369 ? 11.695 23.285 -31.163 1.00 94.06 369 SER A CA 1
ATOM 2810 C C . SER A 1 369 ? 11.142 23.041 -29.752 1.00 94.06 369 SER A C 1
ATOM 2812 O O . SER A 1 369 ? 10.399 23.870 -29.225 1.00 94.06 369 SER A O 1
ATOM 2814 N N . SER A 1 370 ? 11.483 21.912 -29.130 1.00 94.56 370 SER A N 1
ATOM 2815 C CA . SER A 1 370 ? 10.926 21.489 -27.846 1.00 94.56 370 SER A CA 1
ATOM 2816 C C . SER A 1 370 ? 11.855 21.846 -26.689 1.00 94.56 370 SER A C 1
ATOM 2818 O O . SER A 1 370 ? 13.064 21.664 -26.763 1.00 94.56 370 SER A O 1
ATOM 2820 N N . LYS A 1 371 ? 11.290 22.319 -25.572 1.00 94.62 371 LYS A N 1
ATOM 2821 C CA . LYS A 1 371 ? 12.077 22.671 -24.373 1.00 94.62 371 LYS A CA 1
ATOM 2822 C C . LYS A 1 371 ? 12.371 21.469 -23.470 1.00 94.62 371 LYS A C 1
ATOM 2824 O O . LYS A 1 371 ? 13.338 21.498 -22.712 1.00 94.62 371 LYS A O 1
ATOM 2829 N N . ASN A 1 372 ? 11.538 20.427 -23.538 1.00 96.88 372 ASN A N 1
ATOM 2830 C CA . ASN A 1 372 ? 11.527 19.336 -22.561 1.00 96.88 372 ASN A CA 1
ATOM 2831 C C . ASN A 1 372 ? 12.157 18.030 -23.067 1.00 96.88 372 ASN A C 1
ATOM 2833 O O . ASN A 1 372 ? 12.365 17.122 -22.265 1.00 96.88 372 ASN A O 1
ATOM 2837 N N . VAL A 1 373 ? 12.515 17.936 -24.349 1.00 97.00 373 VAL A N 1
ATOM 2838 C CA . VAL A 1 373 ? 13.268 16.803 -24.910 1.00 97.00 373 VAL A CA 1
ATOM 2839 C C . VAL A 1 373 ? 14.563 17.274 -25.548 1.00 97.00 373 VAL A C 1
ATOM 2841 O O . VAL A 1 373 ? 14.604 18.299 -26.219 1.00 97.00 373 VAL A O 1
ATOM 2844 N N . ASP A 1 374 ? 15.623 16.508 -25.334 1.00 96.25 374 ASP A N 1
ATOM 2845 C CA . ASP A 1 374 ? 16.954 16.759 -25.870 1.00 96.25 374 ASP A CA 1
ATOM 2846 C C . ASP A 1 374 ? 17.406 15.538 -26.660 1.00 96.25 374 ASP A C 1
ATOM 2848 O O . ASP A 1 374 ? 17.681 14.482 -26.085 1.00 96.25 374 ASP A O 1
ATOM 2852 N N . LEU A 1 375 ? 17.432 15.662 -27.984 1.00 96.75 375 LEU A N 1
ATOM 2853 C CA . LEU A 1 375 ? 17.843 14.573 -28.858 1.00 96.75 375 LEU A CA 1
ATOM 2854 C C . LEU A 1 375 ? 19.359 14.397 -28.761 1.00 96.75 375 LEU A C 1
ATOM 2856 O O . LEU A 1 375 ? 20.118 15.200 -29.301 1.00 96.75 375 LEU A O 1
ATOM 2860 N N . LYS A 1 376 ? 19.798 13.352 -28.058 1.00 96.88 376 LYS A N 1
ATOM 2861 C CA . LYS A 1 376 ? 21.218 13.082 -27.794 1.00 96.88 376 LYS A CA 1
ATOM 2862 C C . LYS A 1 376 ? 21.778 11.917 -28.587 1.00 96.88 376 LYS A C 1
ATOM 2864 O O . LYS A 1 376 ? 22.976 11.914 -28.849 1.00 96.88 376 LYS A O 1
ATOM 2869 N N . CYS A 1 377 ? 20.943 10.952 -28.964 1.00 96.06 377 CYS A N 1
ATOM 2870 C CA . CYS A 1 377 ? 21.406 9.721 -29.595 1.00 96.06 377 CYS A CA 1
ATOM 2871 C C . CYS A 1 377 ? 20.715 9.460 -30.937 1.00 96.06 377 CYS A C 1
ATOM 2873 O O . CYS A 1 377 ? 19.488 9.514 -31.042 1.00 96.06 377 CYS A O 1
ATOM 2875 N N . LEU A 1 378 ? 21.516 9.140 -31.950 1.00 94.12 378 LEU A N 1
ATOM 2876 C CA . LEU A 1 378 ? 21.062 8.471 -33.163 1.00 94.12 378 LEU A CA 1
ATOM 2877 C C . LEU A 1 378 ? 21.415 6.989 -33.011 1.00 94.12 378 LEU A C 1
ATOM 2879 O O . LEU A 1 378 ? 22.594 6.656 -32.943 1.00 94.12 378 LEU A O 1
ATOM 2883 N N . SER A 1 379 ? 20.408 6.115 -32.960 1.00 92.31 379 SER A N 1
ATOM 2884 C CA . SER A 1 379 ? 20.594 4.657 -32.941 1.00 92.31 379 SER A CA 1
ATOM 2885 C C . SER A 1 379 ? 20.281 4.064 -34.315 1.00 92.31 379 SER A C 1
ATOM 2887 O O . SER A 1 379 ? 19.427 4.579 -35.035 1.00 92.31 379 SER A O 1
ATOM 2889 N N . VAL A 1 380 ? 20.944 2.981 -34.705 1.00 89.12 380 VAL A N 1
ATOM 2890 C CA . VAL A 1 380 ? 20.712 2.267 -35.967 1.00 89.12 380 VAL A CA 1
ATOM 2891 C C . VAL A 1 380 ? 20.794 0.772 -35.720 1.00 89.12 380 VAL A C 1
ATOM 2893 O O . VAL A 1 380 ? 21.611 0.311 -34.937 1.00 89.12 380 VAL A O 1
ATOM 2896 N N . HIS A 1 381 ? 19.968 -0.021 -36.402 1.00 84.44 381 HIS A N 1
ATOM 2897 C CA . HIS A 1 381 ? 20.089 -1.476 -36.344 1.00 84.44 381 HIS A CA 1
ATOM 2898 C C . HIS A 1 381 ? 19.667 -2.119 -37.664 1.00 84.44 381 HIS A C 1
ATOM 2900 O O . HIS A 1 381 ? 18.497 -2.089 -38.051 1.00 84.44 381 HIS A O 1
ATOM 2906 N N . ILE A 1 382 ? 20.628 -2.725 -38.361 1.00 81.94 382 ILE A N 1
ATOM 2907 C CA . ILE A 1 382 ? 20.390 -3.370 -39.662 1.00 81.94 382 ILE A CA 1
ATOM 2908 C C . ILE A 1 382 ? 20.145 -4.882 -39.563 1.00 81.94 382 ILE A C 1
ATOM 2910 O O . ILE A 1 382 ? 19.584 -5.464 -40.490 1.00 81.94 382 ILE A O 1
ATOM 2914 N N . GLY A 1 383 ? 20.495 -5.509 -38.438 1.00 77.19 383 GLY A N 1
ATOM 2915 C CA . GLY A 1 383 ? 20.297 -6.936 -38.177 1.00 77.19 383 GLY A CA 1
ATOM 2916 C C . GLY A 1 383 ? 21.351 -7.500 -37.222 1.00 77.19 383 GLY A C 1
ATOM 2917 O O . GLY A 1 383 ? 22.232 -6.779 -36.756 1.00 77.19 383 GLY A O 1
ATOM 2918 N N . SER A 1 384 ? 21.284 -8.801 -36.950 1.00 76.75 384 SER A N 1
ATOM 2919 C CA . SER A 1 384 ? 22.264 -9.523 -36.120 1.00 76.75 384 SER A CA 1
ATOM 2920 C C . SER A 1 384 ? 23.045 -10.549 -36.946 1.00 76.75 384 SER A C 1
ATOM 2922 O O . SER A 1 384 ? 22.622 -10.922 -38.037 1.00 76.75 384 SER A O 1
ATOM 2924 N N . GLN A 1 385 ? 24.173 -11.037 -36.422 1.00 76.44 385 GLN A N 1
ATOM 2925 C CA . GLN A 1 385 ? 25.019 -12.049 -37.075 1.00 76.44 385 GLN A CA 1
ATOM 2926 C C . GLN A 1 385 ? 25.631 -11.605 -38.416 1.00 76.44 385 GLN A C 1
ATOM 2928 O O . GLN A 1 385 ? 25.785 -12.390 -39.354 1.00 76.44 385 GLN A O 1
ATOM 2933 N N . ILE A 1 386 ? 26.013 -10.332 -38.511 1.00 77.81 386 ILE A N 1
ATOM 2934 C CA . ILE A 1 386 ? 26.567 -9.766 -39.741 1.00 77.81 386 ILE A CA 1
ATOM 2935 C C . ILE A 1 386 ? 28.059 -10.106 -39.806 1.00 77.81 386 ILE A C 1
ATOM 2937 O O . ILE A 1 386 ? 28.865 -9.560 -39.056 1.00 77.81 386 ILE A O 1
ATOM 2941 N N . LEU A 1 387 ? 28.414 -11.048 -40.683 1.00 77.25 387 LEU A N 1
ATOM 2942 C CA . LEU A 1 387 ? 29.802 -11.468 -40.933 1.00 77.25 387 LEU A CA 1
ATOM 2943 C C . LEU A 1 387 ? 30.467 -10.702 -42.088 1.00 77.25 387 LEU A C 1
ATOM 2945 O O . LEU A 1 387 ? 31.675 -10.824 -42.291 1.00 77.25 387 LEU A O 1
ATOM 2949 N N . ASP A 1 388 ? 29.677 -9.951 -42.856 1.00 78.19 388 ASP A N 1
ATOM 2950 C CA . ASP A 1 388 ? 30.123 -9.181 -44.013 1.00 78.19 388 ASP A CA 1
ATOM 2951 C C . ASP A 1 388 ? 30.088 -7.678 -43.712 1.00 78.19 388 ASP A C 1
ATOM 2953 O O . ASP A 1 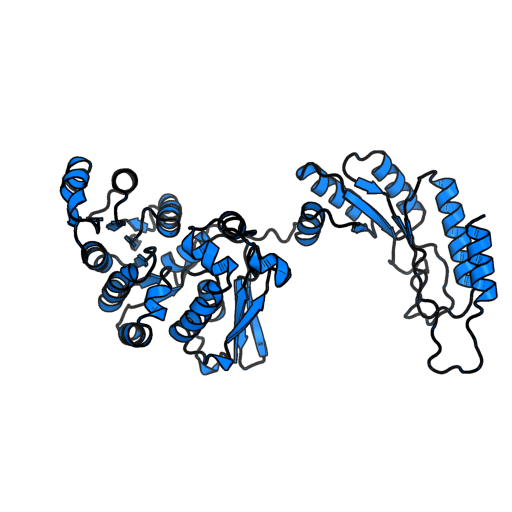388 ? 29.076 -7.134 -43.281 1.00 78.19 388 ASP A O 1
ATOM 2957 N N . HIS A 1 389 ? 31.199 -6.998 -43.971 1.00 79.88 389 HIS A N 1
ATOM 2958 C CA . HIS A 1 389 ? 31.347 -5.559 -43.795 1.00 79.88 389 HIS A CA 1
ATOM 2959 C C . HIS A 1 389 ? 30.511 -4.715 -44.773 1.00 79.88 389 HIS A C 1
ATOM 2961 O O . HIS A 1 389 ? 30.230 -3.556 -44.464 1.00 79.88 389 HIS A O 1
ATOM 2967 N N . GLU A 1 390 ? 30.110 -5.238 -45.941 1.00 82.62 390 GLU A N 1
ATOM 2968 C CA . GLU A 1 390 ? 29.447 -4.424 -46.972 1.00 82.62 390 GLU A CA 1
ATOM 2969 C C . GLU A 1 390 ? 28.134 -3.774 -46.493 1.00 82.62 390 GLU A C 1
ATOM 2971 O O . GLU A 1 390 ? 27.970 -2.562 -46.688 1.00 82.62 390 GLU A O 1
ATOM 2976 N N . PRO A 1 391 ? 27.187 -4.500 -45.857 1.00 80.94 391 PRO A N 1
ATOM 2977 C CA . PRO A 1 391 ? 25.974 -3.889 -45.317 1.00 80.94 391 PRO A CA 1
ATOM 2978 C C . PRO A 1 391 ? 26.275 -2.863 -44.224 1.00 80.94 391 PRO A C 1
ATOM 2980 O O . PRO A 1 391 ? 25.612 -1.829 -44.153 1.00 80.94 391 PRO A O 1
ATOM 2983 N N . TYR A 1 392 ? 27.313 -3.104 -43.419 1.00 81.12 392 TYR A N 1
ATOM 2984 C CA . TYR A 1 392 ? 27.749 -2.171 -42.383 1.00 81.12 392 TYR A CA 1
ATOM 2985 C C . TYR A 1 392 ? 28.271 -0.863 -42.998 1.00 81.12 392 TYR A C 1
ATOM 2987 O O . TYR A 1 392 ? 27.841 0.220 -42.613 1.00 81.12 392 TYR A O 1
ATOM 2995 N N . GLY A 1 393 ? 29.101 -0.940 -44.044 1.00 83.62 393 GLY A N 1
ATOM 2996 C CA . GLY A 1 393 ? 29.564 0.235 -44.788 1.00 83.62 393 GLY A CA 1
ATOM 2997 C C . GLY A 1 393 ? 28.430 1.010 -45.472 1.00 83.62 393 GLY A C 1
ATOM 2998 O O . GLY A 1 393 ? 28.437 2.241 -45.483 1.00 83.62 393 GLY A O 1
ATOM 2999 N N . LYS A 1 394 ? 27.417 0.317 -46.013 1.00 84.12 394 LYS A N 1
ATOM 3000 C CA . LYS A 1 394 ? 26.212 0.962 -46.570 1.00 84.12 394 LYS A CA 1
ATOM 3001 C C . LYS A 1 394 ? 25.404 1.691 -45.497 1.00 84.12 394 LYS A C 1
ATOM 3003 O O . LYS A 1 394 ? 24.942 2.804 -45.739 1.00 84.12 394 LYS A O 1
ATOM 3008 N N . MET A 1 395 ? 25.262 1.084 -44.320 1.00 87.00 395 MET A N 1
ATOM 3009 C CA . MET A 1 395 ? 24.627 1.708 -43.162 1.00 87.00 395 MET A CA 1
ATOM 3010 C C . MET A 1 395 ? 25.374 2.977 -42.735 1.00 87.00 395 MET A C 1
ATOM 3012 O O . MET A 1 395 ? 24.743 4.027 -42.658 1.00 87.00 395 MET A O 1
ATOM 3016 N N . LEU A 1 396 ? 26.703 2.929 -42.590 1.00 87.38 396 LEU A N 1
ATOM 3017 C CA . LEU A 1 396 ? 27.517 4.097 -42.226 1.00 87.38 396 LEU A CA 1
ATOM 3018 C C . LEU A 1 396 ? 27.346 5.262 -43.210 1.00 87.38 396 LEU A C 1
ATOM 3020 O O . LEU A 1 396 ? 27.150 6.403 -42.795 1.00 87.38 396 LEU A O 1
ATOM 3024 N N . LYS A 1 397 ? 27.328 4.979 -44.520 1.00 86.12 397 LYS A N 1
ATOM 3025 C CA . LYS A 1 397 ? 27.037 5.993 -45.551 1.00 86.12 397 LYS A CA 1
ATOM 3026 C C . LYS A 1 397 ? 25.639 6.596 -45.391 1.00 86.12 397 LYS A C 1
ATOM 3028 O O . LYS A 1 397 ? 25.460 7.800 -45.562 1.00 86.12 397 LYS A O 1
ATOM 3033 N N . ALA A 1 398 ? 24.636 5.777 -45.069 1.00 84.25 398 ALA A N 1
ATOM 3034 C CA . ALA A 1 398 ? 23.273 6.254 -44.845 1.00 84.25 398 ALA A CA 1
ATOM 3035 C C . ALA A 1 398 ? 23.162 7.141 -43.594 1.00 84.25 398 ALA A C 1
ATOM 3037 O O . ALA A 1 398 ? 22.392 8.104 -43.623 1.00 84.25 398 ALA A O 1
ATOM 3038 N N . VAL A 1 399 ? 23.931 6.831 -42.544 1.00 88.00 399 VAL A N 1
ATOM 3039 C CA . VAL A 1 399 ? 24.032 7.622 -41.310 1.00 88.00 399 VAL A CA 1
ATOM 3040 C C . VAL A 1 399 ? 24.737 8.947 -41.564 1.00 88.00 399 VAL A C 1
ATOM 3042 O O . VAL A 1 399 ? 24.157 9.978 -41.246 1.00 88.00 399 VAL A O 1
ATOM 3045 N N . SER A 1 400 ? 25.914 8.946 -42.198 1.00 88.19 400 SER A N 1
ATOM 3046 C CA . SER A 1 400 ? 26.653 10.174 -42.545 1.00 88.19 400 SER A CA 1
ATOM 3047 C C . SER A 1 400 ? 25.768 11.146 -43.330 1.00 88.19 400 SER A C 1
ATOM 3049 O O . SER A 1 400 ? 25.587 12.286 -42.917 1.00 88.19 400 SER A O 1
ATOM 3051 N N . HIS A 1 401 ? 25.055 10.655 -44.348 1.00 85.81 401 HIS A N 1
ATOM 3052 C CA . HIS A 1 401 ? 24.114 11.485 -45.099 1.00 85.81 401 HIS A CA 1
ATOM 3053 C C . HIS A 1 401 ? 22.979 12.079 -44.238 1.00 85.81 401 HIS A C 1
ATOM 3055 O O . HIS A 1 401 ? 22.478 13.165 -44.528 1.00 85.81 401 HIS A O 1
ATOM 3061 N N . ILE A 1 402 ? 22.520 11.366 -43.204 1.00 84.88 402 ILE A N 1
ATOM 3062 C CA . ILE A 1 402 ? 21.502 11.874 -42.271 1.00 84.88 402 ILE A CA 1
ATOM 3063 C C . ILE A 1 402 ? 22.095 12.923 -41.327 1.00 84.88 402 ILE A C 1
ATOM 3065 O O . ILE A 1 402 ? 21.443 13.939 -41.083 1.00 84.88 402 ILE A O 1
ATOM 3069 N N . LEU A 1 403 ? 23.312 12.712 -40.825 1.00 87.12 403 LEU A N 1
ATOM 3070 C CA . LEU A 1 403 ? 24.014 13.674 -39.973 1.00 87.12 403 LEU A CA 1
ATOM 3071 C C . LEU A 1 403 ? 24.227 15.000 -40.715 1.00 87.12 403 LEU A C 1
ATOM 3073 O O . LEU A 1 403 ? 23.790 16.042 -40.222 1.00 87.12 403 LEU A O 1
ATOM 3077 N N . ASP A 1 404 ? 24.748 14.943 -41.944 1.00 86.12 404 ASP A N 1
ATOM 3078 C CA . ASP A 1 404 ? 24.972 16.120 -42.794 1.00 86.12 404 ASP A CA 1
ATOM 3079 C C . ASP A 1 404 ? 23.671 16.893 -43.043 1.00 86.12 404 ASP A C 1
ATOM 3081 O O . ASP A 1 404 ? 23.612 18.118 -42.941 1.00 86.12 404 ASP A O 1
ATOM 3085 N N . LYS A 1 405 ? 22.587 16.168 -43.345 1.00 85.81 405 LYS A N 1
ATOM 3086 C CA . LYS A 1 405 ? 21.297 16.771 -43.698 1.00 85.81 405 LYS A CA 1
ATOM 3087 C C . LYS A 1 405 ? 20.559 17.372 -42.502 1.00 85.81 405 LYS A C 1
ATOM 3089 O O . LYS A 1 405 ? 19.801 18.326 -42.670 1.00 85.81 405 LYS A O 1
ATOM 3094 N N . THR A 1 406 ? 20.712 16.795 -41.315 1.00 85.56 406 THR A N 1
ATOM 3095 C CA . THR A 1 406 ? 19.975 17.231 -40.118 1.00 85.56 406 THR A CA 1
ATOM 3096 C C . THR A 1 406 ? 20.646 18.396 -39.398 1.00 85.56 406 THR A C 1
ATOM 3098 O O . THR A 1 406 ? 19.961 19.121 -38.662 1.00 85.56 406 THR A O 1
ATOM 3101 N N . ASN A 1 407 ? 21.957 18.587 -39.609 1.00 84.81 407 ASN A N 1
ATOM 3102 C CA . ASN A 1 407 ? 22.786 19.576 -38.917 1.00 84.81 407 ASN A CA 1
ATOM 3103 C C . ASN A 1 407 ? 22.474 19.604 -37.407 1.00 84.81 407 ASN A C 1
ATOM 3105 O O . ASN A 1 407 ? 22.152 20.642 -36.820 1.00 84.81 407 ASN A O 1
ATOM 3109 N N . HIS A 1 408 ? 22.375 18.416 -36.808 1.00 90.06 408 HIS A N 1
ATOM 3110 C CA . HIS A 1 408 ? 22.094 18.221 -35.390 1.00 90.06 408 HIS A CA 1
ATOM 3111 C C . HIS A 1 408 ? 23.307 17.572 -34.741 1.00 90.06 408 HIS A C 1
ATOM 3113 O O . HIS A 1 408 ? 23.840 16.595 -35.260 1.00 90.06 408 HIS A O 1
ATOM 3119 N N . GLN A 1 409 ? 23.740 18.124 -33.613 1.00 90.31 409 GLN A N 1
ATOM 3120 C CA . GLN A 1 409 ? 24.873 17.599 -32.861 1.00 90.31 409 GLN A CA 1
ATOM 3121 C C . GLN A 1 409 ? 24.374 16.475 -31.952 1.00 90.31 409 GLN A C 1
ATOM 3123 O O . GLN A 1 409 ? 23.676 16.723 -30.967 1.00 90.31 409 GLN A O 1
ATOM 3128 N N . PHE A 1 410 ? 24.698 15.237 -32.316 1.00 92.56 410 PHE A N 1
ATOM 3129 C CA . PHE A 1 410 ? 24.431 14.065 -31.490 1.00 92.56 410 PHE A CA 1
ATOM 3130 C C . PHE A 1 410 ? 25.611 13.827 -30.551 1.00 92.56 410 PHE A C 1
ATOM 3132 O O . PHE A 1 410 ? 26.765 13.902 -30.958 1.00 92.56 410 PHE A O 1
ATOM 3139 N N . GLU A 1 411 ? 25.312 13.524 -29.295 1.00 94.44 411 GLU A N 1
ATOM 3140 C CA . GLU A 1 411 ? 26.318 13.144 -28.300 1.00 94.44 411 GLU A CA 1
ATOM 3141 C C . GLU A 1 411 ? 26.715 11.674 -28.452 1.00 94.44 411 GLU A C 1
ATOM 3143 O O . GLU A 1 411 ? 27.862 11.306 -28.220 1.00 94.44 411 GLU A O 1
ATOM 3148 N N . PHE A 1 412 ? 25.767 10.842 -28.892 1.00 91.31 412 PHE A N 1
ATOM 3149 C CA . PHE A 1 412 ? 25.975 9.423 -29.137 1.00 91.31 412 PHE A CA 1
ATOM 3150 C C . PHE A 1 412 ? 25.502 9.044 -30.539 1.00 91.31 412 PHE A C 1
ATOM 3152 O O . PHE A 1 412 ? 24.424 9.447 -30.987 1.00 91.31 412 PHE A O 1
ATOM 3159 N N . ILE A 1 413 ? 26.292 8.211 -31.207 1.00 90.62 413 ILE A N 1
ATOM 3160 C CA . ILE A 1 413 ? 25.875 7.489 -32.405 1.00 90.62 413 ILE A CA 1
ATOM 3161 C C . ILE A 1 413 ? 25.994 6.005 -32.072 1.00 90.62 413 ILE A C 1
ATOM 3163 O O . ILE A 1 413 ? 27.089 5.448 -32.037 1.00 90.62 413 ILE A O 1
ATOM 3167 N N . ASP A 1 414 ? 24.857 5.382 -31.793 1.00 89.31 414 ASP A N 1
ATOM 3168 C CA . ASP A 1 414 ? 24.755 3.944 -31.594 1.00 89.31 414 ASP A CA 1
ATOM 3169 C C . ASP A 1 414 ? 24.535 3.278 -32.954 1.00 89.31 414 ASP A C 1
ATOM 3171 O O . ASP A 1 414 ? 23.447 3.293 -33.522 1.00 89.31 414 ASP A O 1
ATOM 3175 N N . LEU A 1 415 ? 25.595 2.706 -33.511 1.00 83.12 415 LEU A N 1
ATOM 3176 C CA . LEU A 1 415 ? 25.539 2.062 -34.822 1.00 83.12 415 LEU A CA 1
ATOM 3177 C C . LEU A 1 415 ? 24.839 0.693 -34.796 1.00 83.12 415 LEU A C 1
ATOM 3179 O O . LEU A 1 415 ? 24.565 0.146 -35.869 1.00 83.12 415 LEU A O 1
ATOM 3183 N N . GLY A 1 416 ? 24.557 0.166 -33.594 1.00 76.06 416 GLY A N 1
ATOM 3184 C CA . GLY A 1 416 ? 23.956 -1.139 -33.348 1.00 76.06 416 GLY A CA 1
ATOM 3185 C C . GLY A 1 416 ? 24.510 -2.256 -34.237 1.00 76.06 416 GLY A C 1
ATOM 3186 O O . GLY A 1 416 ? 25.655 -2.228 -34.680 1.00 76.06 416 GLY A O 1
ATOM 3187 N N . GLY A 1 417 ? 23.669 -3.260 -34.498 1.00 69.25 417 GLY A N 1
ATOM 3188 C CA . GLY A 1 417 ? 23.974 -4.382 -35.384 1.00 69.25 417 GLY A CA 1
ATOM 3189 C C . GLY A 1 417 ? 25.018 -5.346 -34.811 1.00 69.25 417 GLY A C 1
ATOM 3190 O O . GLY A 1 417 ? 26.206 -5.050 -34.734 1.00 69.25 417 GLY A O 1
ATOM 3191 N N . GLY A 1 418 ? 24.587 -6.547 -34.425 1.00 66.12 418 GLY A N 1
ATOM 3192 C CA . GLY A 1 418 ? 25.497 -7.539 -33.852 1.00 66.12 418 GLY A CA 1
ATOM 3193 C C . GLY A 1 418 ? 26.507 -8.032 -34.889 1.00 66.12 418 GLY A C 1
ATOM 3194 O O . GLY A 1 418 ? 26.122 -8.757 -35.815 1.00 66.12 418 GLY A O 1
ATOM 3195 N N . MET A 1 419 ? 27.788 -7.678 -34.719 1.00 71.62 419 MET A N 1
ATOM 3196 C CA . MET A 1 419 ? 28.890 -8.345 -35.421 1.00 71.62 419 MET A CA 1
ATOM 3197 C C . MET A 1 419 ? 28.738 -9.856 -35.243 1.00 71.62 419 MET A C 1
ATOM 3199 O O . MET A 1 419 ? 28.472 -10.340 -34.141 1.00 71.62 419 MET A O 1
ATOM 3203 N N . GLY A 1 420 ? 28.843 -10.601 -36.339 1.00 71.19 420 GLY A N 1
ATOM 3204 C CA . GLY A 1 420 ? 28.577 -12.028 -36.298 1.00 71.19 420 GLY A CA 1
ATOM 3205 C C . GLY A 1 420 ? 29.637 -12.819 -35.548 1.00 71.19 420 GLY A C 1
ATOM 3206 O O . GLY A 1 420 ? 30.835 -12.556 -35.657 1.00 71.19 420 GLY A O 1
ATOM 3207 N N . ILE A 1 421 ? 29.168 -13.836 -34.831 1.00 68.62 421 ILE A N 1
ATOM 3208 C CA . ILE A 1 421 ? 29.984 -14.874 -34.213 1.00 68.62 421 ILE A CA 1
ATOM 3209 C C . ILE A 1 421 ? 29.688 -16.159 -34.967 1.00 68.62 421 ILE A C 1
ATOM 3211 O O . ILE A 1 421 ? 28.549 -16.491 -35.288 1.00 68.62 421 ILE A O 1
ATOM 3215 N N . LYS A 1 422 ? 30.737 -16.898 -35.294 1.00 68.19 422 LYS A N 1
ATOM 3216 C CA . LYS A 1 422 ? 30.576 -18.101 -36.083 1.00 68.19 422 LYS A CA 1
ATOM 3217 C C . LYS A 1 422 ? 30.165 -19.294 -35.214 1.00 68.19 422 LYS A C 1
ATOM 3219 O O . LYS A 1 422 ? 30.963 -19.744 -34.401 1.00 68.19 422 LYS A O 1
ATOM 3224 N N . TYR A 1 423 ? 28.996 -19.870 -35.501 1.00 66.12 423 TYR A N 1
ATOM 3225 C CA . TYR A 1 423 ? 28.519 -21.098 -34.849 1.00 66.12 423 TYR A CA 1
ATOM 3226 C C . TYR A 1 423 ? 28.740 -22.384 -35.678 1.00 66.12 423 TYR A C 1
ATOM 3228 O O . TYR A 1 423 ? 29.059 -23.412 -35.095 1.00 66.12 423 TYR A O 1
ATOM 3236 N N . SER A 1 424 ? 28.646 -22.351 -37.018 1.00 63.66 424 SER A N 1
ATOM 3237 C CA . SER A 1 424 ? 28.703 -23.568 -37.872 1.00 63.66 424 SER A CA 1
ATOM 3238 C C . SER A 1 424 ? 29.761 -23.548 -38.998 1.00 63.66 424 SER A C 1
ATOM 3240 O O . SER A 1 424 ? 30.357 -24.569 -39.314 1.00 63.66 424 SER A O 1
ATOM 3242 N N . ASP A 1 425 ? 30.061 -22.371 -39.552 1.00 65.81 425 ASP A N 1
ATOM 3243 C CA . ASP A 1 425 ? 30.925 -22.091 -40.720 1.00 65.81 425 ASP A CA 1
ATOM 3244 C C . ASP A 1 425 ? 32.360 -22.690 -40.846 1.00 65.81 425 ASP A C 1
ATOM 3246 O O . ASP A 1 425 ? 32.820 -22.931 -41.930 1.00 65.81 425 ASP A O 1
ATOM 3250 N N . LYS A 1 426 ? 33.195 -22.778 -39.813 1.00 62.84 426 LYS A N 1
ATOM 3251 C CA . LYS A 1 426 ? 34.686 -22.557 -39.765 1.00 62.84 426 LYS A CA 1
ATOM 3252 C C . LYS A 1 426 ? 35.434 -21.686 -40.835 1.00 62.84 426 LYS A C 1
ATOM 3254 O O . LYS A 1 426 ? 36.210 -20.831 -40.416 1.00 62.84 426 LYS A O 1
ATOM 3259 N N . ASN A 1 427 ? 35.105 -21.664 -42.132 1.00 66.00 427 ASN A N 1
ATOM 3260 C CA . ASN A 1 427 ? 35.807 -20.947 -43.224 1.00 66.00 427 ASN A CA 1
ATOM 3261 C C . ASN A 1 427 ? 35.447 -19.455 -43.479 1.00 66.00 427 ASN A C 1
ATOM 3263 O O . ASN A 1 427 ? 36.349 -18.636 -43.620 1.00 66.00 427 ASN A O 1
ATOM 3267 N N . LYS A 1 428 ? 34.174 -19.031 -43.470 1.00 66.12 428 LYS A N 1
ATOM 3268 C CA . LYS A 1 428 ? 33.756 -17.602 -43.519 1.00 66.12 428 LYS A CA 1
ATOM 3269 C C . LYS A 1 428 ? 34.117 -16.774 -42.261 1.00 66.12 428 LYS A C 1
ATOM 3271 O O . LYS A 1 428 ? 33.386 -16.825 -41.280 1.00 66.12 428 LYS A O 1
ATOM 3276 N N . LYS A 1 429 ? 35.236 -16.048 -42.228 1.00 68.31 429 LYS A N 1
ATOM 3277 C CA . LYS A 1 429 ? 35.659 -15.243 -41.054 1.00 68.31 429 LYS A CA 1
ATOM 3278 C C . LYS A 1 429 ? 35.133 -13.803 -41.120 1.00 68.31 429 LYS A C 1
ATOM 3280 O O . LYS A 1 429 ? 35.002 -13.254 -42.209 1.00 68.31 429 LYS A O 1
ATOM 3285 N N . LEU A 1 430 ? 34.890 -13.187 -39.958 1.00 75.62 430 LEU A N 1
ATOM 3286 C CA . LEU A 1 430 ? 34.627 -11.749 -39.860 1.00 75.62 430 LEU A CA 1
ATOM 3287 C C . LEU A 1 430 ? 35.878 -10.979 -40.311 1.00 75.62 430 LEU A C 1
ATOM 3289 O O . LEU A 1 430 ? 36.974 -11.202 -39.790 1.00 75.62 430 LEU A O 1
ATOM 3293 N N . ASN A 1 431 ? 35.735 -10.082 -41.286 1.00 76.62 431 ASN A N 1
ATOM 3294 C CA . ASN A 1 431 ? 36.863 -9.305 -41.796 1.00 76.62 431 ASN A CA 1
ATOM 3295 C C . ASN A 1 431 ? 37.071 -8.016 -40.985 1.00 76.62 431 ASN A C 1
ATOM 3297 O O . ASN A 1 431 ? 36.743 -6.920 -41.440 1.00 76.62 431 ASN A O 1
ATOM 3301 N N . TYR A 1 432 ? 37.639 -8.144 -39.781 1.00 80.69 432 TYR A N 1
ATOM 3302 C CA . TYR A 1 432 ? 37.873 -7.019 -38.861 1.00 80.69 432 TYR A CA 1
ATOM 3303 C C . TYR A 1 432 ? 38.606 -5.834 -39.506 1.00 80.69 432 TYR A C 1
ATOM 3305 O O . TYR A 1 432 ? 38.297 -4.686 -39.198 1.00 80.69 432 TYR A O 1
ATOM 3313 N N . LYS A 1 433 ? 39.544 -6.092 -40.433 1.00 83.75 433 LYS A N 1
ATOM 3314 C CA . LYS A 1 433 ? 40.277 -5.028 -41.137 1.00 83.75 433 LYS A CA 1
ATOM 3315 C C . LYS A 1 433 ? 39.331 -4.157 -41.957 1.00 83.75 433 LYS A C 1
ATOM 3317 O O . LYS A 1 433 ? 39.391 -2.940 -41.849 1.00 83.75 433 LYS A O 1
ATOM 3322 N N . GLN A 1 434 ? 38.434 -4.769 -42.728 1.00 82.62 434 GLN A N 1
ATOM 3323 C CA . GLN A 1 434 ? 37.492 -4.032 -43.567 1.00 82.62 434 GLN A CA 1
ATOM 3324 C C . GLN A 1 434 ? 36.403 -3.317 -42.758 1.00 82.62 434 GLN A C 1
ATOM 3326 O O . GLN A 1 434 ? 36.029 -2.201 -43.113 1.00 82.62 434 GLN A O 1
ATOM 3331 N N . TYR A 1 435 ? 35.945 -3.900 -41.644 1.00 81.00 435 TYR A N 1
ATOM 3332 C CA . TYR A 1 435 ? 35.076 -3.188 -40.696 1.00 81.00 435 TYR A CA 1
ATOM 3333 C C . TYR A 1 435 ? 35.771 -1.954 -40.119 1.00 81.00 435 TYR A C 1
ATOM 3335 O O . TYR A 1 435 ? 35.199 -0.867 -40.133 1.00 81.00 435 TYR A O 1
ATOM 3343 N N . ASN A 1 436 ? 37.023 -2.100 -39.677 1.00 84.19 436 ASN A N 1
ATOM 3344 C CA . ASN A 1 436 ? 37.807 -0.987 -39.154 1.00 84.19 436 ASN A CA 1
ATOM 3345 C C . ASN A 1 436 ? 38.031 0.094 -40.223 1.00 84.19 436 ASN A C 1
ATOM 3347 O O . ASN A 1 436 ? 37.887 1.278 -39.945 1.00 84.19 436 ASN A O 1
ATOM 3351 N N . THR A 1 437 ? 38.319 -0.285 -41.472 1.00 85.56 437 THR A N 1
ATOM 3352 C CA . THR A 1 437 ? 38.404 0.671 -42.587 1.00 85.56 437 THR A CA 1
ATOM 3353 C C . THR A 1 437 ? 37.085 1.413 -42.800 1.00 85.56 437 THR A C 1
ATOM 3355 O O . THR A 1 437 ? 37.101 2.630 -42.949 1.00 85.56 437 THR A O 1
ATOM 3358 N N . ALA A 1 438 ? 35.947 0.714 -42.786 1.00 79.56 438 ALA A N 1
ATOM 3359 C CA . ALA A 1 438 ? 34.638 1.339 -42.957 1.00 79.56 438 ALA A CA 1
ATOM 3360 C C . ALA A 1 438 ? 34.323 2.338 -41.828 1.00 79.56 438 ALA A C 1
ATOM 3362 O O . ALA A 1 438 ? 33.865 3.440 -42.115 1.00 79.56 438 ALA A O 1
ATOM 3363 N N . ILE A 1 439 ? 34.629 1.985 -40.574 1.00 81.88 439 ILE A N 1
ATOM 3364 C CA . ILE A 1 439 ? 34.454 2.865 -39.409 1.00 81.88 439 ILE A CA 1
ATOM 3365 C C . ILE A 1 439 ? 35.398 4.070 -39.489 1.00 81.88 439 ILE A C 1
ATOM 3367 O O . ILE A 1 439 ? 34.946 5.201 -39.370 1.00 81.88 439 ILE A O 1
ATOM 3371 N N . ASN A 1 440 ? 36.687 3.862 -39.765 1.00 84.44 440 ASN A N 1
ATOM 3372 C CA . ASN A 1 440 ? 37.652 4.960 -39.881 1.00 84.44 440 ASN A CA 1
ATOM 3373 C C . ASN A 1 440 ? 37.306 5.928 -41.015 1.00 84.44 440 ASN A C 1
ATOM 3375 O O . ASN A 1 440 ? 37.542 7.121 -40.886 1.00 84.44 440 ASN A O 1
ATOM 3379 N N . ASN A 1 441 ? 36.744 5.434 -42.119 1.00 83.44 441 ASN A N 1
ATOM 3380 C CA . ASN A 1 441 ? 36.270 6.291 -43.204 1.00 83.44 441 ASN A CA 1
ATOM 3381 C C . ASN A 1 441 ? 35.011 7.081 -42.835 1.00 83.44 441 ASN A C 1
ATOM 3383 O O . ASN A 1 441 ? 34.764 8.106 -43.448 1.00 83.44 441 ASN A O 1
ATOM 3387 N N . PHE A 1 442 ? 34.207 6.589 -41.893 1.00 81.75 442 PHE A N 1
ATOM 3388 C CA . PHE A 1 442 ? 33.041 7.300 -41.373 1.00 81.75 442 PHE A CA 1
ATOM 3389 C C . PHE A 1 442 ? 33.414 8.348 -40.312 1.00 81.75 442 PHE A C 1
ATOM 3391 O O . PHE A 1 442 ? 32.714 9.341 -40.177 1.00 81.75 442 PHE A O 1
ATOM 3398 N N . LEU A 1 443 ? 34.492 8.118 -39.553 1.00 80.69 443 LEU A N 1
ATOM 3399 C CA . LEU A 1 443 ? 34.978 9.038 -38.516 1.00 80.69 443 LEU A CA 1
ATOM 3400 C C . LEU A 1 443 ? 35.816 10.209 -39.059 1.00 80.69 443 LEU A C 1
ATOM 3402 O O . LEU A 1 443 ? 36.042 11.169 -38.325 1.00 80.69 443 LEU A O 1
ATOM 3406 N N . LYS A 1 444 ? 36.325 10.095 -40.289 1.00 77.56 444 LYS A N 1
ATOM 3407 C CA . LYS A 1 444 ? 37.004 11.174 -41.019 1.00 77.56 444 LYS A CA 1
ATOM 3408 C C . LYS A 1 444 ? 35.980 12.075 -41.683 1.00 77.56 444 LYS A C 1
ATOM 3410 O O . LYS A 1 444 ? 36.238 13.296 -41.697 1.00 77.56 444 LYS A O 1
#

Secondary structure (DSSP, 8-state):
-PPEEEEEETTTSHHHHHHHHHHHH-TTTEEEEEEEESS-HHHHHHHHHHH--SEEEES-GGGHHHHHHHS-TTSEEEESTTHHHHHHTTSSEEEE---GGGGHHHHHHHHHTT-EEEE--HHHHHHHHHHHHHHTTSTT--EEE-SHHHHHHHHHH-TT--GGGEEEEEEEE---TTTT--HHHHTT--HHHHH--SS----HHHHHHHHTTHHHHHHHHHHHHHH---GGGEEEEE-TT--EEEEEEETTS-EEEEE-SS-HHHHHHHHHHTTS--SS-TT---TTS-HHHHHHHHTT-S-EEESSHHHHHHHHHHHHHTT--EEEEEEE-------S-GGGB--STTS-SSB-HHHHHHHHHHHHH-SSEEEEEEEE--BS-B--HHHHHHHHHHHHHHHHHHT---SEEE----B---SS-SSS---HHHHHHHHHHHH-

pLDDT: mean 89.92, std 10.1, range [44.72, 98.69]

Radius of gyration: 30.38 Å; chains: 1; bounding box: 71×50×81 Å

Foldseek 3Di:
DQAFEEAEAQLVFPLNVLLLVVCVVVVRRYAHQEYHDADPLVVLLVSCVVRVHQEYEYAAPVCQVVSCVSHDPNRHYYYHLCRSLVRLLPGQEYEQPDEAPSSQSNLCSQLQSLHQYADPHLNNCLVQLVPSVVSVPPHNRHYAYLQLLVNFVDVQQADPHALQFFQAKEAEALQWLCVPPDPVRVVPDDLVSLCPTDADNHDSVCSNCSPVVVNVVSVLSSCCSPRVHDSVRYHYYYDNQCQFRIWTQTPVGDIDTDGFRDFSSQSSQCSSAPPDHDPDCGRPDPPVDPPVLLVCQVVQPPEAEDQALVVLVVNLVSQVVVVAAHEYEFEELLQFALPDPPVFFQNHPVHSDGDYLVRVLVSLVVQVVGPRYDHAEYAYEGGEQRLDCPSLLSLLVSVLVSCVVNVDDHNYYHDDYHHHDDDDDVPRGRPVVSNVVSVVVSVD

Sequence (444 aa):
MVATTVAVMGSTGSIGTQTLEIIKDHPNEFEVIALGAAKSVELLVEQAEKYEPQTVAISESSLEKELRQKLPPRIDVISGSEALADSSSTADVVINGVVGFAGLPITIAALKAGKRLGLANKESLIAAGPLIQKFRSIEGAELIPVDSEHCAIHQCLGLNTTQEDIKNIVLTASGGPFRGFSSERLRSVSIEDALSHPTWDMGPKITVDSSTLMNKGLEVIEAHELFGVPYENIKVVIHPQSIVHSMVTFADGATLAQMSNPDMRLCIAYALTYPDRINDPFGEIDWTQMIELNFAINKQILLINAESLSEIMEINRLAKLRNKKVRVGVRLNPNTDAKTLNQISTGKKENKFGVNKNTFNKIVNFCKSSKNVDLKCLSVHIGSQILDHEPYGKMLKAVSHILDKTNHQFEFIDLGGGMGIKYSDKNKKLNYKQYNTAINNFLK